Protein AF-A0A9N9S7N7-F1 (afdb_monomer_lite)

Radius of gyration: 26.73 Å; chains: 1; bounding box: 86×59×74 Å

Structure (mmCIF, N/CA/C/O backbone):
data_AF-A0A9N9S7N7-F1
#
_entry.id   AF-A0A9N9S7N7-F1
#
loop_
_atom_site.group_PDB
_atom_site.id
_atom_site.type_symbol
_atom_site.label_atom_id
_atom_site.label_alt_id
_atom_site.label_comp_id
_atom_site.label_asym_id
_atom_site.label_entity_id
_atom_site.label_seq_id
_atom_site.pdbx_PDB_ins_code
_atom_site.Cartn_x
_atom_site.Cartn_y
_atom_site.Cartn_z
_atom_site.occupancy
_atom_site.B_iso_or_equiv
_atom_site.auth_seq_id
_atom_site.auth_comp_id
_atom_site.auth_asym_id
_atom_site.auth_atom_id
_atom_site.pdbx_PDB_model_num
ATOM 1 N N . MET A 1 1 ? 59.860 33.984 -44.446 1.00 37.31 1 MET A N 1
ATOM 2 C CA . MET A 1 1 ? 59.225 35.086 -43.694 1.00 37.31 1 MET A CA 1
ATOM 3 C C . MET A 1 1 ? 57.744 35.091 -44.035 1.00 37.31 1 MET A C 1
ATOM 5 O O . MET A 1 1 ? 57.387 35.505 -45.127 1.00 37.31 1 MET A O 1
ATOM 9 N N . LYS A 1 2 ? 56.906 34.500 -43.176 1.00 30.39 2 LYS A N 1
ATOM 10 C CA . LYS A 1 2 ? 55.443 34.511 -43.317 1.00 30.39 2 LYS A CA 1
ATOM 11 C C . LYS A 1 2 ? 54.884 35.505 -42.303 1.00 30.39 2 LYS A C 1
ATOM 13 O O . LYS A 1 2 ? 55.174 35.371 -41.120 1.00 30.39 2 LYS A O 1
ATOM 18 N N . THR A 1 3 ? 54.057 36.430 -42.764 1.00 32.44 3 THR A N 1
ATOM 19 C CA . THR A 1 3 ? 53.121 37.198 -41.940 1.00 32.44 3 THR A CA 1
ATOM 20 C C . THR A 1 3 ? 51.751 37.091 -42.600 1.00 32.44 3 THR A C 1
ATOM 22 O O . THR A 1 3 ? 51.567 37.451 -43.759 1.00 32.44 3 THR A O 1
ATOM 25 N N . SER A 1 4 ? 50.792 36.527 -41.873 1.00 31.39 4 SER A N 1
ATOM 26 C CA . SER A 1 4 ? 49.366 36.575 -42.186 1.00 31.39 4 SER A CA 1
ATOM 27 C C . SER A 1 4 ? 48.644 36.871 -40.884 1.00 31.39 4 SER A C 1
ATOM 29 O O . SER A 1 4 ? 48.846 36.181 -39.888 1.00 31.39 4 SER A O 1
ATOM 31 N N . VAL A 1 5 ? 47.869 37.949 -40.904 1.00 40.34 5 VAL A N 1
ATOM 32 C CA . VAL A 1 5 ? 47.026 38.413 -39.807 1.00 40.34 5 VAL A CA 1
ATOM 33 C C . VAL A 1 5 ? 45.757 37.563 -39.819 1.00 40.34 5 VAL A C 1
ATOM 35 O O . VAL A 1 5 ? 45.045 37.547 -40.820 1.00 40.34 5 VAL A O 1
ATOM 38 N N . LEU A 1 6 ? 45.478 36.862 -38.722 1.00 31.70 6 LEU A N 1
ATOM 39 C CA . LEU A 1 6 ? 44.193 36.212 -38.475 1.00 31.70 6 LEU A CA 1
ATOM 40 C C . LEU A 1 6 ? 43.754 36.573 -37.052 1.00 31.70 6 LEU A C 1
ATOM 42 O O . LEU A 1 6 ? 44.500 36.370 -36.096 1.00 31.70 6 LEU A O 1
ATOM 46 N N . TYR A 1 7 ? 42.565 37.159 -36.938 1.00 33.97 7 TYR A N 1
ATOM 47 C CA . TYR A 1 7 ? 41.932 37.531 -35.677 1.00 33.97 7 TYR A CA 1
ATOM 48 C C . TYR A 1 7 ? 41.722 36.287 -34.799 1.00 33.97 7 TYR A C 1
ATOM 50 O O . TYR A 1 7 ? 41.021 35.359 -35.198 1.00 33.97 7 TYR A O 1
ATOM 58 N N . LEU A 1 8 ? 42.320 36.279 -33.605 1.00 30.09 8 LEU A N 1
ATOM 59 C CA . LEU A 1 8 ? 42.135 35.246 -32.588 1.00 30.09 8 LEU A CA 1
ATOM 60 C C . LEU A 1 8 ? 41.172 35.787 -31.520 1.00 30.09 8 LEU A C 1
ATOM 62 O O . LEU A 1 8 ? 41.531 36.679 -30.752 1.00 30.09 8 LEU A O 1
ATOM 66 N N . PHE A 1 9 ? 39.945 35.265 -31.473 1.00 31.94 9 PHE A N 1
ATOM 67 C CA . PHE A 1 9 ? 39.096 35.399 -30.291 1.00 31.94 9 PHE A CA 1
ATOM 68 C C . PHE A 1 9 ? 39.728 34.574 -29.161 1.00 31.94 9 PHE A C 1
ATOM 70 O O . PHE A 1 9 ? 39.871 33.357 -29.273 1.00 31.94 9 PHE A O 1
ATOM 77 N N . LEU A 1 10 ? 40.130 35.249 -28.084 1.00 31.78 10 LEU A N 1
ATOM 78 C CA . LEU A 1 10 ? 40.513 34.635 -26.816 1.00 31.78 10 LEU A CA 1
ATOM 79 C C . LEU A 1 10 ? 39.277 33.969 -26.197 1.00 31.78 10 LEU A C 1
ATOM 81 O O . LEU A 1 10 ? 38.473 34.632 -25.548 1.00 31.78 10 LEU A O 1
ATOM 85 N N . ILE A 1 11 ? 39.133 32.657 -26.382 1.00 33.00 11 ILE A N 1
ATOM 86 C CA . ILE A 1 11 ? 38.350 31.824 -25.468 1.00 33.00 11 ILE A CA 1
ATOM 87 C C . ILE A 1 11 ? 39.342 31.256 -24.463 1.00 33.00 11 ILE A C 1
ATOM 89 O O . ILE A 1 11 ? 40.155 30.387 -24.778 1.00 33.00 11 ILE A O 1
ATOM 93 N N . ILE A 1 12 ? 39.288 31.792 -23.248 1.00 34.94 12 ILE A N 1
ATOM 94 C CA . ILE A 1 12 ? 39.880 31.168 -22.073 1.00 34.94 12 ILE A CA 1
ATOM 95 C C . ILE A 1 12 ? 39.094 29.869 -21.883 1.00 34.94 12 ILE A C 1
ATOM 97 O O . ILE A 1 12 ? 37.947 29.897 -21.447 1.00 34.94 12 ILE A O 1
ATOM 101 N N . ALA A 1 13 ? 39.678 28.736 -22.268 1.00 30.86 13 ALA A N 1
ATOM 102 C CA . ALA A 1 13 ? 39.191 27.442 -21.825 1.00 30.86 13 ALA A CA 1
ATOM 103 C C . ALA A 1 13 ? 39.451 27.368 -20.316 1.00 30.86 13 ALA A C 1
ATOM 105 O O . ALA A 1 13 ? 40.549 27.021 -19.881 1.00 30.86 13 ALA A O 1
ATOM 106 N N . SER A 1 14 ? 38.464 27.749 -19.504 1.00 34.69 14 SER A N 1
ATOM 107 C CA . SER A 1 14 ? 38.412 27.265 -18.134 1.00 34.69 14 SER A CA 1
ATOM 108 C C . SER A 1 14 ? 38.243 25.754 -18.228 1.00 34.69 14 SER A C 1
ATOM 110 O O . SER A 1 14 ? 37.263 25.249 -18.774 1.00 34.69 14 SER A O 1
ATOM 112 N N . ALA A 1 15 ? 39.247 25.026 -17.749 1.00 33.78 15 ALA A N 1
ATOM 113 C CA . ALA A 1 15 ? 39.117 23.610 -17.477 1.00 33.78 15 ALA A CA 1
ATOM 114 C C . ALA A 1 15 ? 37.898 23.429 -16.563 1.00 33.78 15 ALA A C 1
ATOM 116 O O . ALA A 1 15 ? 37.931 23.807 -15.394 1.00 33.78 15 ALA A O 1
ATOM 117 N N . SER A 1 16 ? 36.801 22.903 -17.103 1.00 36.00 16 SER A N 1
ATOM 118 C CA . SER A 1 16 ? 35.686 22.425 -16.299 1.00 36.00 16 SER A CA 1
ATOM 119 C C . SER A 1 16 ? 36.155 21.149 -15.608 1.00 36.00 16 SER A C 1
ATOM 121 O O . SER A 1 16 ? 36.155 20.070 -16.201 1.00 36.00 16 SER A O 1
ATOM 123 N N . THR A 1 17 ? 36.624 21.273 -14.371 1.00 36.59 17 THR A N 1
ATOM 124 C CA . THR A 1 17 ? 36.862 20.128 -13.495 1.00 36.59 17 THR A CA 1
ATOM 125 C C . THR A 1 17 ? 35.514 19.516 -13.127 1.00 36.59 17 THR A C 1
ATOM 127 O O . THR A 1 17 ? 34.814 20.005 -12.244 1.00 36.59 17 THR A O 1
ATOM 130 N N . SER A 1 18 ? 35.140 18.454 -13.833 1.00 48.69 18 SER A N 1
ATOM 131 C CA . SER A 1 18 ? 34.096 17.516 -13.439 1.00 48.69 18 SER A CA 1
ATOM 132 C C . SER A 1 18 ? 34.637 16.583 -12.348 1.00 48.69 18 SER A C 1
ATOM 134 O O . SER A 1 18 ? 35.312 15.612 -12.676 1.00 48.69 18 SER A O 1
ATOM 136 N N . ASP A 1 19 ? 34.388 16.881 -11.072 1.00 41.59 19 ASP A N 1
ATOM 137 C CA . ASP A 1 19 ? 34.323 15.882 -9.987 1.00 41.59 19 ASP A CA 1
ATOM 138 C C . ASP A 1 19 ? 33.858 16.588 -8.699 1.00 41.59 19 ASP A C 1
ATOM 140 O O . ASP A 1 19 ? 34.675 17.137 -7.963 1.00 41.59 19 ASP A O 1
ATOM 144 N N . ASN A 1 20 ? 32.553 16.617 -8.412 1.00 42.41 20 ASN A N 1
ATOM 145 C CA . ASN A 1 20 ? 32.073 17.031 -7.089 1.00 42.41 20 ASN A CA 1
ATOM 146 C C . ASN A 1 20 ? 31.520 15.798 -6.365 1.00 42.41 20 ASN A C 1
ATOM 148 O O . ASN A 1 20 ? 30.331 15.503 -6.386 1.00 42.41 20 ASN A O 1
ATOM 152 N N . LYS A 1 21 ? 32.436 15.014 -5.787 1.00 54.12 21 LYS A N 1
ATOM 153 C CA . LYS A 1 21 ? 32.130 13.889 -4.899 1.00 54.12 21 LYS A CA 1
ATOM 154 C C . LYS A 1 21 ? 31.785 14.454 -3.522 1.00 54.12 21 LYS A C 1
ATOM 156 O O . LYS A 1 21 ? 32.683 14.701 -2.718 1.00 54.12 21 LYS A O 1
ATOM 161 N N . GLU A 1 22 ? 30.505 14.692 -3.264 1.00 73.12 22 GLU A N 1
ATOM 162 C CA . GLU A 1 22 ? 30.059 15.279 -1.999 1.00 73.12 22 GLU A CA 1
ATOM 163 C C . GLU A 1 22 ? 30.150 14.262 -0.852 1.00 73.12 22 GLU A C 1
ATOM 165 O O . GLU A 1 22 ? 29.571 13.173 -0.912 1.00 73.12 22 GLU A O 1
ATOM 170 N N . ARG A 1 23 ? 30.946 14.606 0.167 1.00 80.44 23 ARG A N 1
ATOM 171 C CA . ARG A 1 23 ? 31.145 13.806 1.378 1.00 80.44 23 ARG A CA 1
ATOM 172 C C . ARG A 1 23 ? 30.073 14.164 2.394 1.00 80.44 23 ARG A C 1
ATOM 174 O O . ARG A 1 23 ? 29.922 15.336 2.722 1.00 80.44 23 ARG A O 1
ATOM 181 N N . ILE A 1 24 ? 29.402 13.157 2.925 1.00 73.31 24 ILE A N 1
ATOM 182 C CA . ILE A 1 24 ? 28.373 13.286 3.955 1.00 73.31 24 ILE A CA 1
ATOM 183 C C . ILE A 1 24 ? 28.810 12.540 5.226 1.00 73.31 24 ILE A C 1
ATOM 185 O O . ILE A 1 24 ? 29.577 11.582 5.123 1.00 73.31 24 ILE A O 1
ATOM 189 N N . PRO A 1 25 ? 28.370 12.955 6.422 1.00 74.94 25 PRO A N 1
ATOM 190 C CA . PRO A 1 25 ? 28.716 12.276 7.672 1.00 74.94 25 PRO A CA 1
ATOM 191 C C . PRO A 1 25 ? 28.211 10.836 7.709 1.00 74.94 25 PRO A C 1
ATOM 193 O O . PRO A 1 25 ? 27.138 10.541 7.182 1.00 74.94 25 PRO A O 1
ATOM 196 N N . HIS A 1 26 ? 28.962 9.945 8.359 1.00 71.56 26 HIS A N 1
ATOM 197 C CA . HIS A 1 26 ? 28.461 8.609 8.646 1.00 71.56 26 HIS A CA 1
ATOM 198 C C . HIS A 1 26 ? 27.421 8.673 9.782 1.00 71.56 26 HIS A C 1
ATOM 200 O O . HIS A 1 26 ? 27.680 9.299 10.814 1.00 71.56 26 HIS A O 1
ATOM 206 N N . PRO A 1 27 ? 26.259 8.010 9.647 1.00 59.12 27 PRO A N 1
ATOM 207 C CA . PRO A 1 27 ? 25.139 8.159 10.581 1.00 59.12 27 PRO A CA 1
ATOM 208 C C . PRO A 1 27 ? 25.386 7.535 11.963 1.00 59.12 27 PRO A C 1
ATOM 210 O O . PRO A 1 27 ? 24.588 7.747 12.870 1.00 59.12 27 PRO A O 1
ATOM 213 N N . TYR A 1 28 ? 26.467 6.759 12.135 1.00 65.00 28 TYR A N 1
ATOM 214 C CA . TYR A 1 28 ? 26.759 5.994 13.364 1.00 65.00 28 TYR A CA 1
ATOM 215 C C . TYR A 1 28 ? 28.178 6.196 13.909 1.00 65.00 28 TYR A C 1
ATOM 217 O O . TYR A 1 28 ? 28.518 5.616 14.934 1.00 65.00 28 TYR A O 1
ATOM 225 N N . ASP A 1 29 ? 29.029 6.943 13.202 1.00 72.12 29 ASP A N 1
ATOM 226 C CA . ASP A 1 29 ? 30.456 7.013 13.519 1.00 72.12 29 ASP A CA 1
ATOM 227 C C . ASP A 1 29 ? 31.013 8.400 13.197 1.00 72.12 29 ASP A C 1
ATOM 229 O O . ASP A 1 29 ? 31.146 8.773 12.032 1.00 72.12 29 ASP A O 1
ATOM 233 N N . CYS A 1 30 ? 31.347 9.145 14.251 1.00 77.31 30 CYS A N 1
ATOM 234 C CA . CYS A 1 30 ? 31.986 10.456 14.171 1.00 77.31 30 CYS A CA 1
ATOM 235 C C . CYS A 1 30 ? 33.322 10.416 13.427 1.00 77.31 30 CYS A C 1
ATOM 237 O O . CYS A 1 30 ? 33.728 11.422 12.850 1.00 77.31 30 CYS A O 1
ATOM 239 N N . GLU A 1 31 ? 34.015 9.281 13.440 1.00 85.06 31 GLU A N 1
ATOM 240 C CA . GLU A 1 31 ? 35.297 9.112 12.771 1.00 85.06 31 GLU A CA 1
ATOM 241 C C . GLU A 1 31 ? 35.122 8.741 11.300 1.00 85.06 31 GLU A C 1
ATOM 243 O O . GLU A 1 31 ? 36.119 8.601 10.601 1.00 85.06 31 GLU A O 1
ATOM 248 N N . SER A 1 32 ? 33.891 8.615 10.796 1.00 82.12 32 SER A N 1
ATOM 249 C CA . SER A 1 32 ? 33.635 8.174 9.430 1.00 82.12 32 SER A CA 1
ATOM 250 C C . SER A 1 32 ? 32.727 9.110 8.629 1.00 82.12 32 SER A C 1
ATOM 252 O O . SER A 1 32 ? 31.926 9.894 9.136 1.00 82.12 32 SER A O 1
ATOM 254 N N . PHE A 1 33 ? 32.861 9.020 7.313 1.00 83.56 33 PHE A N 1
ATOM 255 C CA . PHE A 1 33 ? 32.076 9.723 6.315 1.00 83.56 33 PHE A CA 1
ATOM 256 C C . PHE A 1 33 ? 31.783 8.804 5.133 1.00 83.56 33 PHE A C 1
ATOM 258 O O . PHE A 1 33 ? 32.377 7.740 4.955 1.00 83.56 33 PHE A O 1
ATOM 265 N N . MET A 1 34 ? 30.837 9.223 4.313 1.00 80.38 34 MET A N 1
ATOM 266 C CA . MET A 1 34 ? 30.332 8.492 3.160 1.00 80.38 34 MET A CA 1
ATOM 267 C C . MET A 1 34 ? 30.269 9.444 1.970 1.00 80.38 34 MET A C 1
ATOM 269 O O . MET A 1 34 ? 30.408 10.657 2.133 1.00 80.38 34 MET A O 1
ATOM 273 N N . TYR A 1 35 ? 30.058 8.926 0.764 1.00 74.75 35 TYR A N 1
ATOM 274 C CA . TYR A 1 35 ? 29.692 9.780 -0.363 1.00 74.75 35 TYR A CA 1
ATOM 275 C C . TYR A 1 35 ? 28.214 9.610 -0.679 1.00 74.75 35 TYR A C 1
ATOM 277 O O . TYR A 1 35 ? 27.706 8.489 -0.697 1.00 74.75 35 TYR A O 1
ATOM 285 N N . SER A 1 36 ? 27.547 10.718 -0.995 1.00 60.22 36 SER A N 1
ATOM 286 C CA . SER A 1 36 ? 26.111 10.749 -1.299 1.00 60.22 36 SER A CA 1
ATOM 287 C C . SER A 1 36 ? 25.696 9.793 -2.427 1.00 60.22 36 SER A C 1
ATOM 289 O O . SER A 1 36 ? 24.616 9.216 -2.382 1.00 60.22 36 SER A O 1
ATOM 291 N N . TYR A 1 37 ? 26.568 9.561 -3.412 1.00 62.62 37 TYR A N 1
ATOM 292 C CA . TYR A 1 37 ? 26.314 8.645 -4.532 1.00 62.62 37 TYR A CA 1
ATOM 293 C C . TYR A 1 37 ? 26.542 7.158 -4.203 1.00 62.62 37 TYR A C 1
ATOM 295 O O . TYR A 1 37 ? 26.194 6.300 -5.014 1.00 62.62 37 TYR A O 1
ATOM 303 N N . ASN A 1 38 ? 27.179 6.838 -3.072 1.00 63.75 38 ASN A N 1
ATOM 304 C CA . ASN A 1 38 ? 27.448 5.461 -2.660 1.00 63.75 38 ASN A CA 1
ATOM 305 C C . ASN A 1 38 ? 27.487 5.327 -1.124 1.00 63.75 38 ASN A C 1
ATOM 307 O O . ASN A 1 38 ? 28.564 5.148 -0.545 1.00 63.75 38 ASN A O 1
ATOM 311 N N . PRO A 1 39 ? 26.321 5.403 -0.461 1.00 57.50 39 PRO A N 1
ATOM 312 C CA . PRO A 1 39 ? 26.217 5.328 0.991 1.00 57.50 39 PRO A CA 1
ATOM 313 C C . PRO A 1 39 ? 26.427 3.908 1.558 1.00 57.50 39 PRO A C 1
ATOM 315 O O . PRO A 1 39 ? 26.333 3.692 2.757 1.00 57.50 39 PRO A O 1
ATOM 318 N N . GLU A 1 40 ? 26.719 2.897 0.745 1.00 60.03 40 GLU A N 1
ATOM 319 C CA . GLU A 1 40 ? 27.099 1.577 1.278 1.00 60.03 40 GLU A CA 1
ATOM 320 C C . GLU A 1 40 ? 28.596 1.495 1.606 1.00 60.03 40 GLU A C 1
ATOM 322 O O . GLU A 1 40 ? 29.054 0.564 2.269 1.00 60.03 40 GLU A O 1
ATOM 327 N N . GLN A 1 41 ? 29.377 2.470 1.136 1.00 69.25 41 GLN A N 1
ATOM 328 C CA . GLN A 1 41 ? 30.812 2.521 1.341 1.00 69.25 41 GLN A CA 1
ATOM 329 C C . GLN A 1 41 ? 31.147 3.570 2.406 1.00 69.25 41 GLN A C 1
ATOM 331 O O . GLN A 1 41 ? 30.726 4.722 2.323 1.00 69.25 41 GLN A O 1
ATOM 336 N N . VAL A 1 42 ? 31.902 3.147 3.418 1.00 74.62 42 VAL A N 1
ATOM 337 C CA . VAL A 1 42 ? 32.269 3.965 4.579 1.00 74.62 42 VAL A CA 1
ATOM 338 C C . VAL A 1 42 ? 33.765 4.255 4.532 1.00 74.62 42 VAL A C 1
ATOM 340 O O . VAL A 1 42 ? 34.571 3.361 4.264 1.00 74.62 42 VAL A O 1
ATOM 343 N N . TRP A 1 43 ? 34.140 5.507 4.775 1.00 85.69 43 TRP A N 1
ATOM 344 C CA . TRP A 1 43 ? 35.524 5.962 4.857 1.00 85.69 43 TRP A CA 1
ATOM 345 C C . TRP A 1 43 ? 35.779 6.588 6.214 1.00 85.69 43 TRP A C 1
ATOM 347 O O . TRP A 1 43 ? 34.956 7.358 6.686 1.00 85.69 43 TRP A O 1
ATOM 357 N N . SER A 1 44 ? 36.946 6.333 6.792 1.00 89.62 44 SER A N 1
ATOM 358 C CA . SER A 1 44 ? 37.329 6.933 8.068 1.00 89.62 44 SER A CA 1
ATOM 359 C C . SER A 1 44 ? 38.195 8.178 7.873 1.00 89.62 44 SER A C 1
ATOM 361 O O . SER A 1 44 ? 38.995 8.282 6.936 1.00 89.62 44 SER A O 1
ATOM 363 N N . CYS A 1 45 ? 38.028 9.133 8.774 1.00 90.06 45 CYS A N 1
ATOM 364 C CA . CYS A 1 45 ? 38.956 10.210 9.041 1.00 90.06 45 CYS A CA 1
ATOM 365 C C . CYS A 1 45 ? 40.287 9.659 9.572 1.00 90.06 45 CYS A C 1
ATOM 367 O O . CYS A 1 45 ? 40.398 8.503 9.978 1.00 90.06 45 CYS A O 1
ATOM 369 N N . ALA A 1 46 ? 41.331 10.490 9.533 1.00 91.12 46 ALA A N 1
ATOM 370 C CA . ALA A 1 46 ? 42.589 10.136 10.181 1.00 91.12 46 ALA A CA 1
ATOM 371 C C . ALA A 1 46 ? 42.382 9.976 11.697 1.00 91.12 46 ALA A C 1
ATOM 373 O O . ALA A 1 46 ? 41.493 10.605 12.268 1.00 91.12 46 ALA A O 1
ATOM 374 N N . GLU A 1 47 ? 43.221 9.151 12.325 1.00 87.62 47 GLU A N 1
ATOM 375 C CA . GLU A 1 47 ? 43.117 8.793 13.743 1.00 87.62 47 GLU A CA 1
ATOM 376 C C . GLU A 1 47 ? 42.943 10.032 14.642 1.00 87.62 47 GLU A C 1
ATOM 378 O O . GLU A 1 47 ? 43.732 10.979 14.583 1.00 87.62 47 GLU A O 1
ATOM 383 N N . GLY A 1 48 ? 41.884 10.025 15.458 1.00 78.75 48 GLY A N 1
ATOM 384 C CA . GLY A 1 48 ? 41.555 11.105 16.393 1.00 78.75 48 GLY A CA 1
ATOM 385 C C . GLY A 1 48 ? 40.854 12.328 15.787 1.00 78.75 48 GLY A C 1
ATOM 386 O O . GLY A 1 48 ? 40.639 13.304 16.508 1.00 78.75 48 GLY A O 1
ATOM 387 N N . LEU A 1 49 ? 40.497 12.309 14.497 1.00 88.44 49 LEU A N 1
ATOM 388 C CA . LEU A 1 49 ? 39.693 13.355 13.853 1.00 88.44 49 LEU A CA 1
ATOM 389 C C . LEU A 1 49 ? 38.239 12.917 13.676 1.00 88.44 49 LEU A C 1
ATOM 391 O O . LEU A 1 49 ? 37.958 11.761 13.372 1.00 88.44 49 LEU A O 1
ATOM 395 N N . HIS A 1 50 ? 37.323 13.876 13.787 1.00 88.06 50 HIS A N 1
ATOM 396 C CA . HIS A 1 50 ? 35.897 13.676 13.558 1.00 88.06 50 HIS A CA 1
ATOM 397 C C . HIS A 1 50 ? 35.452 14.354 12.263 1.00 88.06 50 HIS A C 1
ATOM 399 O O . HIS A 1 50 ? 35.913 15.448 11.931 1.00 88.06 50 HIS A O 1
ATOM 405 N N . PHE A 1 51 ? 34.528 13.736 11.535 1.00 86.31 51 PHE A N 1
ATOM 406 C CA . PHE A 1 51 ? 33.944 14.325 10.343 1.00 86.31 51 PHE A CA 1
ATOM 407 C C . PHE A 1 51 ? 32.861 15.343 10.714 1.00 86.31 51 PHE A C 1
ATOM 409 O O . PHE A 1 51 ? 31.842 15.007 11.312 1.00 86.31 51 PHE A O 1
ATOM 416 N N . SER A 1 52 ? 33.069 16.607 10.344 1.00 80.00 52 SER A N 1
ATOM 417 C CA . SER A 1 52 ? 32.125 17.680 10.639 1.00 80.00 52 SER A CA 1
ATOM 418 C C . SER A 1 52 ? 30.882 17.612 9.745 1.00 80.00 52 SER A C 1
ATOM 420 O O . SER A 1 52 ? 31.014 17.730 8.520 1.00 80.00 52 SER A O 1
ATOM 422 N N . PRO A 1 53 ? 29.662 17.562 10.315 1.00 66.56 53 PRO A N 1
ATOM 423 C CA . PRO A 1 53 ? 28.423 17.687 9.545 1.00 66.56 53 PRO A CA 1
ATOM 424 C C . PRO A 1 53 ? 28.192 19.100 8.996 1.00 66.56 53 PRO A C 1
ATOM 426 O O . PRO A 1 53 ? 27.365 19.294 8.110 1.00 66.56 53 PRO A O 1
ATOM 429 N N . THR A 1 54 ? 28.925 20.102 9.494 1.00 64.62 54 THR A N 1
ATOM 430 C CA . THR A 1 54 ? 28.762 21.502 9.073 1.00 64.62 54 THR A CA 1
ATOM 431 C C . THR A 1 54 ? 29.721 21.857 7.936 1.00 64.62 54 THR A C 1
ATOM 433 O O . THR A 1 54 ? 29.328 22.480 6.938 1.00 64.62 54 THR A O 1
ATOM 436 N N . THR A 1 55 ? 30.990 21.459 8.074 1.00 73.00 55 THR A N 1
ATOM 437 C CA . THR A 1 55 ? 32.069 21.828 7.143 1.00 73.00 55 THR A CA 1
ATOM 438 C C . THR A 1 55 ? 32.409 20.726 6.136 1.00 73.00 55 THR A C 1
ATOM 440 O O . THR A 1 55 ? 33.110 21.013 5.163 1.00 73.00 55 THR A O 1
ATOM 443 N N . PHE A 1 56 ? 31.892 19.504 6.331 1.00 77.81 56 PHE A N 1
ATOM 444 C CA . PHE A 1 56 ? 32.169 18.303 5.530 1.00 77.81 56 PHE A CA 1
ATOM 445 C C . PHE A 1 56 ? 33.663 17.952 5.436 1.00 77.81 56 PHE A C 1
ATOM 447 O O . PHE A 1 56 ? 34.170 17.514 4.396 1.00 77.81 56 PHE A O 1
ATOM 454 N N . LYS A 1 57 ? 34.392 18.171 6.533 1.00 85.44 57 LYS A N 1
ATOM 455 C CA . LYS A 1 57 ? 35.828 17.905 6.663 1.00 85.44 57 LYS A CA 1
ATOM 456 C C . LYS A 1 57 ? 36.113 17.120 7.936 1.00 85.44 57 LYS A C 1
ATOM 458 O O . LYS A 1 57 ? 35.399 17.257 8.920 1.00 85.44 57 LYS A O 1
ATOM 463 N N . CYS A 1 58 ? 37.184 16.331 7.912 1.00 90.19 58 CYS A N 1
ATOM 464 C CA . CYS A 1 58 ? 37.752 15.751 9.125 1.00 90.19 58 CYS A CA 1
ATOM 465 C C . CYS A 1 58 ? 38.489 16.847 9.897 1.00 90.19 58 CYS A C 1
ATOM 467 O O . CYS A 1 58 ? 39.432 17.442 9.371 1.00 90.19 58 CYS A O 1
ATOM 469 N N . GLU A 1 59 ? 38.051 17.114 11.117 1.00 91.19 59 GLU A N 1
ATOM 470 C CA . GLU A 1 59 ? 38.520 18.196 11.979 1.00 91.19 59 GLU A CA 1
ATOM 471 C C . GLU A 1 59 ? 38.748 17.660 13.398 1.00 91.19 59 GLU A C 1
ATOM 473 O O . GLU A 1 59 ? 38.382 16.525 13.718 1.00 91.19 59 GLU A O 1
ATOM 478 N N . ALA A 1 60 ? 39.380 18.451 14.266 1.00 87.62 60 ALA A N 1
ATOM 479 C CA . ALA A 1 60 ? 39.532 18.055 15.662 1.00 87.62 60 ALA A CA 1
ATOM 480 C C . ALA A 1 60 ? 38.142 17.885 16.315 1.00 87.62 60 ALA A C 1
ATOM 482 O O . ALA A 1 60 ? 37.240 18.665 16.003 1.00 87.62 60 ALA A O 1
ATOM 483 N N . PRO A 1 61 ? 37.941 16.944 17.257 1.00 81.38 61 PRO A N 1
ATOM 484 C CA . PRO A 1 61 ? 36.622 16.661 17.837 1.00 81.38 61 PRO A CA 1
ATOM 485 C C . PRO A 1 61 ? 35.863 17.891 18.367 1.00 81.38 61 PRO A C 1
ATOM 487 O O . PRO A 1 61 ? 34.652 17.999 18.184 1.00 81.38 61 PRO A O 1
ATOM 490 N N . ALA A 1 62 ? 36.576 18.851 18.969 1.00 75.75 62 ALA A N 1
ATOM 491 C CA . ALA A 1 62 ? 35.998 20.093 19.489 1.00 75.75 62 ALA A CA 1
ATOM 492 C C . ALA A 1 62 ? 35.569 21.094 18.392 1.00 75.75 62 ALA A C 1
ATOM 494 O O . ALA A 1 62 ? 34.700 21.932 18.628 1.00 75.75 62 ALA A O 1
ATOM 495 N N . GLU A 1 63 ? 36.170 21.016 17.203 1.00 78.06 63 GLU A N 1
ATOM 496 C CA . GLU A 1 63 ? 35.932 21.912 16.061 1.00 78.06 63 GLU A CA 1
ATOM 497 C C . GLU A 1 63 ? 34.920 21.328 15.082 1.00 78.06 63 GLU A C 1
ATOM 499 O O . GLU A 1 63 ? 34.071 22.057 14.571 1.00 78.06 63 GLU A O 1
ATOM 504 N N . ALA A 1 64 ? 34.961 20.003 14.903 1.00 75.38 64 ALA A N 1
ATOM 505 C CA . ALA A 1 64 ? 34.087 19.274 13.999 1.00 75.38 64 ALA A CA 1
ATOM 506 C C . ALA A 1 64 ? 32.607 19.490 14.332 1.00 75.38 64 ALA A C 1
ATOM 508 O O . ALA A 1 64 ? 31.751 19.309 13.466 1.00 75.38 64 ALA A O 1
ATOM 509 N N . LYS A 1 65 ? 32.298 19.875 15.584 1.00 66.31 65 LYS A N 1
ATOM 510 C CA . LYS A 1 65 ? 30.932 19.955 16.121 1.00 66.31 65 LYS A CA 1
ATOM 511 C C . LYS A 1 65 ? 30.161 18.680 15.791 1.00 66.31 65 LYS A C 1
ATOM 513 O O . LYS A 1 65 ? 28.997 18.717 15.401 1.00 66.31 65 LYS A O 1
ATOM 518 N N . CYS A 1 66 ? 30.864 17.559 15.949 1.00 67.00 66 CYS A N 1
ATOM 519 C CA . CYS A 1 66 ? 30.310 16.220 16.001 1.00 67.00 66 CYS A CA 1
ATOM 520 C C . CYS A 1 66 ? 29.395 16.191 17.241 1.00 67.00 66 CYS A C 1
ATOM 522 O O . CYS A 1 66 ? 29.831 15.838 18.333 1.00 67.00 66 CYS A O 1
ATOM 524 N N . HIS A 1 67 ? 28.166 16.699 17.102 1.00 52.06 67 HIS A N 1
ATOM 525 C CA . HIS A 1 67 ? 27.219 16.861 18.199 1.00 52.06 67 HIS A CA 1
ATOM 526 C C . HIS A 1 67 ? 26.401 15.574 18.430 1.00 52.06 67 HIS A C 1
ATOM 528 O O . HIS A 1 67 ? 26.013 14.939 17.452 1.00 52.06 67 HIS A O 1
ATOM 534 N N . PRO A 1 68 ? 26.096 15.195 19.686 1.00 46.25 68 PRO A N 1
ATOM 535 C CA . PRO A 1 68 ? 25.247 14.044 20.015 1.00 46.25 68 PRO A CA 1
ATOM 536 C C . PRO A 1 68 ? 23.866 14.018 19.333 1.00 46.25 68 PRO A C 1
ATOM 538 O O . PRO A 1 68 ? 23.295 12.944 19.200 1.00 46.25 68 PRO A O 1
ATOM 541 N N . ASP A 1 69 ? 23.367 15.142 18.813 1.00 43.69 69 ASP A N 1
ATOM 542 C CA . ASP A 1 69 ? 22.127 15.191 18.009 1.00 43.69 69 ASP A CA 1
ATOM 543 C C . ASP A 1 69 ? 22.256 14.490 16.642 1.00 43.69 69 ASP A C 1
ATOM 545 O O . ASP A 1 69 ? 21.279 14.368 15.905 1.00 43.69 69 ASP A O 1
ATOM 549 N N . TYR A 1 70 ? 23.462 14.038 16.283 1.00 51.28 70 TYR A N 1
ATOM 550 C CA . TYR A 1 70 ? 23.738 13.297 15.054 1.00 51.28 70 TYR A CA 1
ATOM 551 C C . TYR A 1 70 ? 24.014 11.801 15.279 1.00 51.28 70 TYR A C 1
ATOM 553 O O . TYR A 1 70 ? 24.173 11.086 14.291 1.00 51.28 70 TYR A O 1
ATOM 561 N N . TRP A 1 71 ? 24.052 11.301 16.526 1.00 66.25 71 TRP A N 1
ATOM 562 C CA . TRP A 1 71 ? 24.357 9.887 16.801 1.00 66.25 71 TRP A CA 1
ATOM 563 C C . TRP A 1 71 ? 23.635 9.307 18.015 1.00 66.25 71 TRP A C 1
ATOM 565 O O . TRP A 1 71 ? 23.383 9.974 19.013 1.00 66.25 71 TRP A O 1
ATOM 575 N N . CYS A 1 72 ? 23.382 7.999 17.956 1.00 65.75 72 CYS A N 1
ATOM 576 C CA . CYS A 1 72 ? 22.756 7.274 19.050 1.00 65.75 72 CYS A CA 1
ATOM 577 C C . CYS A 1 72 ? 23.733 6.945 20.182 1.00 65.75 72 CYS A C 1
ATOM 579 O O . CYS A 1 72 ? 24.728 6.257 19.939 1.00 65.75 72 CYS A O 1
ATOM 581 N N . PRO A 1 73 ? 23.454 7.361 21.432 1.00 66.00 73 PRO A N 1
ATOM 582 C CA . PRO A 1 73 ? 24.293 7.000 22.564 1.00 66.00 73 PRO A CA 1
ATOM 583 C C . PRO A 1 73 ? 24.223 5.493 22.818 1.00 66.00 73 PRO A C 1
ATOM 585 O O . PRO A 1 73 ? 23.165 4.875 22.721 1.00 66.00 73 PRO A O 1
ATOM 588 N N . THR A 1 74 ? 25.350 4.891 23.200 1.00 65.44 74 THR A N 1
ATOM 589 C CA . THR A 1 74 ? 25.441 3.453 23.522 1.00 65.44 74 THR A CA 1
ATOM 590 C C . THR A 1 74 ? 24.676 3.062 24.787 1.00 65.44 74 THR A C 1
ATOM 592 O O . THR A 1 74 ? 24.452 1.877 25.028 1.00 65.44 74 THR A O 1
ATOM 595 N N . LYS A 1 75 ? 24.267 4.045 25.594 1.00 67.62 75 LYS A N 1
ATOM 596 C CA . LYS A 1 75 ? 23.458 3.867 26.794 1.00 67.62 75 LYS A CA 1
ATOM 597 C C . LYS A 1 75 ? 22.243 4.785 2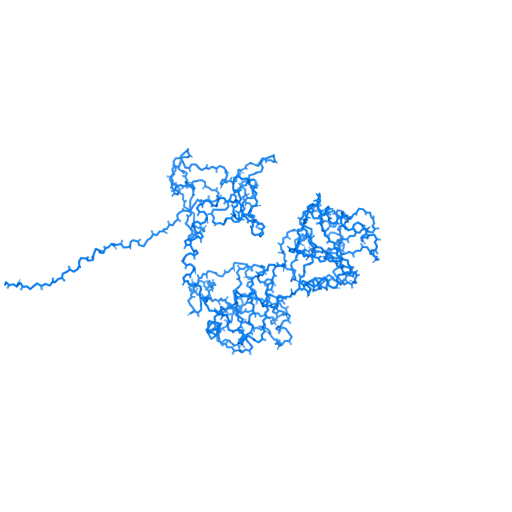6.724 1.00 67.62 75 LYS A C 1
ATOM 599 O O . LYS A 1 75 ? 22.408 5.997 26.615 1.00 67.62 75 LYS A O 1
ATOM 604 N N . ASP A 1 76 ? 21.062 4.194 26.839 1.00 72.06 76 ASP A N 1
ATOM 605 C CA . ASP A 1 76 ? 19.801 4.931 26.805 1.00 72.06 76 ASP A CA 1
ATOM 606 C C . ASP A 1 76 ? 19.559 5.704 28.103 1.00 72.06 76 ASP A C 1
ATOM 608 O O . ASP A 1 76 ? 19.848 5.217 29.203 1.00 72.06 76 ASP A O 1
ATOM 612 N N . ASP A 1 77 ? 18.972 6.889 27.957 1.00 76.94 77 ASP A N 1
ATOM 613 C CA . ASP A 1 77 ? 18.351 7.645 29.038 1.00 76.94 77 ASP A CA 1
ATOM 614 C C . ASP A 1 77 ? 16.823 7.620 28.838 1.00 76.94 77 ASP A C 1
ATOM 616 O O . ASP A 1 77 ? 16.313 8.277 27.928 1.00 76.94 77 ASP A O 1
ATOM 620 N N . PRO A 1 78 ? 16.069 6.854 29.652 1.00 75.75 78 PRO A N 1
ATOM 621 C CA . PRO A 1 78 ? 14.615 6.774 29.536 1.00 75.75 78 PRO A CA 1
ATOM 622 C C . PRO A 1 78 ? 13.883 8.104 29.761 1.00 75.75 78 PRO A C 1
ATOM 624 O O . PRO A 1 78 ? 12.748 8.237 29.308 1.00 75.75 78 PRO A O 1
ATOM 627 N N . GLU A 1 79 ? 14.490 9.063 30.470 1.00 74.38 79 GLU A N 1
ATOM 628 C CA . GLU A 1 79 ? 13.898 10.388 30.695 1.00 74.38 79 GLU A CA 1
ATOM 629 C C . GLU A 1 79 ? 14.221 11.367 29.555 1.00 74.38 79 GLU A C 1
ATOM 631 O O . GLU A 1 79 ? 13.478 12.327 29.359 1.00 74.38 79 GLU A O 1
ATOM 636 N N . ASN A 1 80 ? 15.271 11.099 28.767 1.00 72.69 80 ASN A N 1
ATOM 637 C CA . ASN A 1 80 ? 15.742 11.960 27.678 1.00 72.69 80 ASN A CA 1
ATOM 638 C C . ASN A 1 80 ? 16.050 11.136 26.409 1.00 72.69 80 ASN A C 1
ATOM 640 O O . ASN A 1 80 ? 17.220 10.881 26.102 1.00 72.69 80 ASN A O 1
ATOM 644 N N . PRO A 1 81 ? 15.021 10.694 25.660 1.00 76.06 81 PRO A N 1
ATOM 645 C CA . PRO A 1 81 ? 15.222 9.969 24.410 1.00 76.06 81 PRO A CA 1
ATOM 646 C C . PRO A 1 81 ? 15.942 10.838 23.371 1.00 76.06 81 PRO A C 1
ATOM 648 O O . PRO A 1 81 ? 15.610 12.007 23.185 1.00 76.06 81 PRO A O 1
ATOM 651 N N . VAL A 1 82 ? 16.913 10.243 22.672 1.00 79.12 82 VAL A N 1
ATOM 652 C CA . VAL A 1 82 ? 17.703 10.932 21.641 1.00 79.12 82 VAL A CA 1
ATOM 653 C C . VAL A 1 82 ? 17.070 10.734 20.269 1.00 79.12 82 VAL A C 1
ATOM 655 O O . VAL A 1 82 ? 16.805 9.600 19.848 1.00 79.12 82 VAL A O 1
ATOM 658 N N . TYR A 1 83 ? 16.877 11.851 19.569 1.00 80.44 83 TYR A N 1
ATOM 659 C CA . TYR A 1 83 ? 16.398 11.892 18.197 1.00 80.44 83 TYR A CA 1
ATOM 660 C C . TYR A 1 83 ? 17.455 12.503 17.287 1.00 80.44 83 TYR A C 1
ATOM 662 O O . TYR A 1 83 ? 17.990 13.570 17.576 1.00 80.44 83 TYR A O 1
ATOM 670 N N . VAL A 1 84 ? 17.710 11.842 16.165 1.00 74.88 84 VAL A N 1
ATOM 671 C CA . VAL A 1 84 ? 18.733 12.240 15.198 1.00 74.88 84 VAL A CA 1
ATOM 672 C C . VAL A 1 84 ? 18.081 12.503 13.855 1.00 74.88 84 VAL A C 1
ATOM 674 O O . VAL A 1 84 ? 17.360 11.656 13.345 1.00 74.88 84 VAL A O 1
ATOM 677 N N . ALA A 1 85 ? 18.322 13.656 13.246 1.00 76.38 85 ALA A N 1
ATOM 678 C CA . ALA A 1 85 ? 17.778 13.933 11.921 1.00 76.38 85 ALA A CA 1
ATOM 679 C C . ALA A 1 85 ? 18.470 13.105 10.825 1.00 76.38 85 ALA A C 1
ATOM 681 O O . ALA A 1 85 ? 19.682 12.893 10.874 1.00 76.38 85 ALA A O 1
ATOM 682 N N . ASP A 1 86 ? 17.727 12.680 9.800 1.00 72.12 86 ASP A N 1
ATOM 683 C CA . ASP A 1 86 ? 18.335 12.049 8.630 1.00 72.12 86 ASP A CA 1
ATOM 684 C C . ASP A 1 86 ? 19.100 13.090 7.798 1.00 72.12 86 ASP A C 1
ATOM 686 O O . ASP A 1 86 ? 18.618 14.191 7.528 1.00 72.12 86 ASP A O 1
ATOM 690 N N . VAL A 1 87 ? 20.333 12.743 7.424 1.00 63.47 87 VAL A N 1
ATOM 691 C CA . VAL A 1 87 ? 21.273 13.637 6.731 1.00 63.47 87 VAL A CA 1
ATO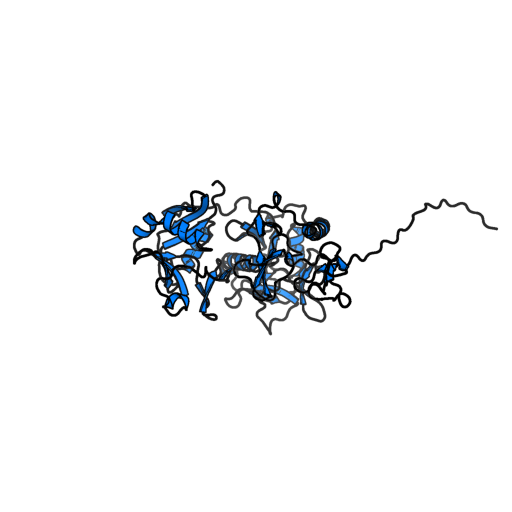M 692 C C . VAL A 1 87 ? 20.976 13.793 5.234 1.00 63.47 87 VAL A C 1
ATOM 694 O O . VAL A 1 87 ? 21.571 14.653 4.586 1.00 63.47 87 VAL A O 1
ATOM 697 N N . VAL A 1 88 ? 20.065 12.987 4.682 1.00 61.72 88 VAL A N 1
ATOM 698 C CA . VAL A 1 88 ? 19.656 12.989 3.268 1.00 61.72 88 VAL A CA 1
ATOM 699 C C . VAL A 1 88 ? 18.181 13.365 3.118 1.00 61.72 88 VAL A C 1
ATOM 701 O O . VAL A 1 88 ? 17.826 14.142 2.230 1.00 61.72 88 VAL A O 1
ATOM 704 N N . ASP A 1 89 ? 17.316 12.832 3.978 1.00 65.31 89 ASP A N 1
ATOM 705 C CA . ASP A 1 89 ? 15.871 13.021 3.898 1.00 65.31 89 ASP A CA 1
ATOM 706 C C . ASP A 1 89 ? 15.356 13.946 5.006 1.00 65.31 89 ASP A C 1
ATOM 708 O O . ASP A 1 89 ? 15.283 13.586 6.175 1.00 65.31 89 ASP A O 1
ATOM 712 N N . CYS A 1 90 ? 14.907 15.136 4.612 1.00 75.38 90 CYS A N 1
ATOM 713 C CA . CYS A 1 90 ? 14.377 16.155 5.518 1.00 75.38 90 CYS A CA 1
ATOM 714 C C . CYS A 1 90 ? 13.115 15.731 6.289 1.00 75.38 90 CYS A C 1
ATOM 716 O O . CYS A 1 90 ? 12.713 16.382 7.254 1.00 75.38 90 CYS A O 1
ATOM 718 N N . ARG A 1 91 ? 12.453 14.663 5.840 1.00 81.88 91 ARG A N 1
ATOM 719 C CA . ARG A 1 91 ? 11.264 14.109 6.487 1.00 81.88 91 ARG A CA 1
ATOM 720 C C . ARG A 1 91 ? 11.599 12.967 7.430 1.00 81.88 91 ARG A C 1
ATOM 722 O O . ARG A 1 91 ? 10.725 12.538 8.175 1.00 81.88 91 ARG A O 1
ATOM 729 N N . SER A 1 92 ? 12.826 12.464 7.396 1.00 76.38 92 SER A N 1
ATOM 730 C CA . SER A 1 92 ? 13.234 11.322 8.196 1.00 76.38 92 SER A CA 1
ATOM 731 C C . SER A 1 92 ? 14.082 11.734 9.392 1.00 76.38 92 SER A C 1
ATOM 733 O O . SER A 1 92 ? 14.817 12.723 9.385 1.00 76.38 92 SER A O 1
ATOM 735 N N . TYR A 1 93 ? 13.977 10.923 10.431 1.00 80.19 93 TYR A N 1
ATOM 736 C CA . TYR A 1 93 ? 14.751 11.010 11.654 1.00 80.19 93 TYR A CA 1
ATOM 737 C C . TYR A 1 93 ? 14.977 9.604 12.209 1.00 80.19 93 TYR A C 1
ATOM 739 O O . TYR A 1 93 ? 14.431 8.624 11.711 1.00 80.19 93 TYR A O 1
ATOM 747 N N . TYR A 1 94 ? 15.796 9.485 13.238 1.00 78.38 94 TYR A N 1
ATOM 748 C CA . TYR A 1 94 ? 16.114 8.238 13.901 1.00 78.38 94 TYR A CA 1
ATOM 749 C C . TYR A 1 94 ? 15.841 8.379 15.388 1.00 78.38 94 TYR A C 1
ATOM 751 O O . TYR A 1 94 ? 16.227 9.368 16.008 1.00 78.38 94 TYR A O 1
ATOM 759 N N . THR A 1 95 ? 15.202 7.369 15.966 1.00 82.88 95 THR A N 1
ATOM 760 C CA . THR A 1 95 ? 15.076 7.211 17.416 1.00 82.88 95 THR A CA 1
ATOM 761 C C . THR A 1 95 ? 16.127 6.239 17.914 1.00 82.88 95 THR A C 1
ATOM 763 O O . THR A 1 95 ? 16.224 5.114 17.410 1.00 82.88 95 THR A O 1
ATOM 766 N N . CYS A 1 96 ? 16.890 6.651 18.914 1.00 75.81 96 CYS A N 1
ATOM 767 C CA . CYS A 1 96 ? 18.015 5.880 19.413 1.00 75.81 96 CYS A CA 1
ATOM 768 C C . CYS A 1 96 ? 17.627 4.924 20.542 1.00 75.81 96 CYS A C 1
ATOM 770 O O . CYS A 1 96 ? 16.982 5.326 21.506 1.00 75.81 96 CYS A O 1
ATOM 772 N N . THR A 1 97 ? 18.053 3.664 20.423 1.00 76.06 97 THR A N 1
ATOM 773 C CA . THR A 1 97 ? 17.904 2.629 21.458 1.00 76.06 97 THR A CA 1
ATOM 774 C C . THR A 1 97 ? 19.164 1.765 21.541 1.00 76.06 97 THR A C 1
ATOM 776 O O . THR A 1 97 ? 19.509 1.086 20.575 1.00 76.06 97 THR A O 1
ATOM 779 N N . ASN A 1 98 ? 19.851 1.758 22.679 1.00 71.69 98 ASN A N 1
ATOM 780 C CA . ASN A 1 98 ? 21.103 1.056 22.974 1.00 71.69 98 ASN A CA 1
ATOM 781 C C . ASN A 1 98 ? 22.159 1.219 21.870 1.00 71.69 98 ASN A C 1
ATOM 783 O O . ASN A 1 98 ? 22.709 0.242 21.361 1.00 71.69 98 ASN A O 1
ATOM 787 N N . GLY A 1 99 ? 22.398 2.459 21.440 1.00 61.84 99 GLY A N 1
ATOM 788 C CA . GLY A 1 99 ? 23.323 2.778 20.347 1.00 61.84 99 GLY A CA 1
ATOM 789 C C . GLY A 1 99 ? 22.812 2.426 18.948 1.00 61.84 99 GLY A C 1
ATOM 790 O O . GLY A 1 99 ? 23.524 2.655 17.977 1.00 61.84 99 GLY A O 1
ATOM 791 N N . THR A 1 100 ? 21.591 1.897 18.824 1.00 64.19 100 THR A N 1
ATOM 792 C CA . THR A 1 100 ? 20.973 1.534 17.542 1.00 64.19 100 THR A CA 1
ATOM 793 C C . THR A 1 100 ? 19.938 2.587 17.129 1.00 64.19 100 THR A C 1
ATOM 795 O O . THR A 1 100 ? 18.960 2.790 17.852 1.00 64.19 100 THR A O 1
ATOM 798 N N . PRO A 1 101 ? 20.116 3.259 15.984 1.00 65.00 101 PRO A N 1
ATOM 799 C CA . PRO A 1 101 ? 19.118 4.152 15.405 1.00 65.00 101 PRO A CA 1
ATOM 800 C C . PRO A 1 101 ? 18.030 3.366 14.684 1.00 65.00 101 PRO A C 1
ATOM 802 O O . PRO A 1 101 ? 18.302 2.563 13.795 1.00 65.00 101 PRO A O 1
ATOM 805 N N . ASN A 1 102 ? 16.782 3.664 15.018 1.00 73.50 102 ASN A N 1
ATOM 806 C CA . ASN A 1 102 ? 15.615 3.155 14.312 1.00 73.50 102 ASN A CA 1
ATOM 807 C C . ASN A 1 102 ? 15.045 4.291 13.472 1.00 73.50 102 ASN A C 1
ATOM 809 O O . ASN A 1 102 ? 14.661 5.322 14.024 1.00 73.50 102 ASN A O 1
ATOM 813 N N . LYS A 1 103 ? 15.045 4.123 12.149 1.00 79.44 103 LYS A N 1
ATOM 814 C CA . LYS A 1 103 ? 14.563 5.147 11.222 1.00 79.44 103 LYS A CA 1
ATOM 815 C C . LYS A 1 103 ? 13.051 5.308 11.347 1.00 79.44 103 LYS A C 1
ATOM 817 O O . LYS A 1 103 ? 12.319 4.323 11.342 1.00 79.44 103 LYS A O 1
ATOM 822 N N . SER A 1 104 ? 12.621 6.556 11.374 1.00 78.25 104 SER A N 1
ATOM 823 C CA . SER A 1 104 ? 11.235 6.997 11.394 1.00 78.25 104 SER A CA 1
ATOM 824 C C . SER A 1 104 ? 11.070 8.120 10.376 1.00 78.25 104 SER A C 1
ATOM 826 O O . SER A 1 104 ? 12.006 8.869 10.094 1.00 78.25 104 SER A O 1
ATOM 828 N N . THR A 1 105 ? 9.878 8.250 9.811 1.00 79.50 105 THR A N 1
ATOM 829 C CA . THR A 1 105 ? 9.564 9.302 8.843 1.00 79.50 105 THR A CA 1
ATOM 830 C C . THR A 1 105 ? 8.358 10.072 9.344 1.00 79.50 105 THR A C 1
ATOM 832 O O . THR A 1 105 ? 7.384 9.475 9.793 1.00 79.50 105 THR A O 1
ATOM 835 N N . CYS A 1 106 ? 8.437 11.397 9.278 1.00 70.62 106 CYS A N 1
ATOM 836 C CA . CYS A 1 106 ? 7.343 12.286 9.617 1.00 70.62 106 CYS A CA 1
ATOM 837 C C . CYS A 1 106 ? 6.106 12.022 8.757 1.00 70.62 106 CYS A C 1
ATOM 839 O O . CYS A 1 106 ? 6.203 11.735 7.553 1.00 70.62 106 CYS A O 1
ATOM 841 N N . ASP A 1 107 ? 4.941 12.199 9.382 1.00 55.03 107 ASP A N 1
ATOM 842 C CA . ASP A 1 107 ? 3.640 12.116 8.725 1.00 55.03 107 ASP A CA 1
ATOM 843 C C . ASP A 1 107 ? 3.545 13.077 7.521 1.00 55.03 107 ASP A C 1
ATOM 845 O O . ASP A 1 107 ? 4.369 13.973 7.314 1.00 55.03 107 ASP A O 1
ATOM 849 N N . PHE A 1 108 ? 2.559 12.858 6.651 1.00 42.22 108 PHE A N 1
ATOM 850 C CA . PHE A 1 108 ? 2.465 13.546 5.361 1.00 42.22 108 PHE A CA 1
ATOM 851 C C . PHE A 1 108 ? 2.497 15.087 5.483 1.00 42.22 108 PHE A C 1
ATOM 853 O O . PHE A 1 108 ? 1.790 15.665 6.304 1.00 42.22 108 PHE A O 1
ATOM 860 N N . ASN A 1 109 ? 3.299 15.746 4.631 1.00 51.38 109 ASN A N 1
ATOM 861 C CA . ASN A 1 109 ? 3.591 17.194 4.628 1.00 51.38 109 ASN A CA 1
ATOM 862 C C . ASN A 1 109 ? 4.243 17.761 5.898 1.00 51.38 109 ASN A C 1
ATOM 864 O O . ASN A 1 109 ? 4.372 18.983 6.026 1.00 51.38 109 ASN A O 1
ATOM 868 N N . LEU A 1 110 ? 4.695 16.894 6.800 1.00 62.59 110 LEU A N 1
ATOM 869 C CA . LEU A 1 110 ? 5.514 17.288 7.927 1.00 62.59 110 LEU A CA 1
ATOM 870 C C . LEU A 1 110 ? 6.977 16.934 7.669 1.00 62.59 110 LEU A C 1
ATOM 872 O O . LEU A 1 110 ? 7.319 15.964 6.985 1.00 62.59 110 LEU A O 1
ATOM 876 N N . TYR A 1 111 ? 7.834 17.773 8.219 1.00 81.94 111 TYR A N 1
ATOM 877 C CA . TYR A 1 111 ? 9.274 17.720 8.105 1.00 81.94 111 TYR A CA 1
ATOM 878 C C . TYR A 1 111 ? 9.853 17.674 9.504 1.00 81.94 111 TYR A C 1
ATOM 880 O O . TYR A 1 111 ? 9.288 18.247 10.438 1.00 81.94 111 TYR A O 1
ATOM 888 N N . TRP A 1 112 ? 10.968 16.967 9.642 1.00 83.25 112 TRP A N 1
ATOM 889 C CA . TRP A 1 112 ? 11.585 16.791 10.940 1.00 83.25 112 TRP A CA 1
ATOM 890 C C . TRP A 1 112 ? 12.303 18.073 11.352 1.00 83.25 112 TRP A C 1
ATOM 892 O O . TRP A 1 112 ? 13.324 18.445 10.761 1.00 83.25 112 TRP A O 1
ATOM 902 N N . ASP A 1 113 ? 11.779 18.738 12.379 1.00 79.44 113 ASP A N 1
ATOM 903 C CA . ASP A 1 113 ? 12.472 19.822 13.051 1.00 79.44 113 ASP A CA 1
ATOM 904 C C . ASP A 1 113 ? 13.549 19.229 13.962 1.00 79.44 113 ASP A C 1
ATOM 906 O O . ASP A 1 113 ? 13.279 18.697 15.039 1.00 79.44 113 ASP A O 1
ATOM 910 N N . SER A 1 114 ? 14.802 19.323 13.525 1.00 74.19 114 SER A N 1
ATOM 911 C CA . SER A 1 114 ? 15.948 18.824 14.282 1.00 74.19 114 SER A CA 1
ATOM 912 C C . SER A 1 114 ? 16.236 19.611 15.561 1.00 74.19 114 SER A C 1
ATOM 914 O O . SER A 1 114 ? 16.997 19.121 16.386 1.00 74.19 114 SER A O 1
ATOM 916 N N . ILE A 1 115 ? 15.659 20.806 15.720 1.00 73.00 115 ILE A N 1
ATOM 917 C CA . ILE A 1 115 ? 15.837 21.665 16.897 1.00 73.00 115 ILE A CA 1
ATOM 918 C C . ILE A 1 115 ? 14.776 21.341 17.949 1.00 73.00 115 ILE A C 1
ATOM 920 O O . ILE A 1 115 ? 15.098 21.217 19.127 1.00 73.00 115 ILE A O 1
ATOM 924 N N . ASN A 1 116 ? 13.516 21.214 17.524 1.00 76.25 116 ASN A N 1
ATOM 925 C CA . ASN A 1 116 ? 12.384 21.001 18.432 1.00 76.25 116 ASN A CA 1
ATOM 926 C C . ASN A 1 116 ? 11.990 19.521 18.590 1.00 76.25 116 ASN A C 1
ATOM 928 O O . ASN A 1 116 ? 11.165 19.195 19.440 1.00 76.25 116 ASN A O 1
ATOM 932 N N . HIS A 1 117 ? 12.609 18.626 17.812 1.00 83.06 117 HIS A N 1
ATOM 933 C CA . HIS A 1 117 ? 12.366 17.180 17.801 1.00 83.06 117 HIS A CA 1
ATOM 934 C C . HIS A 1 117 ? 10.902 16.804 17.537 1.00 83.06 117 HIS A C 1
ATOM 936 O O . HIS A 1 117 ? 10.348 15.890 18.151 1.00 83.06 117 HIS A O 1
ATOM 942 N N . GLU A 1 118 ? 10.276 17.511 16.600 1.00 85.56 118 GLU A N 1
ATOM 943 C CA . GLU A 1 118 ? 8.892 17.288 16.201 1.00 85.56 118 GLU A CA 1
ATOM 944 C C . GLU A 1 118 ? 8.717 17.392 14.686 1.00 85.56 118 GLU A C 1
ATOM 946 O O . GLU A 1 118 ? 9.486 18.037 13.972 1.00 85.56 118 GLU A O 1
ATOM 951 N N . CYS A 1 119 ? 7.681 16.729 14.187 1.00 81.31 119 CYS A N 1
ATOM 952 C CA . CYS A 1 119 ? 7.280 16.827 12.795 1.00 81.31 119 CYS A CA 1
ATOM 953 C C . CYS A 1 119 ? 6.377 18.052 12.625 1.00 81.31 119 CYS A C 1
ATOM 955 O O . CYS A 1 119 ? 5.258 18.075 13.135 1.00 81.31 119 CYS A O 1
ATOM 957 N N . VAL A 1 120 ? 6.849 19.062 11.896 1.00 77.75 120 VAL A N 1
ATOM 958 C CA . VAL A 1 120 ? 6.131 20.332 11.687 1.00 77.75 120 VAL A CA 1
ATOM 959 C C . VAL A 1 120 ? 6.022 20.663 10.202 1.00 77.75 120 VAL A C 1
ATOM 961 O O . VAL A 1 120 ? 6.623 20.007 9.355 1.00 77.75 120 VAL A O 1
ATOM 964 N N . SER A 1 121 ? 5.210 21.661 9.851 1.00 73.38 121 SER A N 1
ATOM 965 C CA . SER A 1 121 ? 5.019 22.057 8.449 1.00 73.38 121 SER A CA 1
ATOM 966 C C . SER A 1 121 ? 6.324 22.522 7.786 1.00 73.38 121 SER A C 1
ATOM 968 O O . SER A 1 121 ? 7.219 23.036 8.458 1.00 73.38 121 SER A O 1
ATOM 970 N N . GLN A 1 122 ? 6.413 22.394 6.458 1.00 68.50 122 GLN A N 1
ATOM 971 C CA . GLN A 1 122 ? 7.611 22.754 5.686 1.00 68.50 122 GLN A CA 1
ATOM 972 C C . GLN A 1 122 ? 8.105 24.184 5.942 1.00 68.50 122 GLN A C 1
ATOM 974 O O . GLN A 1 122 ? 9.307 24.418 6.028 1.00 68.50 122 GLN A O 1
ATOM 979 N N . ASP A 1 123 ? 7.180 25.132 6.096 1.00 69.81 123 ASP A N 1
ATOM 980 C CA . ASP A 1 123 ? 7.497 26.546 6.318 1.00 69.81 123 ASP A CA 1
ATOM 981 C C . ASP A 1 123 ? 8.054 26.818 7.727 1.00 69.81 123 ASP A C 1
ATOM 983 O O . ASP A 1 123 ? 8.581 27.895 7.995 1.00 69.81 123 ASP A O 1
ATOM 987 N N . SER A 1 124 ? 7.914 25.848 8.638 1.00 67.25 124 SER A N 1
ATOM 988 C CA . SER A 1 124 ? 8.326 25.937 10.043 1.00 67.25 124 SER A CA 1
ATOM 989 C C . SER A 1 124 ? 9.636 25.204 10.344 1.00 67.25 124 SER A C 1
ATOM 991 O O . SER A 1 124 ? 10.139 25.331 11.455 1.00 67.25 124 SER A O 1
ATOM 993 N N . VAL A 1 125 ? 10.214 24.472 9.382 1.00 72.00 125 VAL A N 1
ATOM 994 C CA . VAL A 1 125 ? 11.502 23.781 9.553 1.00 72.00 125 VAL A CA 1
ATOM 995 C C . VAL A 1 125 ? 12.649 24.506 8.857 1.00 72.00 125 VAL A C 1
ATOM 997 O O . VAL A 1 125 ? 12.519 25.004 7.740 1.00 72.00 125 VAL A O 1
ATOM 1000 N N . THR A 1 126 ? 13.832 24.480 9.472 1.00 65.44 126 THR A N 1
ATOM 1001 C CA . THR A 1 126 ? 15.087 24.783 8.768 1.00 65.44 126 THR A CA 1
ATOM 1002 C C . THR A 1 126 ? 15.786 23.470 8.439 1.00 65.44 126 THR A C 1
ATOM 1004 O O . THR A 1 126 ? 16.350 22.815 9.304 1.00 65.44 126 THR A O 1
ATOM 1007 N N . CYS A 1 127 ? 15.735 23.071 7.172 1.00 62.31 127 CYS A N 1
ATOM 1008 C CA . CYS A 1 127 ? 16.229 21.775 6.697 1.00 62.31 127 CYS A CA 1
ATOM 1009 C C . CYS A 1 127 ? 17.774 21.684 6.569 1.00 62.31 127 CYS A C 1
ATOM 1011 O O . CYS A 1 127 ? 18.315 20.695 6.075 1.00 62.31 127 CYS A O 1
ATOM 1013 N N . ASP A 1 128 ? 18.524 22.703 6.996 1.00 61.41 128 ASP A N 1
ATOM 1014 C CA . ASP A 1 128 ? 19.976 22.827 6.776 1.00 61.41 128 ASP A CA 1
ATOM 1015 C C . ASP A 1 128 ? 20.381 22.510 5.314 1.00 61.41 128 ASP A C 1
ATOM 1017 O O . ASP A 1 128 ? 19.634 22.790 4.379 1.00 61.41 128 ASP A O 1
ATOM 1021 N N . LYS A 1 129 ? 21.559 21.923 5.058 1.00 50.81 129 LYS A N 1
ATOM 1022 C CA . LYS A 1 129 ? 21.979 21.520 3.697 1.00 50.81 129 LYS A CA 1
ATOM 1023 C C . LYS A 1 129 ? 21.231 20.290 3.144 1.00 50.81 129 LYS A C 1
ATOM 1025 O O . LYS A 1 129 ? 21.446 19.938 1.985 1.00 50.81 129 LYS A O 1
ATOM 1030 N N . ARG A 1 130 ? 20.315 19.670 3.904 1.00 60.31 130 ARG A N 1
ATOM 1031 C CA . ARG A 1 130 ? 19.497 18.517 3.458 1.00 60.31 130 ARG A CA 1
ATOM 1032 C C . ARG A 1 130 ? 18.504 18.924 2.357 1.00 60.31 130 ARG A C 1
ATOM 1034 O O . ARG A 1 130 ? 18.100 18.100 1.535 1.00 60.31 130 ARG A O 1
ATOM 1041 N N . THR A 1 131 ? 18.184 20.219 2.265 1.00 46.97 131 THR A N 1
ATOM 1042 C CA . THR A 1 131 ? 17.493 20.814 1.113 1.00 46.97 131 THR A CA 1
ATOM 1043 C C . THR A 1 131 ? 18.407 21.045 -0.084 1.00 46.97 131 THR A C 1
ATOM 1045 O O . THR A 1 131 ? 17.902 20.987 -1.190 1.00 46.97 131 THR A O 1
ATOM 1048 N N . GLN A 1 132 ? 19.717 21.281 0.060 1.00 43.06 132 GLN A N 1
ATOM 1049 C CA . GLN A 1 132 ? 20.601 21.537 -1.093 1.00 43.06 132 GLN A CA 1
ATOM 1050 C C . GLN A 1 132 ? 20.957 20.262 -1.860 1.00 43.06 132 GLN A C 1
ATOM 1052 O O . GLN A 1 132 ? 20.965 20.294 -3.087 1.00 43.06 132 GLN A O 1
ATOM 1057 N N . LEU A 1 133 ? 21.107 19.125 -1.171 1.00 44.00 133 LEU A N 1
ATOM 1058 C CA . LEU A 1 133 ? 21.272 17.831 -1.840 1.00 44.00 133 LEU A CA 1
ATOM 1059 C C . LEU A 1 133 ? 20.002 17.434 -2.615 1.00 44.00 133 LEU A C 1
ATOM 1061 O O . LEU A 1 133 ? 20.091 16.897 -3.713 1.00 44.00 133 LEU A O 1
ATOM 1065 N N . ASN A 1 134 ? 18.817 17.780 -2.097 1.00 41.62 134 ASN A N 1
ATOM 1066 C CA . ASN A 1 134 ? 17.550 17.587 -2.804 1.00 41.62 134 ASN A CA 1
ATOM 1067 C C . ASN A 1 134 ? 17.248 18.687 -3.834 1.00 41.62 134 ASN A C 1
ATOM 1069 O O . ASN A 1 134 ? 16.588 18.396 -4.817 1.00 41.62 134 ASN A O 1
ATOM 1073 N N . LEU A 1 135 ? 17.723 19.927 -3.684 1.00 43.16 135 LEU A N 1
ATOM 1074 C CA . LEU A 1 135 ? 17.487 21.013 -4.647 1.00 43.16 135 LEU A CA 1
ATOM 1075 C C . LEU A 1 135 ? 18.443 20.942 -5.838 1.00 43.16 135 LEU A C 1
ATOM 1077 O O . LEU A 1 135 ? 18.004 21.210 -6.946 1.00 43.16 135 LEU A O 1
ATOM 1081 N N . GLU A 1 136 ? 19.703 20.535 -5.671 1.00 39.59 136 GLU A N 1
ATOM 1082 C CA . GLU A 1 136 ? 20.610 20.310 -6.808 1.00 39.59 136 GLU A CA 1
ATOM 1083 C C . GLU A 1 136 ? 20.315 18.980 -7.521 1.00 39.59 136 GLU A C 1
ATOM 1085 O O . GLU A 1 136 ? 20.415 18.914 -8.748 1.00 39.59 136 GLU A O 1
ATOM 1090 N N . LEU A 1 137 ? 19.826 17.961 -6.798 1.00 43.00 137 LEU A N 1
ATOM 1091 C CA . LEU A 1 137 ? 19.256 16.762 -7.415 1.00 43.00 137 LEU A CA 1
ATOM 1092 C C . LEU A 1 137 ? 17.916 17.074 -8.099 1.00 43.00 137 LEU A C 1
ATOM 1094 O O . LEU A 1 137 ? 17.700 16.610 -9.212 1.00 43.00 137 LEU A O 1
ATOM 1098 N N . ASN A 1 138 ? 17.064 17.937 -7.536 1.00 41.34 138 ASN A N 1
ATOM 1099 C CA . ASN A 1 138 ? 15.813 18.351 -8.182 1.00 41.34 138 ASN A CA 1
ATOM 1100 C C . ASN A 1 138 ? 16.019 19.318 -9.355 1.00 41.34 138 ASN A C 1
ATOM 1102 O O . ASN A 1 138 ? 15.247 19.253 -10.301 1.00 41.34 138 ASN A O 1
ATOM 1106 N N . ASN A 1 139 ? 17.082 20.127 -9.385 1.00 41.28 139 ASN A N 1
ATOM 1107 C CA . ASN A 1 139 ? 17.401 20.968 -10.550 1.00 41.28 139 ASN A CA 1
ATOM 1108 C C . ASN A 1 139 ? 18.103 20.187 -11.682 1.00 41.28 139 ASN A C 1
ATOM 1110 O O . ASN A 1 139 ? 18.154 20.644 -12.821 1.00 41.28 139 ASN A O 1
ATOM 1114 N N . GLN A 1 140 ? 18.632 18.993 -11.393 1.00 38.09 140 GLN A N 1
ATOM 1115 C CA . GLN A 1 140 ? 19.062 18.012 -12.402 1.00 38.09 140 GLN A CA 1
ATOM 1116 C C . GLN A 1 140 ? 17.931 17.030 -12.774 1.00 38.09 140 GLN A C 1
ATOM 1118 O O . GLN A 1 140 ? 17.950 16.459 -13.864 1.00 38.09 140 GLN A O 1
ATOM 1123 N N . VAL A 1 141 ? 16.915 16.866 -11.918 1.00 40.22 141 VAL A N 1
ATOM 1124 C CA . VAL A 1 141 ? 15.694 16.091 -12.203 1.00 40.22 141 VAL A CA 1
ATOM 1125 C C . VAL A 1 141 ? 14.654 16.919 -12.971 1.00 40.22 141 VAL A C 1
ATOM 1127 O O . VAL A 1 141 ? 13.991 16.357 -13.837 1.00 40.22 141 VAL A O 1
ATOM 1130 N N . GLU A 1 142 ? 14.575 18.244 -12.801 1.00 38.06 142 GLU A N 1
ATOM 1131 C CA . GLU A 1 142 ? 13.699 19.110 -13.616 1.00 38.06 142 GLU A CA 1
ATOM 1132 C C . GLU A 1 142 ? 14.068 19.104 -15.106 1.00 38.06 142 GLU A C 1
ATOM 1134 O O . GLU A 1 142 ? 13.229 19.388 -15.962 1.00 38.06 142 GLU A O 1
ATOM 1139 N N . VAL A 1 143 ? 15.302 18.726 -15.447 1.00 37.66 143 VAL A N 1
ATOM 1140 C CA . VAL A 1 143 ? 15.763 18.710 -16.839 1.00 37.66 143 VAL A CA 1
ATOM 1141 C C . VAL A 1 143 ? 15.526 17.351 -17.522 1.00 37.66 143 VAL A C 1
ATOM 1143 O O . VAL A 1 143 ? 15.514 17.300 -18.753 1.00 37.66 143 VAL A O 1
ATOM 1146 N N . ILE A 1 144 ? 15.282 16.247 -16.790 1.00 39.88 144 ILE A N 1
ATOM 1147 C CA . ILE A 1 144 ? 15.188 14.894 -17.396 1.00 39.88 144 ILE A CA 1
ATOM 1148 C C . ILE A 1 144 ? 14.085 13.989 -16.794 1.00 39.88 144 ILE A C 1
ATOM 1150 O O . ILE A 1 144 ? 14.167 12.763 -16.848 1.00 39.88 144 ILE A O 1
ATOM 1154 N N . THR A 1 145 ? 12.975 14.548 -16.310 1.00 35.72 145 THR A N 1
ATOM 1155 C CA . THR A 1 145 ? 11.666 13.866 -16.364 1.00 35.72 145 THR A CA 1
ATOM 1156 C C . THR A 1 145 ? 10.787 14.554 -17.404 1.00 35.72 145 THR A C 1
ATOM 1158 O O . THR A 1 145 ? 10.110 15.547 -17.162 1.00 35.72 145 THR A O 1
ATOM 1161 N N . THR A 1 146 ? 10.770 14.000 -18.614 1.00 35.78 146 THR A N 1
ATOM 1162 C CA . THR A 1 146 ? 9.645 14.225 -19.531 1.00 35.78 146 THR A CA 1
ATOM 1163 C C . THR A 1 146 ? 8.370 13.716 -18.825 1.00 35.78 146 THR A C 1
ATOM 1165 O O . THR A 1 146 ? 8.377 12.629 -18.260 1.00 35.78 146 THR A O 1
ATOM 1168 N N . ALA A 1 147 ? 7.269 14.464 -18.740 1.00 37.47 147 ALA A N 1
ATOM 1169 C CA . ALA A 1 147 ? 6.730 15.347 -19.757 1.00 37.47 147 ALA A CA 1
ATOM 1170 C C . ALA A 1 147 ? 6.224 16.701 -19.219 1.00 37.47 147 ALA A C 1
ATOM 1172 O O . ALA A 1 147 ? 5.251 16.778 -18.480 1.00 37.47 147 ALA A O 1
ATOM 1173 N N . THR A 1 148 ? 6.733 17.790 -19.795 1.00 41.31 148 THR A N 1
ATOM 1174 C CA . THR A 1 148 ? 6.039 19.092 -19.902 1.00 41.31 148 THR A CA 1
ATOM 1175 C C . THR A 1 148 ? 4.769 19.028 -20.774 1.00 41.31 148 THR A C 1
ATOM 1177 O O . THR A 1 148 ? 4.212 20.053 -21.160 1.00 41.31 148 THR A O 1
ATOM 1180 N N . LYS A 1 149 ? 4.300 17.826 -21.129 1.00 63.66 149 LYS A N 1
ATOM 1181 C CA . LYS A 1 149 ? 3.149 17.580 -21.997 1.00 63.66 149 LYS A CA 1
ATOM 1182 C C . LYS A 1 149 ? 2.154 16.682 -21.278 1.00 63.66 149 LYS A C 1
ATOM 1184 O O . LYS A 1 149 ? 2.525 15.637 -20.757 1.00 63.66 149 LYS A O 1
ATOM 1189 N N . THR A 1 150 ? 0.887 17.067 -21.330 1.00 77.62 150 THR A N 1
ATOM 1190 C CA . THR A 1 150 ? -0.243 16.306 -20.794 1.00 77.62 150 THR A CA 1
ATOM 1191 C C . THR A 1 150 ? -0.226 14.849 -21.299 1.00 77.62 150 THR A C 1
ATOM 1193 O O . THR A 1 150 ? -0.018 14.638 -22.504 1.00 77.62 150 THR A O 1
ATOM 1196 N N . PRO A 1 151 ? -0.419 13.839 -20.427 1.00 86.25 151 PRO A N 1
ATOM 1197 C CA . PRO A 1 151 ? -0.515 12.438 -20.829 1.00 86.25 151 PRO A CA 1
ATOM 1198 C C . PRO A 1 151 ? -1.662 12.230 -21.821 1.00 86.25 151 PRO A C 1
ATOM 1200 O O . PRO A 1 151 ? -2.776 12.725 -21.637 1.00 86.25 151 PRO A O 1
ATOM 1203 N N . LYS A 1 152 ? -1.397 11.490 -22.901 1.00 90.19 152 LYS A N 1
ATOM 1204 C CA . LYS A 1 152 ? -2.395 11.208 -23.945 1.00 90.19 152 LYS A CA 1
ATOM 1205 C C . LYS A 1 152 ? -3.246 10.007 -23.544 1.00 90.19 152 LYS A C 1
ATOM 1207 O O . LYS A 1 152 ? -2.976 8.874 -23.936 1.00 90.19 152 LYS A O 1
ATOM 1212 N N . LEU A 1 153 ? -4.284 10.253 -22.749 1.00 88.06 153 LEU A N 1
ATOM 1213 C CA . LEU A 1 153 ? -5.087 9.200 -22.111 1.00 88.06 153 LEU A CA 1
ATOM 1214 C C . LEU A 1 153 ? -6.028 8.429 -23.057 1.00 88.06 153 LEU A C 1
ATOM 1216 O O . LEU A 1 153 ? -6.684 7.485 -22.621 1.00 88.06 153 LEU A O 1
ATOM 1220 N N . GLU A 1 154 ? -6.119 8.815 -24.329 1.00 89.69 154 GLU A N 1
ATOM 1221 C CA . GLU A 1 154 ? -6.915 8.130 -25.364 1.00 89.69 154 GLU A CA 1
ATOM 1222 C C . GLU A 1 154 ? -6.398 6.716 -25.656 1.00 89.69 154 GLU A C 1
ATOM 1224 O O . GLU A 1 154 ? -7.155 5.841 -26.067 1.00 89.69 154 GLU A O 1
ATOM 1229 N N . VAL A 1 155 ? -5.102 6.486 -25.424 1.00 91.19 155 VAL A N 1
ATOM 1230 C CA . VAL A 1 155 ? -4.453 5.184 -25.620 1.00 91.19 155 VAL A CA 1
ATOM 1231 C C . VAL A 1 155 ? -4.777 4.186 -24.504 1.00 91.19 155 VAL A C 1
ATOM 1233 O O . VAL A 1 155 ? -4.537 2.990 -24.661 1.00 91.19 155 VAL A O 1
ATOM 1236 N N . CYS A 1 156 ? -5.287 4.671 -23.371 1.00 87.56 156 CYS A N 1
ATOM 1237 C CA . CYS A 1 156 ? -5.546 3.865 -22.188 1.00 87.56 156 CYS A CA 1
ATOM 1238 C C . CYS A 1 156 ? -6.904 3.182 -22.313 1.00 87.56 156 CYS A C 1
ATOM 1240 O O . CYS A 1 156 ? -7.945 3.839 -22.257 1.00 87.56 156 CYS A O 1
ATOM 1242 N N . ASN A 1 157 ? -6.901 1.856 -22.409 1.00 86.75 157 ASN A N 1
ATOM 1243 C CA . ASN A 1 157 ? -8.125 1.063 -22.334 1.00 86.75 157 ASN A CA 1
ATOM 1244 C C . ASN A 1 157 ? -8.716 1.107 -20.925 1.00 86.75 157 ASN A C 1
ATOM 1246 O O . ASN A 1 157 ? -9.932 1.138 -20.759 1.00 86.75 157 ASN A O 1
ATOM 1250 N N . ILE A 1 158 ? -7.844 1.114 -19.915 1.00 80.06 158 ILE A N 1
ATOM 1251 C CA . ILE A 1 158 ? -8.226 1.179 -18.509 1.00 80.06 158 ILE A CA 1
ATOM 1252 C C . ILE A 1 158 ? -7.357 2.226 -17.822 1.00 80.06 158 ILE A C 1
ATOM 1254 O O . ILE A 1 158 ? -6.147 2.280 -18.047 1.00 80.06 158 ILE A O 1
ATOM 1258 N N . LYS A 1 159 ? -7.993 3.049 -16.988 1.00 83.62 159 LYS A N 1
ATOM 1259 C CA . LYS A 1 159 ? -7.348 4.075 -16.169 1.00 83.62 159 LYS A CA 1
ATOM 1260 C C . LYS A 1 159 ? -7.683 3.804 -14.714 1.00 83.62 159 LYS A C 1
ATOM 1262 O O . LYS A 1 159 ? -8.845 3.529 -14.403 1.00 83.62 159 LYS A O 1
ATOM 1267 N N . LYS A 1 160 ? -6.691 3.868 -13.837 1.00 78.94 160 LYS A N 1
ATOM 1268 C CA . LYS A 1 160 ? -6.899 3.669 -12.406 1.00 78.94 160 LYS A CA 1
ATOM 1269 C C . LYS A 1 160 ? -5.911 4.495 -11.607 1.00 78.94 160 LYS A C 1
ATOM 1271 O O . LYS A 1 160 ? -4.710 4.324 -11.755 1.00 78.94 160 LYS A O 1
ATOM 1276 N N . ASP A 1 161 ? -6.428 5.334 -10.730 1.00 76.75 161 ASP A N 1
ATOM 1277 C CA . ASP A 1 161 ? -5.610 6.055 -9.766 1.00 76.75 161 ASP A CA 1
ATOM 1278 C C . ASP A 1 161 ? -5.308 5.120 -8.582 1.00 76.75 161 ASP A C 1
ATOM 1280 O O . ASP A 1 161 ? -6.203 4.411 -8.098 1.00 76.75 161 ASP A O 1
ATOM 1284 N N . LEU A 1 162 ? -4.047 5.098 -8.153 1.00 70.88 162 LEU A N 1
ATOM 1285 C CA . LEU A 1 162 ? -3.582 4.415 -6.948 1.00 70.88 162 LEU A CA 1
ATOM 1286 C C . LEU A 1 162 ? -3.555 5.413 -5.796 1.00 70.88 162 LEU A C 1
ATOM 1288 O O . LEU A 1 162 ? -3.072 6.538 -5.957 1.00 70.88 162 LEU A O 1
ATOM 1292 N N . PHE A 1 163 ? -4.049 4.986 -4.639 1.00 60.62 163 PHE A N 1
ATOM 1293 C CA . PHE A 1 163 ? -4.129 5.828 -3.455 1.00 60.62 163 PHE A CA 1
ATOM 1294 C C . PHE A 1 163 ? -3.640 5.091 -2.221 1.00 60.62 163 PHE A C 1
ATOM 1296 O O . PHE A 1 163 ? -3.963 3.925 -2.046 1.00 60.62 163 PHE A O 1
ATOM 1303 N N . ASP A 1 164 ? -2.958 5.793 -1.328 1.00 55.66 164 ASP A N 1
ATOM 1304 C CA . ASP A 1 164 ? -2.807 5.365 0.059 1.00 55.66 164 ASP A CA 1
ATOM 1305 C C . ASP A 1 164 ? -3.759 6.194 0.930 1.00 55.66 164 ASP A C 1
ATOM 1307 O O . ASP A 1 164 ? -3.504 7.359 1.247 1.00 55.66 164 ASP A O 1
ATOM 1311 N N . GLY A 1 165 ? -4.943 5.641 1.201 1.00 48.59 165 GLY A N 1
ATOM 1312 C CA . GLY A 1 165 ? -6.052 6.405 1.773 1.00 48.59 165 GLY A CA 1
ATOM 1313 C C . GLY A 1 165 ? -6.451 7.601 0.901 1.00 48.59 165 GLY A C 1
ATOM 1314 O O . GLY A 1 165 ? -6.876 7.390 -0.234 1.00 48.59 165 GLY A O 1
ATOM 1315 N N . PRO A 1 166 ? -6.362 8.856 1.391 1.00 42.09 166 PRO A N 1
ATOM 1316 C CA . PRO A 1 166 ? -6.667 10.040 0.585 1.00 42.09 166 PRO A CA 1
ATOM 1317 C C . PRO A 1 166 ? -5.511 10.463 -0.341 1.00 42.09 166 PRO A C 1
ATOM 1319 O O . PRO A 1 166 ? -5.708 11.313 -1.218 1.00 42.09 166 PRO A O 1
ATOM 1322 N N . ASN A 1 167 ? -4.307 9.915 -0.146 1.00 49.66 167 ASN A N 1
ATOM 1323 C CA . ASN A 1 167 ? -3.100 10.378 -0.819 1.00 49.66 167 ASN A CA 1
ATOM 1324 C C . ASN A 1 167 ? -2.985 9.743 -2.198 1.00 49.66 167 ASN A C 1
ATOM 1326 O O . ASN A 1 167 ? -2.910 8.525 -2.331 1.00 49.66 167 ASN A O 1
ATOM 1330 N N . TYR A 1 168 ? -2.963 10.577 -3.235 1.00 60.19 168 TYR A N 1
ATOM 1331 C CA . TYR A 1 168 ? -2.711 10.129 -4.599 1.00 60.19 168 TYR A CA 1
ATOM 1332 C C . TYR A 1 168 ? -1.251 9.693 -4.736 1.00 60.19 168 TYR A C 1
ATOM 1334 O O . TYR A 1 168 ? -0.351 10.488 -4.474 1.00 60.19 168 TYR A O 1
ATOM 1342 N N . LEU A 1 169 ? -1.032 8.457 -5.180 1.00 62.91 169 LEU A N 1
ATOM 1343 C CA . LEU A 1 169 ? 0.304 7.926 -5.438 1.00 62.91 169 LEU A CA 1
ATOM 1344 C C . LEU A 1 169 ? 0.690 8.179 -6.898 1.00 62.91 169 LEU A C 1
ATOM 1346 O O . LEU A 1 169 ? 1.565 8.984 -7.213 1.00 62.91 169 LEU A O 1
ATOM 1350 N N . LYS A 1 170 ? -0.002 7.497 -7.811 1.00 80.94 170 LYS A N 1
ATOM 1351 C CA . LYS A 1 170 ? 0.210 7.569 -9.257 1.00 80.94 170 LYS A CA 1
ATOM 1352 C C . LYS A 1 170 ? -1.004 7.017 -9.992 1.00 80.94 170 LYS A C 1
ATOM 1354 O O . LYS A 1 170 ? -1.813 6.291 -9.416 1.00 80.94 170 LYS A O 1
ATOM 1359 N N . SER A 1 171 ? -1.111 7.332 -11.274 1.00 83.94 171 SER A N 1
ATOM 1360 C CA . SER A 1 171 ? -2.165 6.811 -12.133 1.00 83.94 171 SER A CA 1
ATOM 1361 C C . SER A 1 171 ? -1.622 5.733 -13.048 1.00 83.94 171 SER A C 1
ATOM 1363 O O . SER A 1 171 ? -0.523 5.838 -13.589 1.00 83.94 171 SER A O 1
ATOM 1365 N N . VAL A 1 172 ? -2.436 4.708 -13.242 1.00 86.31 172 VAL A N 1
ATOM 1366 C CA . VAL A 1 172 ? -2.166 3.529 -14.051 1.00 86.31 172 VAL A CA 1
ATOM 1367 C C . VAL A 1 172 ? -2.962 3.635 -15.342 1.00 86.31 172 VAL A C 1
ATOM 1369 O O . VAL A 1 172 ? -4.183 3.790 -15.323 1.00 86.31 172 VAL A O 1
ATOM 1372 N N . CYS A 1 173 ? -2.273 3.504 -16.468 1.00 88.81 173 CYS A N 1
ATOM 1373 C CA . CYS A 1 173 ? -2.844 3.386 -17.802 1.00 88.81 173 CYS A CA 1
ATOM 1374 C C . CYS A 1 173 ? -2.526 1.995 -18.357 1.00 88.81 173 CYS A C 1
ATOM 1376 O O . CYS A 1 173 ? -1.373 1.690 -18.659 1.00 88.81 173 CYS A O 1
ATOM 1378 N N . ILE A 1 174 ? -3.542 1.147 -18.515 1.00 88.69 174 ILE A N 1
ATOM 1379 C CA . ILE A 1 174 ? -3.383 -0.163 -19.156 1.00 88.69 174 ILE A CA 1
ATOM 1380 C C . ILE A 1 174 ? -3.687 -0.011 -20.644 1.00 88.69 174 ILE A C 1
ATOM 1382 O O . ILE A 1 174 ? -4.786 0.410 -21.020 1.00 88.69 174 ILE A O 1
ATOM 1386 N N . VAL A 1 175 ? -2.732 -0.399 -21.487 1.00 90.31 175 VAL A N 1
ATOM 1387 C CA . VAL A 1 175 ? -2.909 -0.459 -22.941 1.00 90.31 175 VAL A CA 1
ATOM 1388 C C . VAL A 1 175 ? -3.159 -1.916 -23.325 1.00 90.31 175 VAL A C 1
ATOM 1390 O O . VAL A 1 175 ? -2.262 -2.749 -23.244 1.00 90.31 175 VAL A O 1
ATOM 1393 N N . SER A 1 176 ? -4.372 -2.248 -23.762 1.00 85.44 176 SER A N 1
ATOM 1394 C CA . SER A 1 176 ? -4.808 -3.612 -24.100 1.00 85.44 176 SER A CA 1
ATOM 1395 C C . SER A 1 176 ? -4.298 -4.083 -25.467 1.00 85.44 176 SER A C 1
ATOM 1397 O O . SER A 1 176 ? -5.057 -4.560 -26.309 1.00 85.44 176 SER A O 1
ATOM 1399 N N . ALA A 1 177 ? -2.996 -3.930 -25.704 1.00 87.56 177 ALA A N 1
ATOM 1400 C CA . ALA A 1 177 ? -2.308 -4.372 -26.906 1.00 87.56 177 ALA A CA 1
ATOM 1401 C C . ALA A 1 177 ? -0.996 -5.058 -26.516 1.00 87.56 177 ALA A C 1
ATOM 1403 O O . ALA A 1 177 ? -0.125 -4.448 -25.900 1.00 87.56 177 ALA A O 1
ATOM 1404 N N . GLY A 1 178 ? -0.865 -6.337 -26.870 1.00 89.69 178 GLY A N 1
ATOM 1405 C CA . GLY A 1 178 ? 0.343 -7.111 -26.600 1.00 89.69 178 GLY A CA 1
ATOM 1406 C C . GLY A 1 178 ? 1.514 -6.632 -27.449 1.00 89.69 178 GLY A C 1
ATOM 1407 O O . GLY A 1 178 ? 1.374 -6.479 -28.662 1.00 89.69 178 GLY A O 1
ATOM 1408 N N . MET A 1 179 ? 2.664 -6.390 -26.825 1.00 93.25 179 MET A N 1
ATOM 1409 C CA . MET A 1 179 ? 3.875 -5.956 -27.524 1.00 93.25 179 MET A CA 1
ATOM 1410 C C . MET A 1 179 ? 5.137 -6.332 -26.755 1.00 93.25 179 MET A C 1
ATOM 1412 O O . MET A 1 179 ? 5.083 -6.576 -25.554 1.00 93.25 179 MET A O 1
ATOM 1416 N N . ILE A 1 180 ? 6.276 -6.360 -27.447 1.00 94.50 180 ILE A N 1
ATOM 1417 C CA . ILE A 1 180 ? 7.585 -6.602 -26.824 1.00 94.50 180 ILE A CA 1
ATOM 1418 C C . ILE A 1 180 ? 7.977 -5.472 -25.864 1.00 94.50 180 ILE A C 1
ATOM 1420 O O . ILE A 1 180 ? 7.489 -4.349 -25.994 1.00 94.50 180 ILE A O 1
ATOM 1424 N N . ASN A 1 181 ? 8.873 -5.748 -24.915 1.00 92.75 181 ASN A N 1
ATOM 1425 C CA . ASN A 1 181 ? 9.197 -4.818 -23.826 1.00 92.75 181 ASN A CA 1
ATOM 1426 C C . ASN A 1 181 ? 9.746 -3.457 -24.317 1.00 92.75 181 ASN A C 1
ATOM 1428 O O . ASN A 1 181 ? 9.334 -2.414 -23.817 1.00 92.75 181 ASN A O 1
ATOM 1432 N N . ASP A 1 182 ? 10.598 -3.437 -25.347 1.00 91.31 182 ASP A N 1
ATOM 1433 C CA . ASP A 1 182 ? 11.092 -2.171 -25.923 1.00 91.31 182 ASP A CA 1
ATOM 1434 C C . ASP A 1 182 ? 9.972 -1.364 -26.597 1.00 91.31 182 ASP A C 1
ATOM 1436 O O . ASP A 1 182 ? 9.911 -0.138 -26.490 1.00 91.31 182 ASP A O 1
ATOM 1440 N N . ALA A 1 183 ? 9.036 -2.053 -27.257 1.00 93.31 183 ALA A N 1
ATOM 1441 C CA . ALA A 1 183 ? 7.864 -1.412 -27.841 1.00 93.31 183 ALA A CA 1
ATOM 1442 C C . ALA A 1 183 ? 6.928 -0.864 -26.752 1.00 93.31 183 ALA A C 1
ATOM 1444 O O . ALA A 1 183 ? 6.352 0.203 -26.942 1.00 93.31 183 ALA A O 1
ATOM 1445 N N . ALA A 1 184 ? 6.823 -1.545 -25.607 1.00 93.62 184 ALA A N 1
ATOM 1446 C CA . ALA A 1 184 ? 6.083 -1.083 -24.436 1.00 93.62 184 ALA A CA 1
ATOM 1447 C C . ALA A 1 184 ? 6.660 0.218 -23.853 1.00 93.62 184 ALA A C 1
ATOM 1449 O O . ALA A 1 184 ? 5.909 1.178 -23.671 1.00 93.62 184 ALA A O 1
ATOM 1450 N N . LEU A 1 185 ? 7.982 0.280 -23.634 1.00 90.38 185 LEU A N 1
ATOM 1451 C CA . LEU A 1 185 ? 8.679 1.497 -23.186 1.00 90.38 185 LEU A CA 1
ATOM 1452 C C . LEU A 1 185 ? 8.387 2.670 -24.126 1.00 90.38 185 LEU A C 1
ATOM 1454 O O . LEU A 1 185 ? 7.905 3.720 -23.695 1.00 90.38 185 LEU A O 1
ATOM 1458 N N . LYS A 1 186 ? 8.582 2.449 -25.432 1.00 91.25 186 LYS A N 1
ATOM 1459 C CA . LYS A 1 186 ? 8.321 3.464 -26.453 1.00 91.25 186 LYS A CA 1
ATOM 1460 C C . LYS A 1 186 ? 6.847 3.875 -26.496 1.00 91.25 186 LYS A C 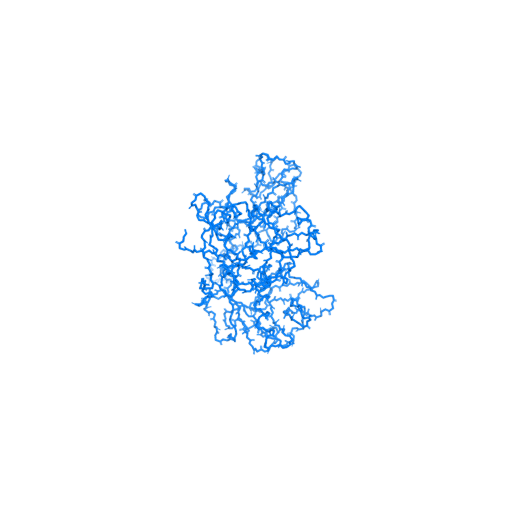1
ATOM 1462 O O . LYS A 1 186 ? 6.541 5.054 -26.647 1.00 91.25 186 LYS A O 1
ATOM 1467 N N . LYS A 1 187 ? 5.918 2.925 -26.355 1.00 93.56 187 LYS A N 1
ATOM 1468 C CA . LYS A 1 187 ? 4.476 3.191 -26.399 1.00 93.56 187 LYS A CA 1
ATOM 1469 C C . LYS A 1 187 ? 4.037 4.107 -25.260 1.00 93.56 187 LYS A C 1
ATOM 1471 O O . LYS A 1 187 ? 3.258 5.023 -25.521 1.00 93.56 187 LYS A O 1
ATOM 1476 N N . CYS A 1 188 ? 4.525 3.892 -24.039 1.00 91.62 188 CYS A N 1
ATOM 1477 C CA . CYS A 1 188 ? 4.258 4.802 -22.925 1.00 91.62 188 CYS A CA 1
ATOM 1478 C C . CYS A 1 188 ? 4.873 6.185 -23.195 1.00 91.62 188 CYS A C 1
ATOM 1480 O O . CYS A 1 188 ? 4.167 7.194 -23.123 1.00 91.62 188 CYS A O 1
ATOM 1482 N N . ALA A 1 189 ? 6.136 6.220 -23.634 1.00 90.06 189 ALA A N 1
ATOM 1483 C CA . ALA A 1 189 ? 6.868 7.454 -23.916 1.00 90.06 189 ALA A CA 1
ATOM 1484 C C . ALA A 1 189 ? 6.202 8.334 -24.992 1.00 90.06 189 ALA A C 1
ATOM 1486 O O . ALA A 1 189 ? 5.996 9.529 -24.780 1.00 90.06 189 ALA A O 1
ATOM 1487 N N . ASP A 1 190 ? 5.783 7.750 -26.122 1.00 91.19 190 ASP A N 1
ATOM 1488 C CA . ASP A 1 190 ? 5.094 8.450 -27.224 1.00 91.19 190 ASP A CA 1
ATOM 1489 C C . ASP A 1 190 ? 3.769 9.119 -26.774 1.00 91.19 190 ASP A C 1
ATOM 1491 O O . ASP A 1 190 ? 3.244 10.032 -27.436 1.00 91.19 190 ASP A O 1
ATOM 1495 N N . ASN A 1 191 ? 3.221 8.657 -25.644 1.00 91.06 191 ASN A N 1
ATOM 1496 C CA . ASN A 1 191 ? 1.997 9.152 -25.020 1.00 91.06 191 ASN A CA 1
ATOM 1497 C C . ASN A 1 191 ? 2.245 9.993 -23.758 1.00 91.06 191 ASN A C 1
ATOM 1499 O O . ASN A 1 191 ? 1.296 10.260 -23.024 1.00 91.06 191 ASN A O 1
ATOM 1503 N N . ASN A 1 192 ? 3.478 10.475 -23.557 1.00 87.81 192 ASN A N 1
ATOM 1504 C CA . ASN A 1 192 ? 3.888 11.302 -22.417 1.00 87.81 192 ASN A CA 1
ATOM 1505 C C . ASN A 1 192 ? 3.688 10.594 -21.061 1.00 87.81 192 ASN A C 1
ATOM 1507 O O . ASN A 1 192 ? 3.249 11.204 -20.089 1.00 87.81 192 ASN A O 1
ATOM 1511 N N . MET A 1 193 ? 3.965 9.293 -21.014 1.00 89.81 193 MET A N 1
ATOM 1512 C CA . MET A 1 193 ? 3.881 8.452 -19.820 1.00 89.81 193 MET A CA 1
ATOM 1513 C C . MET A 1 193 ? 5.153 7.608 -19.693 1.00 89.81 193 MET A C 1
ATOM 1515 O O . MET A 1 193 ? 5.891 7.444 -20.665 1.00 89.81 193 MET A O 1
ATOM 1519 N N . ASN A 1 194 ? 5.384 7.013 -18.526 1.00 89.12 194 ASN A N 1
ATOM 1520 C CA . ASN A 1 194 ? 6.480 6.060 -18.322 1.00 89.12 194 ASN A CA 1
ATOM 1521 C C . ASN A 1 194 ? 5.933 4.642 -18.228 1.00 89.12 194 ASN A C 1
ATOM 1523 O O . ASN A 1 194 ? 4.766 4.461 -17.907 1.00 89.12 194 ASN A O 1
ATOM 1527 N N . LEU A 1 195 ? 6.745 3.623 -18.507 1.00 91.06 195 LEU A N 1
ATOM 1528 C CA . LEU A 1 195 ? 6.370 2.260 -18.126 1.00 91.06 195 LEU A CA 1
ATOM 1529 C C . LEU A 1 195 ? 6.333 2.189 -16.591 1.00 91.06 195 LEU A C 1
ATOM 1531 O O . LEU A 1 195 ? 7.227 2.742 -15.955 1.00 91.06 195 LEU A O 1
ATOM 1535 N N . PHE A 1 196 ? 5.310 1.550 -16.022 1.00 90.69 196 PHE A N 1
ATOM 1536 C CA . PHE A 1 196 ? 4.984 1.620 -14.593 1.00 90.69 196 PHE A CA 1
ATOM 1537 C C . PHE A 1 196 ? 6.140 1.183 -13.693 1.00 90.69 196 PHE A C 1
ATOM 1539 O O . PHE A 1 196 ? 6.685 0.093 -13.884 1.00 90.69 196 PHE A O 1
ATOM 1546 N N . ILE A 1 197 ? 6.490 2.011 -12.708 1.00 85.38 197 ILE A N 1
ATOM 1547 C CA . ILE A 1 197 ? 7.585 1.762 -11.773 1.00 85.38 197 ILE A CA 1
ATOM 1548 C C . ILE A 1 197 ? 6.996 1.4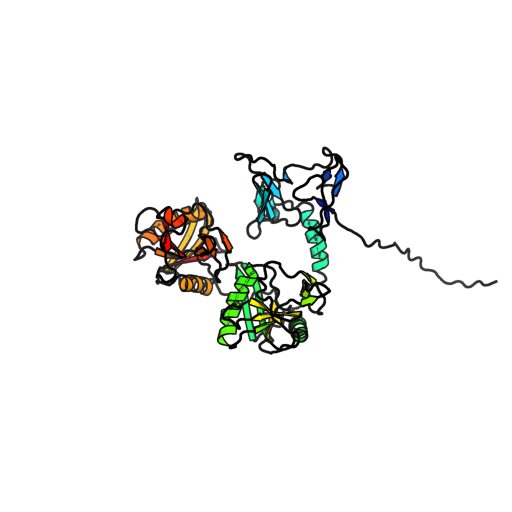29 -10.402 1.00 85.38 197 ILE A C 1
ATOM 1550 O O . ILE A 1 197 ? 6.155 2.160 -9.877 1.00 85.38 197 ILE A O 1
ATOM 1554 N N . ILE A 1 198 ? 7.477 0.336 -9.813 1.00 77.31 198 ILE A N 1
ATOM 1555 C CA . ILE A 1 198 ? 7.277 0.036 -8.395 1.00 77.31 198 ILE A CA 1
ATOM 1556 C C . ILE A 1 198 ? 8.480 0.613 -7.648 1.00 77.31 198 ILE A C 1
ATOM 1558 O O . ILE A 1 198 ? 9.595 0.100 -7.753 1.00 77.31 198 ILE A O 1
ATOM 1562 N N . ASP A 1 199 ? 8.250 1.737 -6.986 1.00 65.88 199 ASP A N 1
ATOM 1563 C CA . ASP A 1 199 ? 9.227 2.553 -6.266 1.00 65.88 199 ASP A CA 1
ATOM 1564 C C . ASP A 1 199 ? 9.196 2.333 -4.749 1.00 65.88 199 ASP A C 1
ATOM 1566 O O . ASP A 1 199 ? 10.226 2.548 -4.113 1.00 65.88 199 ASP A O 1
ATOM 1570 N N . ASP A 1 200 ? 8.082 1.846 -4.192 1.00 65.62 200 ASP A N 1
ATOM 1571 C CA . ASP A 1 200 ? 7.947 1.456 -2.785 1.00 65.62 200 ASP A CA 1
ATOM 1572 C C . ASP A 1 200 ? 6.873 0.363 -2.563 1.00 65.62 200 ASP A C 1
ATOM 1574 O O . ASP A 1 200 ? 6.097 0.024 -3.464 1.00 65.62 200 ASP A O 1
ATOM 1578 N N . GLU A 1 201 ? 6.831 -0.191 -1.346 1.00 61.72 201 GLU A N 1
ATOM 1579 C CA . GLU A 1 201 ? 5.926 -1.286 -0.945 1.00 61.72 201 GLU A CA 1
ATOM 1580 C C . GLU A 1 201 ? 4.433 -0.895 -0.957 1.00 61.72 201 GLU A C 1
ATOM 1582 O O . GLU A 1 201 ? 3.561 -1.730 -1.216 1.00 61.72 201 GLU A O 1
ATOM 1587 N N . THR A 1 202 ? 4.111 0.378 -0.723 1.00 58.81 202 THR A N 1
ATOM 1588 C CA . THR A 1 202 ? 2.736 0.902 -0.755 1.00 58.81 202 THR A CA 1
ATOM 1589 C C . THR A 1 202 ? 2.233 0.995 -2.191 1.00 58.81 202 THR A C 1
ATOM 1591 O O . THR A 1 202 ? 1.110 0.571 -2.484 1.00 58.81 202 THR A O 1
ATOM 1594 N N . VAL A 1 203 ? 3.066 1.492 -3.111 1.00 69.50 203 VAL A N 1
ATOM 1595 C CA . VAL A 1 203 ? 2.762 1.504 -4.550 1.00 69.50 203 VAL A CA 1
ATOM 1596 C C . VAL A 1 203 ? 2.588 0.086 -5.073 1.00 69.50 203 VAL A C 1
ATOM 1598 O O . VAL A 1 203 ? 1.625 -0.167 -5.800 1.00 69.50 203 VAL A O 1
ATOM 1601 N N . GLU A 1 204 ? 3.463 -0.845 -4.683 1.00 72.88 204 GLU A N 1
ATOM 1602 C CA . GLU A 1 204 ? 3.331 -2.259 -5.044 1.00 72.88 204 GLU A CA 1
ATOM 1603 C C . GLU A 1 204 ? 1.979 -2.831 -4.610 1.00 72.88 204 GLU A C 1
ATOM 1605 O O . GLU A 1 204 ? 1.287 -3.473 -5.406 1.00 72.88 204 GLU A O 1
ATOM 1610 N N . ALA A 1 205 ? 1.570 -2.554 -3.373 1.00 64.62 205 ALA A N 1
ATOM 1611 C CA . ALA A 1 205 ? 0.328 -3.072 -2.826 1.00 64.62 205 ALA A CA 1
ATOM 1612 C C . ALA A 1 205 ? -0.922 -2.508 -3.516 1.00 64.62 205 ALA A C 1
ATOM 1614 O O . ALA A 1 205 ? -1.804 -3.262 -3.936 1.00 64.62 205 ALA A O 1
ATOM 1615 N N . GLN A 1 206 ? -0.982 -1.188 -3.702 1.00 68.69 206 GLN A N 1
ATOM 1616 C CA . GLN A 1 206 ? -2.101 -0.544 -4.396 1.00 68.69 206 GLN A CA 1
ATOM 1617 C C . GLN A 1 206 ? -2.178 -0.969 -5.862 1.00 68.69 206 GLN A C 1
ATOM 1619 O O . GLN A 1 206 ? -3.263 -1.185 -6.413 1.00 68.69 206 GLN A O 1
ATOM 1624 N N . PHE A 1 207 ? -1.020 -1.128 -6.499 1.00 77.00 207 PHE A N 1
ATOM 1625 C CA . PHE A 1 207 ? -0.920 -1.652 -7.848 1.00 77.00 207 PHE A CA 1
ATOM 1626 C C . PHE A 1 207 ? -1.438 -3.090 -7.940 1.00 77.00 207 PHE A C 1
ATOM 1628 O O . PHE A 1 207 ? -2.224 -3.396 -8.837 1.00 77.00 207 PHE A O 1
ATOM 1635 N N . HIS A 1 208 ? -1.057 -3.958 -7.000 1.00 72.38 208 HIS A N 1
ATOM 1636 C CA . HIS A 1 208 ? -1.534 -5.337 -6.927 1.00 72.38 208 HIS A CA 1
ATOM 1637 C C . HIS A 1 208 ? -3.066 -5.404 -6.892 1.00 72.38 208 HIS A C 1
ATOM 1639 O O . HIS A 1 208 ? -3.663 -6.073 -7.737 1.00 72.38 208 HIS A O 1
ATOM 1645 N N . ASP A 1 209 ? -3.709 -4.658 -5.989 1.00 63.91 209 ASP A N 1
ATOM 1646 C CA . ASP A 1 209 ? -5.172 -4.613 -5.867 1.00 63.91 209 ASP A CA 1
ATOM 1647 C C . ASP A 1 209 ? -5.849 -4.092 -7.138 1.00 63.91 209 ASP A C 1
ATOM 1649 O O . ASP A 1 209 ? -6.830 -4.669 -7.629 1.00 63.91 209 ASP A O 1
ATOM 1653 N N . ALA A 1 210 ? -5.303 -3.018 -7.713 1.00 69.44 210 ALA A N 1
ATOM 1654 C CA . ALA A 1 210 ? -5.803 -2.446 -8.953 1.00 69.44 210 ALA A CA 1
ATOM 1655 C C . ALA A 1 210 ? -5.747 -3.461 -10.105 1.00 69.44 210 ALA A C 1
ATOM 1657 O O . ALA A 1 210 ? -6.730 -3.652 -10.825 1.00 69.44 210 ALA A O 1
ATOM 1658 N N . ILE A 1 211 ? -4.617 -4.142 -10.279 1.00 71.06 211 ILE A N 1
ATOM 1659 C CA . ILE A 1 211 ? -4.394 -5.073 -11.388 1.00 71.06 211 ILE A CA 1
ATOM 1660 C C . ILE A 1 211 ? -5.141 -6.395 -11.191 1.00 71.06 211 ILE A C 1
ATOM 1662 O O . ILE A 1 211 ? -5.681 -6.926 -12.166 1.00 71.06 211 ILE A O 1
ATOM 1666 N N . MET A 1 212 ? -5.265 -6.887 -9.958 1.00 63.53 212 MET A N 1
ATOM 1667 C CA . MET A 1 212 ? -6.111 -8.033 -9.613 1.00 63.53 212 MET A CA 1
ATOM 1668 C C . MET A 1 212 ? -7.563 -7.812 -10.038 1.00 63.53 212 MET A C 1
ATOM 1670 O O . MET A 1 212 ? -8.135 -8.637 -10.750 1.00 63.53 212 MET A O 1
ATOM 1674 N N . ALA A 1 213 ? -8.148 -6.668 -9.676 1.00 59.06 213 ALA A N 1
ATOM 1675 C CA . ALA A 1 213 ? -9.537 -6.354 -10.005 1.00 59.06 213 ALA A CA 1
ATOM 1676 C C . ALA A 1 213 ? -9.785 -6.187 -11.519 1.00 59.06 213 ALA A C 1
ATOM 1678 O O . ALA A 1 213 ? -10.879 -6.474 -12.004 1.00 59.06 213 ALA A O 1
ATOM 1679 N N . LEU A 1 214 ? -8.783 -5.720 -12.273 1.00 61.88 214 LEU A N 1
ATOM 1680 C CA . LEU A 1 214 ? -8.936 -5.310 -13.676 1.00 61.88 214 LEU A CA 1
ATOM 1681 C C . LEU A 1 214 ? -8.509 -6.382 -14.689 1.00 61.88 214 LEU A C 1
ATOM 1683 O O . LEU A 1 214 ? -9.144 -6.547 -15.736 1.00 61.88 214 LEU A O 1
ATOM 1687 N N . VAL A 1 215 ? -7.424 -7.102 -14.397 1.00 56.94 215 VAL A N 1
ATOM 1688 C CA . VAL A 1 215 ? -6.776 -8.031 -15.333 1.00 56.94 215 VAL A CA 1
ATOM 1689 C C . VAL A 1 215 ? -7.254 -9.472 -15.122 1.00 56.94 215 VAL A C 1
ATOM 1691 O O . VAL A 1 215 ? -7.400 -10.192 -16.111 1.00 56.94 215 VAL A O 1
ATOM 1694 N N . ALA A 1 216 ? -7.591 -9.885 -13.890 1.00 49.84 216 ALA A N 1
ATOM 1695 C CA . ALA A 1 216 ? -8.129 -11.228 -13.614 1.00 49.84 216 ALA A CA 1
ATOM 1696 C C . ALA A 1 216 ? -9.476 -11.486 -14.315 1.00 49.84 216 ALA A C 1
ATOM 1698 O O . ALA A 1 216 ? -9.778 -12.615 -14.695 1.00 49.84 216 ALA A O 1
ATOM 1699 N N . VAL A 1 217 ? -10.268 -10.430 -14.523 1.00 47.75 217 VAL A N 1
ATOM 1700 C CA . VAL A 1 217 ? -11.594 -10.505 -15.158 1.00 47.75 217 VAL A CA 1
ATOM 1701 C C . VAL A 1 217 ? -11.497 -10.588 -16.688 1.00 47.75 217 VAL A C 1
ATOM 1703 O O . VAL A 1 217 ? -12.348 -11.205 -17.321 1.00 47.75 217 VAL A O 1
ATOM 1706 N N . ASN A 1 218 ? -10.450 -10.011 -17.292 1.00 48.81 218 ASN A N 1
ATOM 1707 C CA . ASN A 1 218 ? -10.344 -9.841 -18.749 1.00 48.81 218 ASN A CA 1
ATOM 1708 C C . ASN A 1 218 ? -9.261 -10.704 -19.424 1.00 48.81 218 ASN A C 1
ATOM 1710 O O . ASN A 1 218 ? -9.253 -10.810 -20.650 1.00 48.81 218 ASN A O 1
ATOM 1714 N N . HIS A 1 219 ? -8.333 -11.313 -18.674 1.00 55.06 219 HIS A N 1
ATOM 1715 C CA . HIS A 1 219 ? -7.219 -12.069 -19.252 1.00 55.06 219 HIS A CA 1
ATOM 1716 C C . HIS A 1 219 ? -6.836 -13.277 -18.378 1.00 55.06 219 HIS A C 1
ATOM 1718 O O . HIS A 1 219 ? -6.167 -13.134 -17.359 1.00 55.06 219 HIS A O 1
ATOM 1724 N N . ALA A 1 220 ? -7.181 -14.496 -18.814 1.00 43.16 220 ALA A N 1
ATOM 1725 C CA . ALA A 1 220 ? -7.074 -15.751 -18.043 1.00 43.16 220 ALA A CA 1
ATOM 1726 C C . ALA A 1 220 ? -5.649 -16.183 -17.599 1.00 43.16 220 ALA A C 1
ATOM 1728 O O . ALA A 1 220 ? -5.485 -17.231 -16.981 1.00 43.16 220 ALA A O 1
ATOM 1729 N N . ARG A 1 221 ? -4.604 -15.403 -17.918 1.00 54.81 221 ARG A N 1
ATOM 1730 C CA . ARG A 1 221 ? -3.210 -15.583 -17.443 1.00 54.81 221 ARG A CA 1
ATOM 1731 C C . ARG A 1 221 ? -2.543 -14.280 -16.955 1.00 54.81 221 ARG A C 1
ATOM 1733 O O . ARG A 1 221 ? -1.326 -14.242 -16.800 1.00 54.81 221 ARG A O 1
ATOM 1740 N N . GLY A 1 222 ? -3.331 -13.208 -16.808 1.00 66.19 222 GLY A N 1
ATOM 1741 C CA . GLY A 1 222 ? -3.001 -11.858 -16.322 1.00 66.19 222 GLY A CA 1
ATOM 1742 C C . GLY A 1 222 ? -1.529 -11.463 -16.227 1.00 66.19 222 GLY A C 1
ATOM 1743 O O . GLY A 1 222 ? -1.019 -11.304 -15.125 1.00 66.19 222 GLY A O 1
ATOM 1744 N N . THR A 1 223 ? -0.854 -11.318 -17.370 1.00 80.38 223 THR A N 1
ATOM 1745 C CA . THR A 1 223 ? 0.559 -10.920 -17.434 1.00 80.38 223 THR A CA 1
ATOM 1746 C C . THR A 1 223 ? 0.693 -9.575 -18.132 1.00 80.38 223 THR A C 1
ATOM 1748 O O . THR A 1 223 ? 0.121 -9.382 -19.206 1.00 80.38 223 THR A O 1
ATOM 1751 N N . VAL A 1 224 ? 1.452 -8.665 -17.530 1.00 87.25 224 VAL A N 1
ATOM 1752 C CA . VAL A 1 224 ? 1.617 -7.273 -17.968 1.00 87.25 224 VAL A CA 1
ATOM 1753 C C . VAL A 1 224 ? 3.075 -6.831 -17.857 1.00 87.25 224 VAL A C 1
ATOM 1755 O O . VAL A 1 224 ? 3.814 -7.334 -17.009 1.00 87.25 224 VAL A O 1
ATOM 1758 N N . TRP A 1 225 ? 3.501 -5.896 -18.708 1.00 91.38 225 TRP A N 1
ATOM 1759 C CA . TRP A 1 225 ? 4.816 -5.268 -18.578 1.00 91.38 225 TRP A CA 1
ATOM 1760 C C . TRP A 1 225 ? 4.804 -4.184 -17.503 1.00 91.38 225 TRP A C 1
ATOM 1762 O O . TRP A 1 225 ? 3.932 -3.314 -17.509 1.00 91.38 225 TRP A O 1
ATOM 1772 N N . ILE A 1 226 ? 5.828 -4.222 -16.651 1.00 89.94 226 ILE A N 1
ATOM 1773 C CA . ILE A 1 226 ? 6.221 -3.150 -15.731 1.00 89.94 226 ILE A CA 1
ATOM 1774 C C . ILE A 1 226 ? 7.691 -2.799 -15.990 1.00 89.94 226 ILE A C 1
ATOM 1776 O O . ILE A 1 226 ? 8.388 -3.491 -16.738 1.00 89.94 226 ILE A O 1
ATOM 1780 N N . ASN A 1 227 ? 8.167 -1.698 -15.428 1.00 89.00 227 ASN A N 1
ATOM 1781 C CA . ASN A 1 227 ? 9.519 -1.218 -15.657 1.00 89.00 227 ASN A CA 1
ATOM 1782 C C . ASN A 1 227 ? 10.544 -2.053 -14.884 1.00 89.00 227 ASN A C 1
ATOM 1784 O O . ASN A 1 227 ? 10.409 -2.286 -13.686 1.00 89.00 227 ASN A O 1
ATOM 1788 N N . GLY A 1 228 ? 11.579 -2.505 -15.585 1.00 86.94 228 GLY A N 1
ATOM 1789 C CA . GLY A 1 228 ? 12.668 -3.270 -15.000 1.00 86.94 228 GLY A CA 1
ATOM 1790 C C . GLY A 1 228 ? 13.438 -4.042 -16.061 1.00 86.94 228 GLY A C 1
ATOM 1791 O O . GLY A 1 228 ? 12.855 -4.820 -16.823 1.00 86.94 228 GLY A O 1
ATOM 1792 N N . ARG A 1 229 ? 14.760 -3.857 -16.093 1.00 86.06 229 ARG A N 1
ATOM 1793 C CA . ARG A 1 229 ? 15.671 -4.620 -16.951 1.00 86.06 229 ARG A CA 1
ATOM 1794 C C . ARG A 1 229 ? 16.896 -5.098 -16.188 1.00 86.06 229 ARG A C 1
ATOM 1796 O O . ARG A 1 229 ? 17.419 -4.392 -15.327 1.00 86.06 229 ARG A O 1
ATOM 1803 N N . ARG A 1 230 ? 17.351 -6.309 -16.497 1.00 83.56 230 ARG A N 1
ATOM 1804 C CA . ARG A 1 230 ? 18.627 -6.838 -16.009 1.00 83.56 230 ARG A CA 1
ATOM 1805 C C . ARG A 1 230 ? 19.752 -6.414 -16.935 1.00 83.56 230 ARG A C 1
ATOM 1807 O O . ARG A 1 230 ? 19.677 -6.631 -18.139 1.00 83.56 230 ARG A O 1
ATOM 1814 N N . GLU A 1 231 ? 20.822 -5.873 -16.364 1.00 72.38 231 GLU A N 1
ATOM 1815 C CA . GLU A 1 231 ? 22.024 -5.505 -17.115 1.00 72.38 231 GLU A CA 1
ATOM 1816 C C . GLU A 1 231 ? 23.311 -5.980 -16.424 1.00 72.38 231 GLU A C 1
ATOM 1818 O O . GLU A 1 231 ? 23.413 -6.015 -15.195 1.00 72.38 231 GLU A O 1
ATOM 1823 N N . GLY A 1 232 ? 24.326 -6.285 -17.239 1.00 60.47 232 GLY A N 1
ATOM 1824 C CA . GLY A 1 232 ? 25.711 -6.497 -16.809 1.00 60.47 232 GLY A CA 1
ATOM 1825 C C . GLY A 1 232 ? 26.059 -7.893 -16.271 1.00 60.47 232 GLY A C 1
ATOM 1826 O O . GLY A 1 232 ? 25.204 -8.755 -16.044 1.00 60.47 232 GLY A O 1
ATOM 1827 N N . GLN A 1 233 ? 27.364 -8.104 -16.052 1.00 44.62 233 GLN A N 1
ATOM 1828 C CA . GLN A 1 233 ? 27.942 -9.304 -15.433 1.00 44.62 233 GLN A CA 1
ATOM 1829 C C . GLN A 1 233 ? 27.593 -9.332 -13.934 1.00 44.62 233 GLN A C 1
ATOM 1831 O O . GLN A 1 233 ? 28.377 -8.944 -13.079 1.00 44.62 233 GLN A O 1
ATOM 1836 N N . GLY A 1 234 ? 26.353 -9.707 -13.625 1.00 54.28 234 GLY A N 1
ATOM 1837 C CA . GLY A 1 234 ? 25.811 -9.703 -12.262 1.00 54.28 234 GLY A CA 1
ATOM 1838 C C . GLY A 1 234 ? 24.283 -9.759 -12.187 1.00 54.28 234 GLY A C 1
ATOM 1839 O O . GLY A 1 234 ? 23.754 -10.028 -11.114 1.00 54.28 234 GLY A O 1
ATOM 1840 N N . LYS A 1 235 ? 23.568 -9.558 -13.312 1.00 64.81 235 LYS A N 1
ATOM 1841 C CA . LYS A 1 235 ? 22.094 -9.651 -13.404 1.00 64.81 235 LYS A CA 1
ATOM 1842 C C . LYS A 1 235 ? 21.346 -8.754 -12.398 1.00 64.81 235 LYS A C 1
ATOM 1844 O O . LYS A 1 235 ? 20.298 -9.149 -11.881 1.00 64.81 235 LYS A O 1
ATOM 1849 N N . LYS A 1 236 ? 21.875 -7.557 -12.122 1.00 74.38 236 LYS A N 1
ATOM 1850 C CA . LYS A 1 236 ? 21.214 -6.564 -11.260 1.00 74.38 236 LYS A CA 1
ATOM 1851 C C . LYS A 1 236 ? 20.064 -5.897 -12.014 1.00 74.38 236 LYS A C 1
ATOM 1853 O O . LYS A 1 236 ? 20.190 -5.620 -13.206 1.00 74.38 236 LYS A O 1
ATOM 1858 N N . TRP A 1 237 ? 18.960 -5.656 -11.314 1.00 77.00 237 TRP A N 1
ATOM 1859 C CA . TRP A 1 237 ? 17.780 -4.997 -11.865 1.00 77.00 237 TRP A CA 1
ATOM 1860 C C . TRP A 1 237 ? 17.929 -3.481 -11.841 1.00 77.00 237 TRP A C 1
ATOM 1862 O O . TRP A 1 237 ? 18.386 -2.910 -10.849 1.00 77.00 237 TRP A O 1
ATOM 1872 N N . LYS A 1 238 ? 17.513 -2.844 -12.932 1.00 80.25 238 LYS A N 1
ATOM 1873 C CA . LYS A 1 238 ? 17.482 -1.394 -13.072 1.00 80.25 238 LYS A CA 1
ATOM 1874 C C . LYS A 1 238 ? 16.153 -0.920 -13.638 1.00 80.25 238 LYS A C 1
ATOM 1876 O O . LYS A 1 238 ? 15.545 -1.606 -14.459 1.00 80.25 238 LYS A O 1
ATOM 1881 N N . VAL A 1 239 ? 15.756 0.278 -13.232 1.00 80.31 239 VAL A N 1
ATOM 1882 C CA . VAL A 1 239 ? 14.675 1.047 -13.855 1.00 80.31 239 VAL A CA 1
ATOM 1883 C C . VAL A 1 239 ? 15.192 1.663 -15.151 1.00 80.31 239 VAL A C 1
ATOM 1885 O O . VAL A 1 239 ? 16.344 2.098 -15.218 1.00 80.31 239 VAL A O 1
ATOM 1888 N N . LEU A 1 240 ? 14.345 1.712 -16.173 1.00 79.19 240 LEU A N 1
ATOM 1889 C CA . LEU A 1 240 ? 14.650 2.303 -17.471 1.00 79.19 240 LEU A CA 1
ATOM 1890 C C . LEU A 1 240 ? 13.973 3.665 -17.656 1.00 79.19 240 LEU A C 1
ATOM 1892 O O . LEU A 1 240 ? 12.835 3.871 -17.229 1.00 79.19 240 LEU A O 1
ATOM 1896 N N . ASN A 1 241 ? 14.674 4.560 -18.347 1.00 74.75 241 ASN A N 1
ATOM 1897 C CA . ASN A 1 241 ? 14.140 5.780 -18.938 1.00 74.75 241 ASN A CA 1
ATOM 1898 C C . ASN A 1 241 ? 13.273 5.461 -20.168 1.00 74.75 241 ASN A C 1
ATOM 1900 O O . ASN A 1 241 ? 13.268 4.344 -20.693 1.00 74.75 241 ASN A O 1
ATOM 1904 N N . SER A 1 242 ? 12.564 6.473 -20.666 1.00 71.12 242 SER A N 1
ATOM 1905 C CA . SER A 1 242 ? 11.704 6.384 -21.854 1.00 71.12 242 SER A CA 1
ATOM 1906 C C . SER A 1 242 ? 12.450 6.038 -23.150 1.00 71.12 242 SER A C 1
ATOM 1908 O O . SER A 1 242 ? 11.855 5.473 -24.067 1.00 71.12 242 SER A O 1
ATOM 1910 N N . ASP A 1 243 ? 13.749 6.331 -23.220 1.00 71.81 243 ASP A N 1
ATOM 1911 C CA . ASP A 1 243 ? 14.647 5.971 -24.324 1.00 71.81 243 ASP A CA 1
ATOM 1912 C C . ASP A 1 243 ? 15.301 4.584 -24.159 1.00 71.81 243 ASP A C 1
ATOM 1914 O O . ASP A 1 243 ? 16.085 4.161 -25.009 1.00 71.81 243 ASP A O 1
ATOM 1918 N N . GLY A 1 244 ? 14.973 3.863 -23.081 1.00 70.25 244 GLY A N 1
ATOM 1919 C CA . GLY A 1 244 ? 15.517 2.544 -22.768 1.00 70.25 244 GLY A CA 1
ATOM 1920 C C . GLY A 1 244 ? 16.878 2.565 -22.070 1.00 70.25 244 GLY A C 1
ATOM 1921 O O . GLY A 1 244 ? 17.422 1.493 -21.807 1.00 70.25 244 GLY A O 1
ATOM 1922 N N . THR A 1 245 ? 17.428 3.738 -21.743 1.00 76.56 245 THR A N 1
ATOM 1923 C CA . THR A 1 245 ? 18.650 3.832 -20.934 1.00 76.56 245 THR A CA 1
ATOM 1924 C C . THR A 1 245 ? 18.374 3.561 -19.458 1.00 76.56 245 THR A C 1
ATOM 1926 O O . THR A 1 245 ? 17.290 3.830 -18.944 1.00 76.56 245 THR A O 1
ATOM 1929 N N . ALA A 1 246 ? 19.354 3.010 -18.746 1.00 72.81 246 ALA A N 1
ATOM 1930 C CA . ALA A 1 246 ? 19.214 2.734 -17.324 1.00 72.81 246 ALA A CA 1
ATOM 1931 C C . ALA A 1 246 ? 19.208 4.022 -16.481 1.00 72.81 246 ALA A C 1
ATOM 1933 O O . ALA A 1 246 ? 20.114 4.846 -16.593 1.00 72.81 246 ALA A O 1
ATOM 1934 N N . ARG A 1 247 ? 18.220 4.145 -15.589 1.00 70.62 247 ARG A N 1
ATOM 1935 C CA . ARG A 1 247 ? 18.014 5.290 -14.689 1.00 70.62 247 ARG A CA 1
ATOM 1936 C C . ARG A 1 247 ? 18.595 5.075 -13.288 1.00 70.62 247 ARG A C 1
ATOM 1938 O O . ARG A 1 247 ? 19.100 6.014 -12.690 1.00 70.62 247 ARG A O 1
ATOM 1945 N N . GLY A 1 248 ? 18.522 3.852 -12.758 1.00 68.06 248 GLY A N 1
ATOM 1946 C CA . GLY A 1 248 ? 18.923 3.541 -11.378 1.00 68.06 248 GLY A CA 1
ATOM 1947 C C . GLY A 1 248 ? 18.546 2.118 -10.954 1.00 68.06 248 GLY A C 1
ATOM 1948 O O . GLY A 1 248 ? 17.974 1.389 -11.769 1.00 68.06 248 GLY A O 1
ATOM 1949 N N . PRO A 1 249 ? 18.884 1.688 -9.724 1.00 68.12 249 PRO A N 1
ATOM 1950 C CA . PRO A 1 249 ? 18.501 0.371 -9.217 1.00 68.12 249 PRO A CA 1
ATOM 1951 C C . PRO A 1 249 ? 16.976 0.248 -9.083 1.00 68.12 249 PRO A C 1
ATOM 1953 O O . PRO A 1 249 ? 16.285 1.239 -8.857 1.00 68.12 249 PRO A O 1
ATOM 1956 N N . LEU A 1 250 ? 16.448 -0.970 -9.233 1.00 68.12 250 LEU A N 1
ATOM 1957 C CA . LEU A 1 250 ? 15.056 -1.256 -8.865 1.00 68.12 250 LEU A CA 1
ATOM 1958 C C . LEU A 1 250 ? 14.917 -1.291 -7.332 1.00 68.12 250 LEU A C 1
ATOM 1960 O O . LEU A 1 250 ? 15.848 -1.731 -6.655 1.00 68.12 250 LEU A O 1
ATOM 1964 N N . HIS A 1 251 ? 13.769 -0.853 -6.807 1.00 65.12 251 HIS A N 1
ATOM 1965 C CA . HIS A 1 251 ? 13.442 -0.890 -5.379 1.00 65.12 251 HIS A CA 1
ATOM 1966 C C . HIS A 1 251 ? 13.682 -2.285 -4.766 1.00 65.12 251 HIS A C 1
ATOM 1968 O O . HIS A 1 251 ? 13.321 -3.305 -5.358 1.00 65.12 251 HIS A O 1
ATOM 1974 N N . ALA A 1 252 ? 14.304 -2.326 -3.581 1.00 47.75 252 ALA A N 1
ATOM 1975 C CA . ALA A 1 252 ? 14.773 -3.560 -2.943 1.00 47.75 252 ALA A CA 1
ATOM 1976 C C . ALA A 1 252 ? 13.646 -4.446 -2.377 1.00 47.75 252 ALA A C 1
ATOM 1978 O O . ALA A 1 252 ? 13.870 -5.639 -2.191 1.00 47.75 252 ALA A O 1
ATOM 1979 N N . GLY A 1 253 ? 12.454 -3.884 -2.143 1.00 48.81 253 GLY A N 1
ATOM 1980 C CA . GLY A 1 253 ? 11.285 -4.602 -1.616 1.00 48.81 253 GLY A CA 1
ATOM 1981 C C . GLY A 1 253 ? 10.467 -5.380 -2.654 1.00 48.81 253 GLY A C 1
ATOM 1982 O O . GLY A 1 253 ? 9.521 -6.059 -2.279 1.00 48.81 253 GLY A O 1
ATOM 1983 N N . VAL A 1 254 ? 10.822 -5.320 -3.945 1.00 55.81 254 VAL A N 1
ATOM 1984 C CA . VAL A 1 254 ? 10.127 -6.110 -4.976 1.00 55.81 254 VAL A CA 1
ATOM 1985 C C . VAL A 1 254 ? 10.534 -7.580 -4.840 1.00 55.81 254 VAL A C 1
ATOM 1987 O O . VAL A 1 254 ? 11.638 -7.976 -5.226 1.00 55.81 254 VAL A O 1
ATOM 1990 N N . ASP A 1 255 ? 9.640 -8.399 -4.288 1.00 50.59 255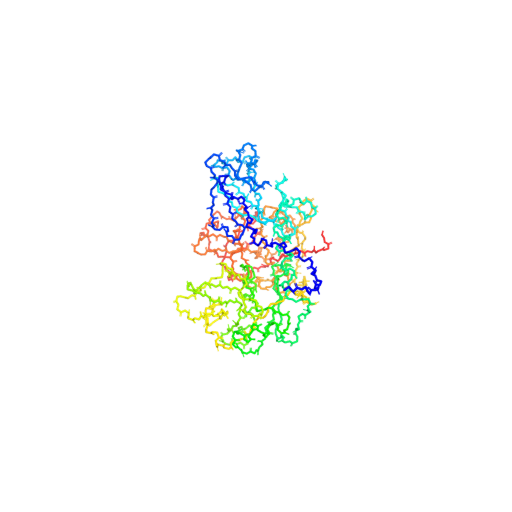 ASP A N 1
ATOM 1991 C CA . ASP A 1 255 ? 9.924 -9.790 -3.930 1.00 50.59 255 ASP A CA 1
ATOM 1992 C C . ASP A 1 255 ? 9.941 -10.698 -5.183 1.00 50.59 255 ASP A C 1
ATOM 1994 O O . ASP A 1 255 ? 8.914 -11.100 -5.741 1.00 50.59 255 ASP A O 1
ATOM 1998 N N . PHE A 1 256 ? 11.138 -11.015 -5.693 1.00 59.34 256 PHE A N 1
ATOM 1999 C CA . PHE A 1 256 ? 11.303 -11.806 -6.919 1.00 59.34 256 PHE A CA 1
ATOM 2000 C C . PHE A 1 256 ? 11.188 -13.309 -6.652 1.00 59.34 256 PHE A C 1
ATOM 2002 O O . PHE A 1 256 ? 12.188 -14.014 -6.469 1.00 59.34 256 PHE A O 1
ATOM 2009 N N . TYR A 1 257 ? 9.980 -13.855 -6.721 1.00 47.66 257 TYR A N 1
ATOM 2010 C CA . TYR A 1 257 ? 9.810 -15.298 -6.589 1.00 47.66 257 TYR A CA 1
ATOM 2011 C C . TYR A 1 257 ? 10.163 -16.023 -7.891 1.00 47.66 257 TYR A C 1
ATOM 2013 O O . TYR A 1 257 ? 9.292 -16.254 -8.718 1.00 47.66 257 TYR A O 1
ATOM 2021 N N . SER A 1 258 ? 11.430 -16.406 -8.104 1.00 48.34 258 SER A N 1
ATOM 2022 C CA . SER A 1 258 ? 11.780 -17.661 -8.805 1.00 48.34 258 SER A CA 1
ATOM 2023 C C . SER A 1 258 ? 13.278 -17.795 -9.103 1.00 48.34 258 SER A C 1
ATOM 2025 O O . SER A 1 258 ? 13.861 -17.056 -9.896 1.00 48.34 258 SER A O 1
ATOM 2027 N N . LYS A 1 259 ? 13.866 -18.879 -8.586 1.00 46.25 259 LYS A N 1
ATOM 2028 C CA . LYS A 1 259 ? 15.177 -19.434 -8.978 1.00 46.25 259 LYS A CA 1
ATOM 2029 C C . LYS A 1 259 ? 15.195 -19.995 -10.420 1.00 46.25 259 LYS A C 1
ATOM 2031 O O . LYS A 1 259 ? 16.243 -20.420 -10.897 1.00 46.25 259 LYS A O 1
ATOM 2036 N N . TYR A 1 260 ? 14.046 -20.004 -11.105 1.00 49.66 260 TYR A N 1
ATOM 2037 C CA . TYR A 1 260 ? 13.778 -20.703 -12.370 1.00 49.66 260 TYR A CA 1
ATOM 2038 C C . TYR A 1 260 ? 13.245 -19.804 -13.501 1.00 49.66 260 TYR A C 1
ATOM 2040 O O . TYR A 1 260 ? 13.093 -20.273 -14.626 1.00 49.66 260 TYR A O 1
ATOM 2048 N N . ALA A 1 261 ? 12.952 -18.528 -13.241 1.00 58.34 261 ALA A N 1
ATOM 2049 C CA . ALA A 1 261 ? 12.476 -17.603 -14.263 1.00 58.34 261 ALA A CA 1
ATOM 2050 C C . ALA A 1 261 ? 13.669 -17.014 -15.031 1.00 58.34 261 ALA A C 1
ATOM 2052 O O . ALA A 1 261 ? 14.520 -16.313 -14.475 1.00 58.34 261 ALA A O 1
ATOM 2053 N N . SER A 1 262 ? 13.749 -17.338 -16.321 1.00 67.50 262 SER A N 1
ATOM 2054 C CA . SER A 1 262 ? 14.761 -16.829 -17.245 1.00 67.50 262 SER A CA 1
ATOM 2055 C C . SER A 1 262 ? 14.239 -15.609 -17.993 1.00 67.50 262 SER A C 1
ATOM 2057 O O . SER A 1 262 ? 13.139 -15.647 -18.542 1.00 67.50 262 SER A O 1
ATOM 2059 N N . GLY A 1 263 ? 15.046 -14.556 -18.068 1.00 79.44 263 GLY A N 1
ATOM 2060 C CA . GLY A 1 263 ? 14.691 -13.350 -18.797 1.00 79.44 263 GLY A CA 1
ATOM 2061 C C . GLY A 1 263 ? 15.319 -12.103 -18.199 1.00 79.44 263 GLY A C 1
ATOM 2062 O O . GLY A 1 263 ? 15.699 -12.089 -17.023 1.00 79.44 263 GLY A O 1
ATOM 2063 N N . ASP A 1 264 ? 15.407 -11.073 -19.033 1.00 87.75 264 ASP A N 1
ATOM 2064 C CA . ASP A 1 264 ? 16.052 -9.805 -18.698 1.00 87.75 264 ASP A CA 1
ATOM 2065 C C . ASP A 1 264 ? 15.054 -8.652 -18.572 1.00 87.75 264 ASP A C 1
ATOM 2067 O O . ASP A 1 264 ? 15.460 -7.549 -18.230 1.00 87.75 264 ASP A O 1
ATOM 2071 N N . CYS A 1 265 ? 13.759 -8.893 -18.801 1.00 88.75 265 CYS A N 1
ATOM 2072 C CA . CYS A 1 265 ? 12.705 -7.886 -18.688 1.00 88.75 265 CYS A CA 1
ATOM 2073 C C . CYS A 1 265 ? 11.700 -8.252 -17.596 1.00 88.75 265 CYS A C 1
ATOM 2075 O O . CYS A 1 265 ? 11.364 -9.426 -17.426 1.00 88.75 265 CYS A O 1
ATOM 2077 N N . LEU A 1 266 ? 11.227 -7.252 -16.852 1.00 87.56 266 LEU A N 1
ATOM 2078 C CA . LEU A 1 266 ? 10.339 -7.457 -15.713 1.00 87.56 266 LEU A CA 1
ATOM 2079 C C . LEU A 1 266 ? 8.870 -7.435 -16.134 1.00 87.56 266 LEU A C 1
ATOM 2081 O O . LEU A 1 266 ? 8.406 -6.488 -16.762 1.00 87.56 266 LEU A O 1
ATOM 2085 N N . LYS A 1 267 ? 8.121 -8.469 -15.762 1.00 86.56 267 LYS A N 1
ATOM 2086 C CA . LYS A 1 267 ? 6.670 -8.552 -15.966 1.00 86.56 267 LYS A CA 1
ATOM 2087 C C . LYS A 1 267 ? 5.968 -8.831 -14.650 1.00 86.56 267 LYS A C 1
ATOM 2089 O O . LYS A 1 267 ? 6.532 -9.486 -13.784 1.00 86.56 267 LYS A O 1
ATOM 2094 N N . TYR A 1 268 ? 4.726 -8.393 -14.525 1.00 83.00 268 TYR A N 1
ATOM 2095 C CA . TYR A 1 268 ? 3.865 -8.724 -13.396 1.00 83.00 268 TYR A CA 1
ATOM 2096 C C . TYR A 1 268 ? 2.857 -9.780 -13.847 1.00 83.00 268 TYR A C 1
ATOM 2098 O O . TYR A 1 268 ? 2.213 -9.595 -14.882 1.00 83.00 268 TYR A O 1
ATOM 2106 N N . THR A 1 269 ? 2.756 -10.917 -13.155 1.00 75.25 269 THR A N 1
ATOM 2107 C CA . THR A 1 269 ? 1.928 -12.045 -13.621 1.00 75.25 269 THR A CA 1
ATOM 2108 C C . THR A 1 269 ? 1.144 -12.730 -12.521 1.00 75.25 269 THR A C 1
ATOM 2110 O O . THR A 1 269 ? 1.694 -12.996 -11.460 1.00 75.25 269 THR A O 1
ATOM 2113 N N . GLY A 1 270 ? -0.110 -13.083 -12.824 1.00 63.03 270 GLY A N 1
ATOM 2114 C CA . GLY A 1 270 ? -0.996 -13.893 -11.983 1.00 63.03 270 GLY A CA 1
ATOM 2115 C C . GLY A 1 270 ? -1.061 -15.387 -12.327 1.00 63.03 270 GLY A C 1
ATOM 2116 O O . GLY A 1 270 ? -1.989 -16.064 -11.889 1.00 63.03 270 GLY A O 1
ATOM 2117 N N . GLN A 1 271 ? -0.130 -15.926 -13.128 1.00 52.47 271 GLN A N 1
ATOM 2118 C CA . GLN A 1 271 ? -0.208 -17.280 -13.714 1.00 52.47 271 GLN A CA 1
ATOM 2119 C C . GLN A 1 271 ? -0.272 -18.446 -12.690 1.00 52.47 271 GLN A C 1
ATOM 2121 O O . GLN A 1 271 ? -0.538 -19.581 -13.086 1.00 52.47 271 GLN A O 1
ATOM 2126 N N . TYR A 1 272 ? -0.111 -18.180 -11.387 1.00 47.16 272 TYR A N 1
ATOM 2127 C CA . TYR A 1 272 ? -0.187 -19.180 -10.309 1.00 47.16 272 TYR A CA 1
ATOM 2128 C C . TYR A 1 272 ? -1.159 -18.817 -9.171 1.00 47.16 272 TYR A C 1
ATOM 2130 O O . TYR A 1 272 ? -1.053 -19.367 -8.080 1.00 47.16 272 TYR A O 1
ATOM 2138 N N . GLY A 1 273 ? -2.085 -17.877 -9.390 1.00 44.72 273 GLY A N 1
ATOM 2139 C CA . GLY A 1 273 ? -2.987 -17.391 -8.331 1.00 44.72 273 GLY A CA 1
ATOM 2140 C C . GLY A 1 273 ? -2.326 -16.433 -7.330 1.00 44.72 273 GLY A C 1
ATOM 2141 O O . GLY A 1 273 ? -2.998 -15.930 -6.438 1.00 44.72 273 GLY A O 1
ATOM 2142 N N . VAL A 1 274 ? -1.037 -16.139 -7.517 1.00 50.75 274 VAL A N 1
ATOM 2143 C CA . VAL A 1 274 ? -0.268 -15.112 -6.806 1.00 50.75 274 VAL A CA 1
ATOM 2144 C C . VAL A 1 274 ? 0.257 -14.148 -7.863 1.00 50.75 274 VAL A C 1
ATOM 2146 O O . VAL A 1 274 ? 0.906 -14.595 -8.814 1.00 50.75 274 VAL A O 1
ATOM 2149 N N . TYR A 1 275 ? -0.072 -12.859 -7.748 1.00 57.22 275 TYR A N 1
ATOM 2150 C CA . TYR A 1 275 ? 0.479 -11.849 -8.650 1.00 57.22 275 TYR A CA 1
ATOM 2151 C C . TYR A 1 275 ? 1.806 -11.342 -8.110 1.00 57.22 275 TYR A C 1
ATOM 2153 O O . TYR A 1 275 ? 1.891 -10.974 -6.943 1.00 57.22 275 TYR A O 1
ATOM 2161 N N . GLN A 1 276 ? 2.824 -11.335 -8.965 1.00 69.19 276 GLN A N 1
ATOM 2162 C CA . GLN A 1 276 ? 4.193 -11.025 -8.564 1.00 69.19 276 GLN A CA 1
ATOM 2163 C C . 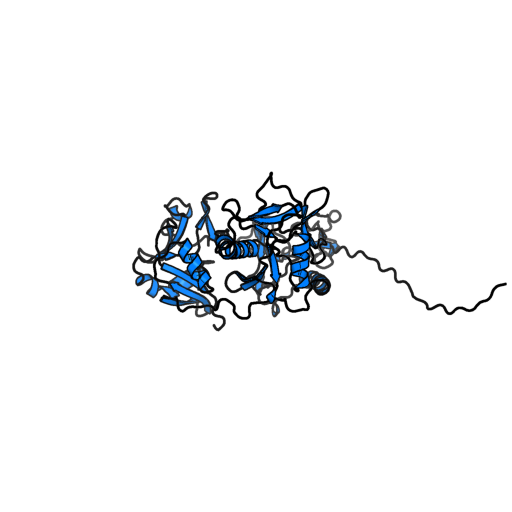GLN A 1 276 ? 5.040 -10.565 -9.752 1.00 69.19 276 GLN A C 1
ATOM 2165 O O . GLN A 1 276 ? 4.737 -10.877 -10.912 1.00 69.19 276 GLN A O 1
ATOM 2170 N N . ALA A 1 277 ? 6.128 -9.858 -9.450 1.00 71.81 277 ALA A N 1
ATOM 2171 C CA . ALA A 1 277 ? 7.114 -9.429 -10.428 1.00 71.81 277 ALA A CA 1
ATOM 2172 C C . ALA A 1 277 ? 8.064 -10.589 -10.787 1.00 71.81 277 ALA A C 1
ATOM 2174 O O . ALA A 1 277 ? 8.771 -11.123 -9.935 1.00 71.81 277 ALA A O 1
ATOM 2175 N N . LEU A 1 278 ? 8.098 -10.989 -12.061 1.00 76.06 278 LEU A N 1
ATOM 2176 C CA . LEU A 1 278 ? 8.922 -12.088 -12.567 1.00 76.06 278 LEU A CA 1
ATOM 2177 C C . LEU A 1 278 ? 9.828 -11.654 -13.726 1.00 76.06 278 LEU A C 1
ATOM 2179 O O . LEU A 1 278 ? 9.416 -10.859 -14.573 1.00 76.06 278 LEU A O 1
ATOM 2183 N N . PRO A 1 279 ? 11.028 -12.249 -13.846 1.00 82.44 279 PRO A N 1
ATOM 2184 C CA . PRO A 1 279 ? 11.792 -12.201 -15.085 1.00 82.44 279 PRO A CA 1
ATOM 2185 C C . PRO A 1 279 ? 11.025 -12.861 -16.245 1.00 82.44 279 PRO A C 1
ATOM 2187 O O . PRO A 1 279 ? 10.477 -13.957 -16.105 1.00 82.44 279 PRO A O 1
ATOM 2190 N N . GLY A 1 280 ? 11.020 -12.213 -17.407 1.00 83.25 280 GLY A N 1
ATOM 2191 C CA . GLY A 1 280 ? 10.482 -12.729 -18.664 1.00 83.25 280 GLY A CA 1
ATOM 2192 C C . GLY A 1 280 ? 11.378 -12.397 -19.855 1.00 83.25 280 GLY A C 1
ATOM 2193 O O . GLY A 1 280 ? 12.250 -11.522 -19.782 1.00 83.25 280 GLY A O 1
ATOM 2194 N N . LEU A 1 281 ? 11.183 -13.111 -20.965 1.00 88.94 281 LEU A N 1
ATOM 2195 C CA . LEU A 1 281 ? 11.909 -12.809 -22.197 1.00 88.94 281 LEU A CA 1
ATOM 2196 C C . LEU A 1 281 ? 11.398 -11.476 -22.742 1.00 88.94 281 LEU A C 1
ATOM 2198 O O . LEU A 1 281 ? 10.196 -11.294 -22.911 1.00 88.94 281 LEU A O 1
ATOM 2202 N N . CYS A 1 282 ? 12.299 -10.552 -23.068 1.00 90.31 282 CYS A N 1
ATOM 2203 C CA . CYS A 1 282 ? 11.930 -9.226 -23.576 1.00 90.31 282 CYS A CA 1
ATOM 2204 C C . CYS A 1 282 ? 11.119 -9.267 -24.888 1.00 90.31 282 CYS A C 1
ATOM 2206 O O . CYS A 1 282 ? 10.481 -8.280 -25.250 1.00 90.31 282 CYS A O 1
ATOM 2208 N N . THR A 1 283 ? 11.134 -10.412 -25.580 1.00 92.00 283 THR A N 1
ATOM 2209 C CA . THR A 1 283 ? 10.379 -10.712 -26.803 1.00 92.00 283 THR A CA 1
ATOM 2210 C C . THR A 1 283 ? 8.963 -11.243 -26.554 1.00 92.00 283 THR A C 1
ATOM 2212 O O . THR A 1 283 ? 8.222 -11.444 -27.515 1.00 92.00 283 THR A O 1
ATOM 2215 N N . GLU A 1 284 ? 8.562 -11.483 -25.302 1.00 90.12 284 GLU A N 1
ATOM 2216 C CA . GLU A 1 284 ? 7.165 -11.776 -24.971 1.00 90.12 284 GLU A CA 1
ATOM 2217 C C . GLU A 1 284 ? 6.264 -10.583 -25.315 1.00 90.12 284 GLU A C 1
ATOM 2219 O O . GLU A 1 284 ? 6.727 -9.449 -25.385 1.00 90.12 284 GLU A O 1
ATOM 2224 N N . ALA A 1 285 ? 4.965 -10.823 -25.508 1.00 92.25 285 ALA A N 1
ATOM 2225 C CA . ALA A 1 285 ? 4.017 -9.782 -25.908 1.00 92.25 285 ALA A CA 1
ATOM 2226 C C . ALA A 1 285 ? 2.853 -9.535 -24.917 1.00 92.25 285 ALA A C 1
ATOM 2228 O O . ALA A 1 285 ? 1.699 -9.528 -25.350 1.00 92.25 285 ALA A O 1
ATOM 2229 N N . PRO A 1 286 ? 3.083 -9.355 -23.598 1.00 89.88 286 PRO A N 1
ATOM 2230 C CA . PRO A 1 286 ? 2.040 -8.913 -22.678 1.00 89.88 286 PRO A CA 1
ATOM 2231 C C . PRO A 1 286 ? 1.663 -7.438 -22.897 1.00 89.88 286 PRO A C 1
ATOM 2233 O O . PRO A 1 286 ? 2.302 -6.698 -23.650 1.00 89.88 286 PRO A O 1
ATOM 2236 N N . TRP A 1 287 ? 0.576 -7.018 -22.252 1.00 90.44 287 TRP A N 1
ATOM 2237 C CA . TRP A 1 287 ? 0.084 -5.640 -22.307 1.00 90.44 287 TRP A CA 1
ATOM 2238 C C . TRP A 1 287 ? 0.970 -4.712 -21.475 1.00 90.44 287 TRP A C 1
ATOM 2240 O O . TRP A 1 287 ? 1.322 -5.083 -20.351 1.00 90.44 287 TRP A O 1
ATOM 2250 N N . PRO A 1 288 ? 1.324 -3.514 -21.966 1.00 92.25 288 PRO A N 1
ATOM 2251 C CA . PRO A 1 288 ? 2.060 -2.570 -21.156 1.00 92.25 288 PRO A CA 1
ATOM 2252 C C . PRO A 1 288 ? 1.156 -1.806 -20.206 1.00 92.25 288 PRO A C 1
ATOM 2254 O O . PRO A 1 288 ? 0.032 -1.417 -20.544 1.00 92.25 288 PRO A O 1
ATOM 2257 N N . ILE A 1 289 ? 1.702 -1.561 -19.021 1.00 91.88 289 ILE A N 1
ATOM 2258 C CA . ILE A 1 289 ? 1.127 -0.642 -18.060 1.00 91.88 289 ILE A CA 1
ATOM 2259 C C . ILE A 1 289 ? 2.018 0.581 -17.983 1.00 91.88 289 ILE A C 1
ATOM 2261 O O . ILE A 1 289 ? 3.189 0.488 -17.620 1.00 91.88 289 ILE A O 1
ATOM 2265 N N . CYS A 1 290 ? 1.437 1.729 -18.299 1.00 91.94 290 CYS A N 1
ATOM 2266 C CA . CYS A 1 290 ? 2.095 3.010 -18.162 1.00 91.94 290 CYS A CA 1
ATOM 2267 C C . CYS A 1 290 ? 1.689 3.689 -16.846 1.00 91.94 290 CYS A C 1
ATOM 2269 O O . CYS A 1 290 ? 0.542 3.568 -16.414 1.00 91.94 290 CYS A O 1
ATOM 2271 N N . GLU A 1 291 ? 2.607 4.429 -16.232 1.00 90.12 291 GLU A N 1
ATOM 2272 C CA . GLU A 1 291 ? 2.339 5.360 -15.140 1.00 90.12 291 GLU A CA 1
ATOM 2273 C C . GLU A 1 291 ? 2.332 6.811 -15.627 1.00 90.12 291 GLU A C 1
ATOM 2275 O O . GLU A 1 291 ? 3.055 7.188 -16.557 1.00 90.12 291 GLU A O 1
ATOM 2280 N N . TYR A 1 292 ? 1.529 7.637 -14.965 1.00 86.00 292 TYR A N 1
ATOM 2281 C CA . TYR A 1 292 ? 1.543 9.085 -15.132 1.00 86.00 292 TYR A CA 1
ATOM 2282 C C . TYR A 1 292 ? 1.147 9.796 -13.836 1.00 86.00 292 TYR A C 1
ATOM 2284 O O . TYR A 1 292 ? 0.437 9.250 -12.991 1.00 86.00 292 TYR A O 1
ATOM 2292 N N . HIS A 1 293 ? 1.600 11.041 -13.685 1.00 74.00 293 HIS A N 1
ATOM 2293 C CA . HIS A 1 293 ? 1.307 11.888 -12.527 1.00 74.00 293 HIS A CA 1
ATOM 2294 C C . HIS A 1 293 ? 0.275 12.951 -12.902 1.00 74.00 293 HIS A C 1
ATOM 2296 O O . HIS A 1 293 ? 0.576 14.133 -13.026 1.00 74.00 293 HIS A O 1
ATOM 2302 N N . GLN A 1 294 ? -0.961 12.508 -13.116 1.00 69.38 294 GLN A N 1
ATOM 2303 C CA . GLN A 1 294 ? -2.111 13.392 -13.243 1.00 69.38 294 GLN A CA 1
ATOM 2304 C C . GLN A 1 294 ? -3.279 12.732 -12.519 1.00 69.38 294 GLN A C 1
ATOM 2306 O O . GLN A 1 294 ? -3.740 11.660 -12.922 1.00 69.38 294 GLN A O 1
ATOM 2311 N N . LYS A 1 295 ? -3.741 13.381 -11.447 1.00 59.62 295 LYS A N 1
ATOM 2312 C CA . LYS A 1 295 ? -4.947 12.983 -10.719 1.00 59.62 295 LYS A CA 1
ATOM 2313 C C . LYS A 1 295 ? -6.118 12.984 -11.703 1.00 59.62 295 LYS A C 1
ATOM 2315 O O . LYS A 1 295 ? -6.272 13.954 -12.450 1.00 59.62 295 LYS A O 1
ATOM 2320 N N . SER A 1 296 ? -6.907 11.910 -11.737 1.00 55.91 296 SER A N 1
ATOM 2321 C CA . SER A 1 296 ? -8.119 11.866 -12.557 1.00 55.91 296 SER A CA 1
ATOM 2322 C C . SER A 1 296 ? -8.991 13.088 -12.260 1.00 55.91 296 SER A C 1
ATOM 2324 O O . SER A 1 296 ? -9.156 13.470 -11.102 1.00 55.91 296 SER A O 1
ATOM 2326 N N . GLU A 1 297 ? -9.605 13.676 -13.289 1.00 53.00 297 GLU A N 1
ATOM 2327 C CA . GLU A 1 297 ? -10.625 14.725 -13.114 1.00 53.00 297 GLU A CA 1
ATOM 2328 C C . GLU A 1 297 ? -11.858 14.203 -12.346 1.00 53.00 297 GLU A C 1
ATOM 2330 O O . GLU A 1 297 ? -12.630 14.981 -11.794 1.00 53.00 297 GLU A O 1
ATOM 2335 N N . ASN A 1 298 ? -12.006 12.875 -12.259 1.00 50.34 298 ASN A N 1
ATOM 2336 C CA . ASN A 1 298 ? -13.011 12.171 -11.471 1.00 50.34 298 ASN A CA 1
ATOM 2337 C C . ASN A 1 298 ? -12.320 11.160 -10.530 1.00 50.34 298 ASN A C 1
ATOM 2339 O O . ASN A 1 298 ? -12.278 9.968 -10.860 1.00 50.34 298 ASN A O 1
ATOM 2343 N N . PRO A 1 299 ? -11.742 11.584 -9.387 1.00 51.03 299 PRO A N 1
ATOM 2344 C CA . PRO A 1 299 ? -11.297 10.641 -8.359 1.00 51.03 299 PRO A CA 1
ATOM 2345 C C . PRO A 1 299 ? -12.513 9.857 -7.823 1.00 51.03 299 PRO A C 1
ATOM 2347 O O . PRO A 1 299 ? -13.642 10.350 -7.956 1.00 51.03 299 PRO A O 1
ATOM 2350 N N . PRO A 1 300 ? -12.343 8.671 -7.196 1.00 48.84 300 PRO A N 1
ATOM 2351 C CA . PRO A 1 300 ? -13.417 8.104 -6.391 1.00 48.84 300 PRO A CA 1
ATOM 2352 C C . PRO A 1 300 ? -13.782 9.159 -5.348 1.00 48.84 300 PRO A C 1
ATOM 2354 O O . PRO A 1 300 ? -12.989 9.467 -4.460 1.00 48.84 300 PRO A O 1
ATOM 2357 N N . LYS A 1 301 ? -14.939 9.806 -5.521 1.00 57.03 301 LYS A N 1
ATOM 2358 C CA . LYS A 1 301 ? -15.410 10.781 -4.546 1.00 57.03 301 LYS A CA 1
ATOM 2359 C C . LYS A 1 301 ? -15.606 10.026 -3.247 1.00 57.03 301 LYS A C 1
ATOM 2361 O O . LYS A 1 301 ? -16.247 8.977 -3.258 1.00 57.03 301 LYS A O 1
ATOM 2366 N N . LEU A 1 302 ? -15.068 10.586 -2.165 1.00 69.44 302 LEU A N 1
ATOM 2367 C CA . LEU A 1 302 ? -15.454 10.206 -0.818 1.00 69.44 302 LEU A CA 1
ATOM 2368 C C . LEU A 1 302 ? -16.984 10.156 -0.780 1.00 69.44 302 LEU A C 1
ATOM 2370 O O . LEU A 1 302 ? -17.654 11.183 -0.901 1.00 69.44 302 LEU A O 1
ATOM 2374 N N . ASP A 1 303 ? -17.523 8.948 -0.683 1.00 76.06 303 ASP A N 1
ATOM 2375 C CA . ASP A 1 303 ? -18.954 8.709 -0.748 1.00 76.06 303 ASP A CA 1
ATOM 2376 C C . ASP A 1 303 ? -19.403 8.101 0.570 1.00 76.06 303 ASP A C 1
ATOM 2378 O O . ASP A 1 303 ? -19.338 6.904 0.829 1.00 76.06 303 ASP A O 1
ATOM 2382 N N . THR A 1 304 ? -19.887 8.982 1.431 1.00 82.06 304 THR A N 1
ATOM 2383 C CA . THR A 1 304 ? -20.348 8.613 2.762 1.00 82.06 304 THR A CA 1
ATOM 2384 C C . THR A 1 304 ? -21.835 8.237 2.774 1.00 82.06 304 THR A C 1
ATOM 2386 O O . THR A 1 304 ? -22.439 8.167 3.845 1.00 82.06 304 THR A O 1
ATOM 2389 N N . SER A 1 305 ? -22.465 8.015 1.612 1.00 84.75 305 SER A N 1
ATOM 2390 C CA . SER A 1 305 ? -23.876 7.602 1.526 1.00 84.75 305 SER A CA 1
ATOM 2391 C C . SER A 1 305 ? -24.122 6.204 2.100 1.00 84.75 305 SER A C 1
ATOM 2393 O O . SER A 1 305 ? -25.199 5.940 2.627 1.00 84.75 305 SER A O 1
ATOM 2395 N N . ALA A 1 306 ? -23.110 5.334 2.070 1.00 84.69 306 ALA A N 1
ATOM 2396 C CA . ALA A 1 306 ? -23.172 3.999 2.659 1.00 84.69 306 ALA A CA 1
ATOM 2397 C C . ALA A 1 306 ? -23.010 3.979 4.188 1.00 84.69 306 ALA A C 1
ATOM 2399 O O . ALA A 1 306 ? -23.236 2.944 4.818 1.00 84.69 306 ALA A O 1
ATOM 2400 N N . CYS A 1 307 ? -22.626 5.102 4.801 1.00 90.19 307 CYS A N 1
ATOM 2401 C CA . CYS A 1 307 ? -22.438 5.186 6.244 1.00 90.19 307 CYS A CA 1
ATOM 2402 C C . CYS A 1 307 ? -23.787 5.141 6.953 1.00 90.19 307 CYS A C 1
ATOM 2404 O O . CYS A 1 307 ? -24.593 6.063 6.832 1.00 90.19 307 CYS A O 1
ATOM 2406 N N . THR A 1 308 ? -24.001 4.110 7.766 1.00 91.06 308 THR A N 1
ATOM 2407 C CA . THR A 1 308 ? -25.118 4.084 8.715 1.00 91.06 308 THR A CA 1
ATOM 2408 C C . THR A 1 308 ? -24.944 5.185 9.759 1.00 91.06 308 THR A C 1
ATOM 2410 O O . THR A 1 308 ? -25.900 5.874 10.108 1.00 91.06 308 THR A O 1
ATOM 2413 N N . HIS A 1 309 ? -23.704 5.406 10.203 1.00 89.62 309 HIS A N 1
ATOM 2414 C CA . HIS A 1 309 ? -23.357 6.503 11.097 1.00 89.62 309 HIS A CA 1
ATOM 2415 C C . HIS A 1 309 ? -22.057 7.169 10.661 1.00 89.62 309 HIS A C 1
ATOM 2417 O O . HIS A 1 309 ? -21.127 6.506 10.211 1.00 89.62 309 HIS A O 1
ATOM 2423 N N . LYS A 1 310 ? -21.989 8.489 10.830 1.00 91.69 310 LYS A N 1
ATOM 2424 C CA . LYS A 1 310 ? -20.769 9.282 10.652 1.00 91.69 310 LYS A CA 1
ATOM 2425 C C . LYS A 1 310 ? -20.397 9.890 11.997 1.00 91.69 310 LYS A C 1
ATOM 2427 O O . LYS A 1 310 ? -21.293 10.316 12.739 1.00 91.69 310 LYS A O 1
ATOM 2432 N N . ARG A 1 311 ? -19.111 9.898 12.330 1.00 89.88 311 ARG A N 1
ATOM 2433 C CA . ARG A 1 311 ? -18.589 10.513 13.556 1.00 89.88 311 ARG A CA 1
ATOM 2434 C C . ARG A 1 311 ? -17.268 11.198 13.258 1.00 89.88 311 ARG A C 1
ATOM 2436 O O . ARG A 1 311 ? -16.445 10.654 12.533 1.00 89.88 311 ARG A O 1
ATOM 2443 N N . ASP A 1 312 ? -17.069 12.350 13.877 1.00 88.94 312 ASP A N 1
ATOM 2444 C CA . ASP A 1 312 ? -15.759 12.984 13.933 1.00 88.94 312 ASP A CA 1
ATOM 2445 C C . ASP A 1 312 ? -15.087 12.522 15.219 1.00 88.94 312 ASP A C 1
ATOM 2447 O O . ASP A 1 312 ? -15.656 12.679 16.302 1.00 88.94 312 ASP A O 1
ATOM 2451 N N . LEU A 1 313 ? -13.884 11.974 15.108 1.00 84.38 313 LEU A N 1
ATOM 2452 C CA . LEU A 1 313 ? -13.057 11.678 16.263 1.00 84.38 313 LEU A CA 1
ATOM 2453 C C . LEU A 1 313 ? -12.391 12.965 16.724 1.00 84.38 313 LEU A C 1
ATOM 2455 O O . LEU A 1 313 ? -11.699 13.637 15.954 1.00 84.38 313 LEU A O 1
ATOM 2459 N N . LYS A 1 314 ? -12.635 13.317 17.987 1.00 79.50 314 LYS A N 1
ATOM 2460 C CA . LYS A 1 314 ? -12.076 14.516 18.609 1.00 79.50 314 LYS A CA 1
ATOM 2461 C C . LYS A 1 314 ? -11.451 14.187 19.954 1.00 79.50 314 LYS A C 1
ATOM 2463 O O . LYS A 1 314 ? -12.065 13.501 20.774 1.00 79.50 314 LYS A O 1
ATOM 2468 N N . LEU A 1 315 ? -10.285 14.763 20.230 1.00 75.19 315 LEU A N 1
ATOM 2469 C CA . LEU A 1 315 ? -9.686 14.776 21.565 1.00 75.19 315 LEU A CA 1
ATOM 2470 C C . LEU A 1 315 ? -9.522 16.227 22.014 1.00 75.19 315 LEU A C 1
ATOM 2472 O O . LEU A 1 315 ? -9.026 17.059 21.267 1.00 75.19 315 LEU A O 1
ATOM 2476 N N . ASN A 1 316 ? -9.998 16.554 23.218 1.00 75.69 316 ASN A N 1
ATOM 2477 C CA . ASN A 1 316 ? -9.978 17.924 23.757 1.00 75.69 316 ASN A CA 1
ATOM 2478 C C . ASN A 1 316 ? -10.571 18.994 22.814 1.00 75.69 316 ASN A C 1
ATOM 2480 O O . ASN A 1 316 ? -10.208 20.161 22.884 1.00 75.69 316 ASN A O 1
ATOM 2484 N N . SER A 1 317 ? -11.542 18.596 21.982 1.00 70.38 317 SER A N 1
ATOM 2485 C CA . SER A 1 317 ? -12.193 19.410 20.936 1.00 70.38 317 SER A CA 1
ATOM 2486 C C . SER A 1 317 ? -11.377 19.632 19.658 1.00 70.38 317 SER A C 1
ATOM 2488 O O . SER A 1 317 ? -11.933 20.167 18.702 1.00 70.38 317 SER A O 1
ATOM 2490 N N . SER A 1 318 ? -10.133 19.154 19.597 1.00 72.25 318 SER A N 1
ATOM 2491 C CA . SER A 1 318 ? -9.341 19.106 18.366 1.00 72.25 318 SER A CA 1
ATOM 2492 C C . SER A 1 318 ? -9.807 17.957 17.480 1.00 72.25 318 SER A C 1
ATOM 2494 O O . SER A 1 318 ? -10.033 16.845 17.966 1.00 72.25 318 SER A O 1
ATOM 2496 N N . TYR A 1 319 ? -9.975 18.237 16.190 1.00 75.31 319 TYR A N 1
ATOM 2497 C CA . TYR A 1 319 ? -10.297 17.236 15.180 1.00 75.31 319 TYR A CA 1
ATOM 2498 C C . TYR A 1 319 ? -9.097 16.321 14.926 1.00 75.31 319 TYR A C 1
ATOM 2500 O O . TYR A 1 319 ? -7.963 16.786 14.874 1.00 75.31 319 TYR A O 1
ATOM 2508 N N . ILE A 1 320 ? -9.364 15.021 14.798 1.00 73.56 320 ILE A N 1
ATOM 2509 C CA . ILE A 1 320 ? -8.350 14.010 14.483 1.00 73.56 320 ILE A CA 1
ATOM 2510 C C . ILE A 1 320 ? -8.635 13.426 13.101 1.00 73.56 320 ILE A C 1
ATOM 2512 O O . ILE A 1 320 ? -7.818 13.532 12.194 1.00 73.56 320 ILE A O 1
ATOM 2516 N N . LYS A 1 321 ? -9.799 12.790 12.942 1.00 80.00 321 LYS A N 1
ATOM 2517 C CA . LYS A 1 321 ? -10.255 12.203 11.677 1.00 80.00 321 LYS A CA 1
ATOM 2518 C C . LYS A 1 321 ? -11.756 11.963 11.707 1.00 80.00 321 LYS A C 1
ATOM 2520 O O . LYS A 1 321 ? -12.380 12.027 12.766 1.00 80.00 321 LYS A O 1
ATOM 2525 N N . SER A 1 322 ? -12.330 11.635 10.560 1.00 87.81 322 SER A N 1
ATOM 2526 C CA . SER A 1 322 ? -13.722 11.216 10.458 1.00 87.81 322 SER A CA 1
ATOM 2527 C C . SER A 1 322 ? -13.815 9.706 10.274 1.00 87.81 322 SER A C 1
ATOM 2529 O O . SER A 1 322 ? -12.949 9.069 9.672 1.00 87.81 322 SER A O 1
ATOM 2531 N N . ILE A 1 323 ? -14.886 9.120 10.793 1.00 91.12 323 ILE A N 1
ATOM 2532 C CA . ILE A 1 323 ? -15.194 7.709 10.607 1.00 91.12 323 ILE A CA 1
ATOM 2533 C C . ILE A 1 323 ? -16.595 7.519 10.041 1.00 91.12 323 ILE A C 1
ATOM 2535 O O . ILE A 1 323 ? -17.535 8.276 10.305 1.00 91.12 323 ILE A O 1
ATOM 2539 N N . CYS A 1 324 ? -16.721 6.446 9.279 1.00 92.06 324 CYS A N 1
ATOM 2540 C CA . CYS A 1 324 ? -17.945 5.949 8.691 1.00 92.06 324 CYS A CA 1
ATOM 2541 C C . CYS A 1 324 ? -18.211 4.551 9.236 1.00 92.06 324 CYS A C 1
ATOM 2543 O O . CYS A 1 324 ? -17.428 3.632 9.009 1.00 92.06 324 CYS A O 1
ATOM 2545 N N . VAL A 1 325 ? -19.324 4.373 9.939 1.00 91.38 325 VAL A N 1
ATOM 2546 C CA . VAL A 1 325 ? -19.756 3.059 10.413 1.00 91.38 325 VAL A CA 1
ATOM 2547 C C . VAL A 1 325 ? -20.815 2.507 9.479 1.00 91.38 325 VAL A C 1
ATOM 2549 O O . VAL A 1 325 ? -21.835 3.153 9.233 1.00 91.38 325 VAL A O 1
ATOM 2552 N N . ILE A 1 326 ? -20.572 1.298 8.981 1.00 90.75 326 ILE A N 1
ATOM 2553 C CA . ILE A 1 326 ? -21.478 0.545 8.117 1.00 90.75 326 ILE A CA 1
ATOM 2554 C C . ILE A 1 326 ? -22.004 -0.640 8.932 1.00 90.75 326 ILE A C 1
ATOM 2556 O O . ILE A 1 326 ? -21.272 -1.587 9.218 1.00 90.75 326 ILE A O 1
ATOM 2560 N N . SER A 1 327 ? -23.276 -0.594 9.332 1.00 87.44 327 SER A N 1
ATOM 2561 C CA . SER A 1 327 ? -23.850 -1.571 10.271 1.00 87.44 327 SER A CA 1
ATOM 2562 C C . SER A 1 327 ? -24.205 -2.920 9.639 1.00 87.44 327 SER A C 1
ATOM 2564 O O . SER A 1 327 ? -24.449 -3.887 10.357 1.00 87.44 327 SER A O 1
ATOM 2566 N N . THR A 1 328 ? -24.250 -3.016 8.308 1.00 87.69 328 THR A N 1
ATOM 2567 C CA . THR A 1 328 ? -24.473 -4.291 7.612 1.00 87.69 328 THR A CA 1
ATOM 2568 C C . THR A 1 328 ? -23.301 -5.238 7.846 1.00 87.69 328 THR A C 1
ATOM 2570 O O . THR A 1 328 ? -22.144 -4.841 7.698 1.00 87.69 328 THR A O 1
ATOM 2573 N N . ALA A 1 329 ? -23.606 -6.489 8.182 1.00 90.00 329 ALA A N 1
ATOM 2574 C CA . ALA A 1 329 ? -22.607 -7.466 8.581 1.00 90.00 329 ALA A CA 1
ATOM 2575 C C . ALA A 1 329 ? -21.846 -8.044 7.373 1.00 90.00 329 ALA A C 1
ATOM 2577 O O . ALA A 1 329 ? -22.461 -8.566 6.442 1.00 90.00 329 ALA A O 1
ATOM 2578 N N . HIS A 1 330 ? -20.518 -7.993 7.432 1.00 90.38 330 HIS A N 1
ATOM 2579 C CA . HIS A 1 330 ? -19.593 -8.419 6.378 1.00 90.38 330 HIS A CA 1
ATOM 2580 C C . HIS A 1 330 ? -18.485 -9.305 6.954 1.00 90.38 330 HIS A C 1
ATOM 2582 O O . HIS A 1 330 ? -18.203 -9.214 8.152 1.00 90.38 330 HIS A O 1
ATOM 2588 N N . THR A 1 331 ? -17.845 -10.137 6.126 1.00 89.88 331 THR A N 1
ATOM 2589 C CA . THR A 1 331 ? -16.553 -10.753 6.494 1.00 89.88 331 THR A CA 1
ATOM 2590 C C . THR A 1 331 ? -15.447 -9.701 6.548 1.00 89.88 331 THR A C 1
ATOM 2592 O O . THR A 1 331 ? -15.636 -8.574 6.084 1.00 89.88 331 THR A O 1
ATOM 2595 N N . TYR A 1 332 ? -14.281 -10.047 7.095 1.00 87.44 332 TYR A N 1
ATOM 2596 C CA . TYR A 1 332 ? -13.157 -9.111 7.143 1.00 87.44 332 TYR A CA 1
ATOM 2597 C C . TYR A 1 332 ? -12.715 -8.663 5.739 1.00 87.44 332 TYR A C 1
ATOM 2599 O O . TYR A 1 332 ? -12.530 -7.473 5.496 1.00 87.44 332 TYR A O 1
ATOM 2607 N N . GLU A 1 333 ? -12.606 -9.582 4.771 1.00 82.44 333 GLU A N 1
ATOM 2608 C CA . GLU A 1 333 ? -12.198 -9.210 3.407 1.00 82.44 333 GLU A CA 1
ATOM 2609 C C . GLU A 1 333 ? -13.255 -8.353 2.708 1.00 82.44 333 GLU A C 1
ATOM 2611 O O . GLU A 1 333 ? -12.929 -7.454 1.933 1.00 82.44 333 GLU A O 1
ATOM 2616 N N . GLU A 1 334 ? -14.534 -8.635 2.956 1.00 84.56 334 GLU A N 1
ATOM 2617 C CA . GLU A 1 334 ? -15.626 -7.807 2.458 1.00 84.56 334 GLU A CA 1
ATOM 2618 C C . GLU A 1 334 ? -15.579 -6.403 3.072 1.00 84.56 334 GLU A C 1
ATOM 2620 O O . GLU A 1 334 ? -15.789 -5.428 2.352 1.00 84.56 334 GLU A O 1
ATOM 2625 N N . ALA A 1 335 ? -15.249 -6.290 4.361 1.00 87.56 335 ALA A N 1
ATOM 2626 C CA . ALA A 1 335 ? -15.139 -5.021 5.071 1.00 87.56 335 ALA A CA 1
ATOM 2627 C C . ALA A 1 335 ? -14.097 -4.090 4.444 1.00 87.56 335 ALA A C 1
ATOM 2629 O O . ALA A 1 335 ? -14.417 -2.947 4.105 1.00 87.56 335 ALA A O 1
ATOM 2630 N N . THR A 1 336 ? -12.888 -4.603 4.205 1.00 80.94 336 THR A N 1
ATOM 2631 C CA . THR A 1 336 ? -11.812 -3.858 3.542 1.00 80.94 336 THR A CA 1
ATOM 2632 C C . THR A 1 336 ? -12.252 -3.358 2.166 1.00 80.94 336 THR A C 1
ATOM 2634 O O . THR A 1 336 ? -12.131 -2.170 1.867 1.00 80.94 336 THR A O 1
ATOM 2637 N N . ARG A 1 337 ? -12.866 -4.230 1.351 1.00 79.38 337 ARG A N 1
ATOM 2638 C CA . ARG A 1 337 ? -13.355 -3.854 0.013 1.00 79.38 337 ARG A CA 1
ATOM 2639 C C . ARG A 1 337 ? -14.450 -2.791 0.058 1.00 79.38 337 ARG A C 1
ATOM 2641 O O . ARG A 1 337 ? -14.480 -1.930 -0.819 1.00 79.38 337 ARG A O 1
ATOM 2648 N N . GLN A 1 338 ? -15.357 -2.850 1.035 1.00 84.19 338 GLN A N 1
ATOM 2649 C CA . GLN A 1 338 ? -16.422 -1.855 1.170 1.00 84.19 338 GLN A CA 1
ATOM 2650 C C . GLN A 1 338 ? -15.855 -0.472 1.482 1.00 84.19 338 GLN A C 1
ATOM 2652 O O . GLN A 1 338 ? -16.229 0.479 0.804 1.00 84.19 338 GLN A O 1
ATOM 2657 N N . CYS A 1 339 ? -14.923 -0.346 2.433 1.00 82.56 339 CYS A N 1
ATOM 2658 C CA . CYS A 1 339 ? -14.302 0.948 2.723 1.00 82.56 339 CYS A CA 1
ATOM 2659 C C . CYS A 1 339 ? -13.619 1.527 1.477 1.00 82.56 339 CYS A C 1
ATOM 2661 O O . CYS A 1 339 ? -13.925 2.651 1.070 1.00 82.56 339 CYS A O 1
ATOM 2663 N N . SER A 1 340 ? -12.789 0.725 0.800 1.00 76.38 340 SER A N 1
ATOM 2664 C CA . SER A 1 340 ? -12.058 1.170 -0.392 1.00 76.38 340 SER A CA 1
ATOM 2665 C C . SER A 1 340 ? -12.983 1.557 -1.547 1.00 76.38 340 SER A C 1
ATOM 2667 O O . SER A 1 340 ? -12.700 2.510 -2.274 1.00 76.38 340 SER A O 1
ATOM 2669 N N . LYS A 1 341 ? -14.124 0.869 -1.707 1.00 74.81 341 LYS A N 1
ATOM 2670 C CA . LYS A 1 341 ? -15.138 1.198 -2.724 1.00 74.81 341 LYS A CA 1
ATOM 2671 C C . LYS A 1 341 ? -15.656 2.635 -2.593 1.00 74.81 341 LYS A C 1
ATOM 2673 O O . LYS A 1 341 ? -15.974 3.246 -3.610 1.00 74.81 341 LYS A O 1
ATOM 2678 N N . PHE A 1 342 ? -15.730 3.163 -1.375 1.00 76.88 342 PHE A N 1
ATOM 2679 C CA . PHE A 1 342 ? -16.252 4.498 -1.080 1.00 76.88 342 PHE A CA 1
ATOM 2680 C C . PHE A 1 342 ? -15.154 5.549 -0.831 1.00 76.88 342 PHE A C 1
ATOM 2682 O O . PHE A 1 342 ? -15.442 6.639 -0.335 1.00 76.88 342 PHE A O 1
ATOM 2689 N N . GLY A 1 343 ? -13.899 5.235 -1.180 1.00 71.81 343 GLY A N 1
ATOM 2690 C CA . GLY A 1 343 ? -12.761 6.141 -0.993 1.00 71.81 343 GLY A CA 1
ATOM 2691 C C . GLY A 1 343 ? -12.334 6.297 0.470 1.00 71.81 343 GLY A C 1
ATOM 2692 O O . GLY A 1 343 ? -11.851 7.357 0.854 1.00 71.81 343 GLY A O 1
ATOM 2693 N N . MET A 1 344 ? -12.554 5.267 1.292 1.00 80.88 344 MET A N 1
ATOM 2694 C CA . MET A 1 344 ? -12.193 5.223 2.712 1.00 80.88 344 MET A CA 1
ATOM 2695 C C . MET A 1 344 ? -11.273 4.026 2.993 1.00 80.88 344 MET A C 1
ATOM 2697 O O . MET A 1 344 ? -11.192 3.095 2.192 1.00 80.88 344 MET A O 1
ATOM 2701 N N . ASN A 1 345 ? -10.633 4.000 4.159 1.00 78.00 345 ASN A N 1
ATOM 2702 C CA . ASN A 1 345 ? -9.835 2.854 4.612 1.00 78.00 345 ASN A CA 1
ATOM 2703 C C . ASN A 1 345 ? -10.525 2.124 5.754 1.00 78.00 345 ASN A C 1
ATOM 2705 O O . ASN A 1 345 ? -11.306 2.732 6.473 1.00 78.00 345 ASN A O 1
ATOM 2709 N N . LEU A 1 346 ? -10.228 0.840 5.958 1.00 86.25 346 LEU A N 1
ATOM 2710 C CA . LEU A 1 346 ? -10.610 0.180 7.205 1.00 86.25 346 LEU A CA 1
ATOM 2711 C C . LEU A 1 346 ? -9.885 0.883 8.364 1.00 86.25 346 LEU A C 1
ATOM 2713 O O . LEU A 1 346 ? -8.683 1.122 8.275 1.00 86.25 346 LEU A O 1
ATOM 2717 N N . PHE A 1 347 ? -10.616 1.251 9.414 1.00 88.62 347 PHE A N 1
ATOM 2718 C CA . PHE A 1 347 ? -10.109 2.114 10.482 1.00 88.62 347 PHE A CA 1
ATOM 2719 C C . PHE A 1 347 ? -8.955 1.474 11.261 1.00 88.62 347 PHE A C 1
ATOM 2721 O O . PHE A 1 347 ? -9.034 0.301 11.627 1.00 88.62 347 PHE A O 1
ATOM 2728 N N . ILE A 1 348 ? -7.913 2.257 11.553 1.00 84.25 348 ILE A N 1
ATOM 2729 C CA . ILE A 1 348 ? -6.706 1.809 12.259 1.00 84.25 348 ILE A CA 1
ATOM 2730 C C . ILE A 1 348 ? -6.563 2.594 13.567 1.00 84.25 348 ILE A C 1
ATOM 2732 O O . ILE A 1 348 ? -6.536 3.827 13.543 1.00 84.25 348 ILE A O 1
ATOM 2736 N N . PHE A 1 349 ? -6.376 1.889 14.687 1.00 82.00 349 PHE A N 1
ATOM 2737 C CA . PHE A 1 349 ? -5.858 2.490 15.920 1.00 82.00 349 PHE A CA 1
ATOM 2738 C C . PHE A 1 349 ? -4.342 2.646 15.808 1.00 82.00 349 PHE A C 1
ATOM 2740 O O . PHE A 1 349 ? -3.627 1.643 15.803 1.00 82.00 349 PHE A O 1
ATOM 2747 N N . ARG A 1 350 ? -3.856 3.884 15.684 1.00 73.75 350 ARG A N 1
ATOM 2748 C CA . ARG A 1 350 ? -2.413 4.166 15.577 1.00 73.75 350 ARG A CA 1
ATOM 2749 C C . ARG A 1 350 ? -1.762 4.367 16.939 1.00 73.75 350 ARG A C 1
ATOM 2751 O O . ARG A 1 350 ? -0.618 3.975 17.146 1.00 73.75 350 ARG A O 1
ATOM 2758 N N . ASP A 1 351 ? -2.508 4.939 17.872 1.00 74.50 351 ASP A N 1
ATOM 2759 C CA . ASP A 1 351 ? -2.029 5.294 19.197 1.00 74.50 351 ASP A CA 1
ATOM 2760 C C . ASP A 1 351 ? -3.181 5.360 20.216 1.00 74.50 351 ASP A C 1
ATOM 2762 O O . ASP A 1 351 ? -4.349 5.066 19.932 1.00 74.50 351 ASP A O 1
ATOM 2766 N N . LYS A 1 352 ? -2.837 5.794 21.429 1.00 79.19 352 LYS A N 1
ATOM 2767 C CA . LYS A 1 352 ? -3.786 5.983 22.526 1.00 79.19 352 LYS A CA 1
ATOM 2768 C C . LYS A 1 352 ? -4.794 7.110 22.265 1.00 79.19 352 LYS A C 1
ATOM 2770 O O . LYS A 1 352 ? -5.881 7.094 22.840 1.00 79.19 352 LYS A O 1
ATOM 2775 N N . ILE A 1 353 ? -4.439 8.103 21.449 1.00 77.69 353 ILE A N 1
ATOM 2776 C CA . ILE A 1 353 ? -5.295 9.249 21.118 1.00 77.69 353 ILE A CA 1
ATOM 2777 C C . ILE A 1 353 ? -6.430 8.788 20.199 1.00 77.69 353 ILE A C 1
ATOM 2779 O O . ILE A 1 353 ? -7.594 9.115 20.454 1.00 77.69 353 ILE A O 1
ATOM 2783 N N . ASP A 1 354 ? -6.121 7.976 19.189 1.00 82.31 354 ASP A N 1
ATOM 2784 C CA . ASP A 1 354 ? -7.106 7.312 18.335 1.00 82.31 354 ASP A CA 1
ATOM 2785 C C . ASP A 1 354 ? -8.065 6.456 19.175 1.00 82.31 354 ASP A C 1
ATOM 2787 O O . ASP A 1 354 ? -9.282 6.573 19.030 1.00 82.31 354 ASP A O 1
ATOM 2791 N N . GLU A 1 355 ? -7.541 5.648 20.103 1.00 83.25 355 GLU A N 1
ATOM 2792 C CA . GLU A 1 355 ? -8.362 4.788 20.968 1.00 83.25 355 GLU A CA 1
ATOM 2793 C C . GLU A 1 355 ? -9.306 5.596 21.873 1.00 83.25 355 GLU A C 1
ATOM 2795 O O . GLU A 1 355 ? -10.524 5.390 21.858 1.00 83.25 355 GLU A O 1
ATOM 2800 N N . GLN A 1 356 ? -8.783 6.597 22.589 1.00 84.12 356 GLN A N 1
ATOM 2801 C CA . GLN A 1 356 ? -9.579 7.450 23.479 1.00 84.12 356 GLN A CA 1
ATOM 2802 C C . GLN A 1 356 ? -10.620 8.288 22.730 1.00 84.12 356 GLN A C 1
ATOM 2804 O O . GLN A 1 356 ? -11.762 8.430 23.183 1.00 84.12 356 GLN A O 1
ATOM 2809 N N . SER A 1 357 ? -10.238 8.871 21.592 1.00 86.81 357 SER A N 1
ATOM 2810 C CA . SER A 1 357 ? -11.146 9.683 20.781 1.00 86.81 357 SER A CA 1
ATOM 2811 C C . SER A 1 357 ? -12.249 8.833 20.153 1.00 86.81 357 SER A C 1
ATOM 2813 O O . SER A 1 357 ? -13.403 9.270 20.129 1.00 86.81 357 SER A O 1
ATOM 2815 N N . PHE A 1 358 ? -11.938 7.604 19.732 1.00 87.12 358 PHE A N 1
ATOM 2816 C CA . PHE A 1 358 ? -12.919 6.638 19.251 1.00 87.12 358 PHE A CA 1
ATOM 2817 C C . PHE A 1 358 ? -13.920 6.254 20.339 1.00 87.12 358 PHE A C 1
ATOM 2819 O O . PHE A 1 358 ? -15.124 6.368 20.107 1.00 87.12 358 PHE A O 1
ATOM 2826 N N . HIS A 1 359 ? -13.457 5.880 21.539 1.00 83.44 359 HIS A N 1
ATOM 2827 C CA . HIS A 1 359 ? -14.341 5.549 22.670 1.00 83.44 359 HIS A CA 1
ATOM 2828 C C . HIS A 1 359 ? -15.290 6.688 22.993 1.00 83.44 359 HIS A C 1
ATOM 2830 O O . HIS A 1 359 ? -16.496 6.482 23.097 1.00 83.44 359 HIS A O 1
ATOM 2836 N N . LYS A 1 360 ? -14.743 7.900 23.116 1.00 83.44 360 LYS A N 1
ATOM 2837 C CA . LYS A 1 360 ? -15.516 9.089 23.468 1.00 83.44 360 LYS A CA 1
ATOM 2838 C C . LYS A 1 360 ? -16.545 9.444 22.395 1.00 83.44 360 LYS A C 1
ATOM 2840 O O . LYS A 1 360 ? -17.655 9.845 22.725 1.00 83.44 360 LYS A O 1
ATOM 2845 N N . SER A 1 361 ? -16.180 9.314 21.121 1.00 85.44 361 SER A N 1
ATOM 2846 C CA . SER A 1 361 ? -17.024 9.751 19.998 1.00 85.44 361 SER A CA 1
ATOM 2847 C C . SER A 1 361 ? -18.029 8.686 19.544 1.00 85.44 361 SER A C 1
ATOM 2849 O O . SER A 1 361 ? -18.981 9.017 18.838 1.00 85.44 361 SER A O 1
ATOM 2851 N N . CYS A 1 362 ? -17.828 7.422 19.933 1.00 82.31 362 CYS A N 1
ATOM 2852 C CA . CYS A 1 362 ? -18.655 6.285 19.515 1.00 82.31 362 CYS A CA 1
ATOM 2853 C C . CYS A 1 362 ? -19.360 5.573 20.679 1.00 82.31 362 CYS A C 1
ATOM 2855 O O . CYS A 1 362 ? -19.941 4.507 20.468 1.00 82.31 362 CYS A O 1
ATOM 2857 N N . GLU A 1 363 ? -19.312 6.126 21.895 1.00 79.00 363 GLU A N 1
ATOM 2858 C CA . GLU A 1 363 ? -19.853 5.501 23.109 1.00 79.00 363 GLU A CA 1
ATOM 2859 C C . GLU A 1 363 ? -21.343 5.138 22.979 1.00 79.00 363 GLU A C 1
ATOM 2861 O O . GLU A 1 363 ? -21.790 4.073 23.406 1.00 79.00 363 GLU A O 1
ATOM 2866 N N . ASP A 1 364 ? -22.124 6.035 22.378 1.00 80.12 364 ASP A N 1
ATOM 2867 C CA . ASP A 1 364 ? -23.549 5.864 22.101 1.00 80.12 364 ASP A CA 1
ATOM 2868 C C . ASP A 1 364 ? -23.786 4.815 21.008 1.00 80.12 364 ASP A C 1
ATOM 2870 O O . ASP A 1 364 ? -24.636 3.932 21.138 1.00 80.12 364 ASP A O 1
ATOM 2874 N N . LEU A 1 365 ? -22.994 4.890 19.940 1.00 78.44 365 LEU A N 1
ATOM 2875 C CA . LEU A 1 365 ? -23.110 4.044 18.766 1.00 78.44 365 LEU A CA 1
ATOM 2876 C C . LEU A 1 365 ? -22.839 2.573 19.103 1.00 78.44 365 LEU A C 1
ATOM 2878 O O . LEU A 1 365 ? -23.628 1.696 18.755 1.00 78.44 365 LEU A O 1
ATOM 2882 N N . LEU A 1 366 ? -21.767 2.296 19.839 1.00 71.75 366 LEU A N 1
ATOM 2883 C CA . LEU A 1 366 ? -21.351 0.933 20.177 1.00 71.75 366 LEU A CA 1
ATOM 2884 C C . LEU A 1 366 ? -22.357 0.204 21.081 1.00 71.75 366 LEU A C 1
ATOM 2886 O O . LEU A 1 366 ? -22.475 -1.016 20.988 1.00 71.75 366 LEU A O 1
ATOM 2890 N N . LYS A 1 367 ? -23.143 0.938 21.881 1.00 72.12 367 LYS A N 1
ATOM 2891 C CA . LYS A 1 367 ? -24.235 0.383 22.704 1.00 72.12 367 LYS A CA 1
ATOM 2892 C C . LYS A 1 367 ? -25.459 -0.040 21.884 1.00 72.12 367 LYS A C 1
ATOM 2894 O O . LYS A 1 367 ? -26.282 -0.807 22.375 1.00 72.12 367 LYS A O 1
ATOM 2899 N N . THR A 1 368 ? -25.598 0.465 20.657 1.00 70.94 368 THR A N 1
ATOM 2900 C CA . THR A 1 368 ? -26.788 0.256 19.809 1.00 70.94 368 THR A CA 1
ATOM 2901 C C . THR A 1 368 ? -26.570 -0.738 18.669 1.00 70.94 368 THR A C 1
ATOM 2903 O O . THR A 1 368 ? -27.538 -1.224 18.084 1.00 70.94 368 THR A O 1
ATOM 2906 N N . ILE A 1 369 ? -25.320 -1.095 18.365 1.00 67.62 369 ILE A N 1
ATOM 2907 C CA . ILE A 1 369 ? -25.001 -2.082 17.330 1.00 67.62 369 ILE A CA 1
ATOM 2908 C C . ILE A 1 369 ? -25.420 -3.477 17.810 1.00 67.62 369 ILE A C 1
ATOM 2910 O O . ILE A 1 369 ? -24.841 -4.037 18.739 1.00 67.62 369 ILE A O 1
ATOM 2914 N N . SER A 1 370 ? -26.423 -4.064 17.150 1.00 54.78 370 SER A N 1
ATOM 2915 C CA . SER A 1 370 ? -26.871 -5.437 17.408 1.00 54.78 370 SER A CA 1
ATOM 2916 C C . SER A 1 370 ? -25.724 -6.424 17.170 1.00 54.78 370 SER A C 1
ATOM 2918 O O . SER A 1 370 ? -25.242 -6.562 16.049 1.00 54.78 370 SER A O 1
ATOM 2920 N N . GLY A 1 371 ? -25.282 -7.103 18.230 1.00 63.84 371 GLY A N 1
ATOM 2921 C CA . GLY A 1 371 ? -24.113 -7.987 18.216 1.00 63.84 371 GLY A CA 1
ATOM 2922 C C . GLY A 1 371 ? -22.798 -7.308 18.610 1.00 63.84 371 GLY A C 1
ATOM 2923 O O . GLY A 1 371 ? -21.849 -8.017 18.875 1.00 63.84 371 GLY A O 1
ATOM 2924 N N . GLY A 1 372 ? -22.729 -5.974 18.694 1.00 72.69 372 GLY A N 1
ATOM 2925 C CA . GLY A 1 372 ? -21.667 -5.236 19.390 1.00 72.69 372 GLY A CA 1
ATOM 2926 C C . GLY A 1 372 ? -20.236 -5.390 18.866 1.00 72.69 372 GLY A C 1
ATOM 2927 O O . GLY A 1 372 ? -19.309 -5.194 19.652 1.00 72.69 372 GLY A O 1
ATOM 2928 N N . TYR A 1 373 ? -20.040 -5.737 17.587 1.00 85.25 373 TYR A N 1
ATOM 2929 C CA . TYR A 1 373 ? -18.710 -5.880 16.987 1.00 85.25 373 TYR A CA 1
ATOM 2930 C C . TYR A 1 373 ? -18.548 -5.090 15.694 1.00 85.25 373 TYR A C 1
ATOM 2932 O O . TYR A 1 373 ? -19.413 -5.125 14.813 1.00 85.25 373 TYR A O 1
ATOM 2940 N N . LEU A 1 374 ? -17.385 -4.461 15.557 1.00 90.12 374 LEU A N 1
ATOM 2941 C CA . LEU A 1 374 ? -16.977 -3.742 14.361 1.00 90.12 374 LEU A CA 1
ATOM 2942 C C . LEU A 1 374 ? -15.606 -4.219 13.890 1.00 90.12 374 LEU A C 1
ATOM 2944 O O . LEU A 1 374 ? -14.667 -4.291 14.680 1.00 90.12 374 LEU A O 1
ATOM 2948 N N . TRP A 1 375 ? -15.490 -4.524 12.603 1.00 92.44 375 TRP A N 1
ATOM 2949 C CA . TRP A 1 375 ? -14.209 -4.742 11.958 1.00 92.44 375 TRP A CA 1
ATOM 2950 C C . TRP A 1 375 ? -13.398 -3.452 11.982 1.00 92.44 375 TRP A C 1
ATOM 2952 O O . TRP A 1 375 ? -13.878 -2.391 11.572 1.00 92.44 375 TRP A O 1
ATOM 2962 N N . ILE A 1 376 ? -12.173 -3.593 12.468 1.00 91.00 376 ILE A N 1
ATOM 2963 C CA . ILE A 1 376 ? -11.109 -2.598 12.423 1.00 91.00 376 ILE A CA 1
ATOM 2964 C C . ILE A 1 376 ? -9.910 -3.257 11.758 1.00 91.00 376 ILE A C 1
ATOM 2966 O O . ILE A 1 376 ? -9.851 -4.477 11.626 1.00 91.00 376 ILE A O 1
ATOM 2970 N N . ASN A 1 377 ? -8.952 -2.460 11.335 1.00 88.38 377 ASN A N 1
ATOM 2971 C CA . ASN A 1 377 ? -7.771 -2.970 10.687 1.00 88.38 377 ASN A CA 1
ATOM 2972 C C . ASN A 1 377 ? -6.852 -3.657 11.699 1.00 88.38 377 ASN A C 1
ATOM 2974 O O . ASN A 1 377 ? -6.422 -3.060 12.687 1.00 88.38 377 ASN A O 1
ATOM 2978 N N . GLY A 1 378 ? -6.566 -4.924 11.439 1.00 88.00 378 GLY A N 1
ATOM 2979 C CA . GLY A 1 378 ? -5.630 -5.713 12.210 1.00 88.00 378 GLY A CA 1
ATOM 2980 C C . GLY A 1 378 ? -5.751 -7.176 11.829 1.00 88.00 378 GLY A C 1
ATOM 2981 O O . GLY A 1 378 ? -6.842 -7.748 11.863 1.00 88.00 378 GLY A O 1
ATOM 2982 N N . MET A 1 379 ? -4.635 -7.806 11.488 1.00 85.25 379 MET A N 1
ATOM 2983 C CA . MET A 1 379 ? -4.584 -9.256 11.336 1.00 85.25 379 MET A CA 1
ATOM 2984 C C . MET A 1 379 ? -3.378 -9.823 12.069 1.00 85.25 379 MET A C 1
ATOM 2986 O O . MET A 1 379 ? -2.457 -9.111 12.473 1.00 85.25 379 MET A O 1
ATOM 2990 N N . ARG A 1 380 ? -3.397 -11.127 12.278 1.00 83.50 380 ARG A N 1
ATOM 2991 C CA . ARG A 1 380 ? -2.292 -11.852 12.876 1.00 83.50 380 ARG A CA 1
ATOM 2992 C C . ARG A 1 380 ? -1.472 -12.497 11.773 1.00 83.50 380 ARG A C 1
ATOM 2994 O O . ARG A 1 380 ? -1.991 -13.322 11.025 1.00 83.50 380 ARG A O 1
ATOM 3001 N N . ASP A 1 381 ? -0.191 -12.162 11.707 1.00 78.44 381 ASP A N 1
ATOM 3002 C CA . ASP A 1 381 ? 0.755 -12.926 10.905 1.00 78.44 381 ASP A CA 1
ATOM 3003 C C . ASP A 1 381 ? 0.921 -14.315 11.535 1.00 78.44 381 ASP A C 1
ATOM 3005 O O . ASP A 1 381 ? 1.289 -14.453 12.701 1.00 78.44 381 ASP A O 1
ATOM 3009 N N . LEU A 1 382 ? 0.615 -15.359 10.769 1.00 75.25 382 LEU A N 1
ATOM 3010 C CA . LEU A 1 382 ? 0.655 -16.742 11.238 1.00 75.25 382 LEU A CA 1
ATOM 3011 C C . LEU A 1 382 ? 2.080 -17.274 11.421 1.00 75.25 382 LEU A C 1
ATOM 3013 O O . LEU A 1 382 ? 2.263 -18.269 12.121 1.00 75.25 382 LEU A O 1
ATOM 3017 N N . VAL A 1 383 ? 3.076 -16.629 10.809 1.00 75.62 383 VAL A N 1
ATOM 3018 C CA . VAL A 1 383 ? 4.485 -17.021 10.909 1.00 75.62 383 VAL A CA 1
ATOM 3019 C C . VAL A 1 383 ? 5.108 -16.431 12.167 1.00 75.62 383 VAL A C 1
ATOM 3021 O O . VAL A 1 383 ? 5.661 -17.160 12.988 1.00 75.62 383 VAL A O 1
ATOM 3024 N N . THR A 1 384 ? 5.005 -15.113 12.337 1.00 78.06 384 THR A N 1
ATOM 3025 C CA . THR A 1 384 ? 5.600 -14.409 13.486 1.00 78.06 384 THR A CA 1
ATOM 3026 C C . THR A 1 384 ? 4.696 -14.400 14.716 1.00 78.06 384 THR A C 1
ATOM 3028 O O . THR A 1 384 ? 5.159 -14.112 15.821 1.00 78.06 384 THR A O 1
ATOM 3031 N N . ASN A 1 385 ? 3.412 -14.735 14.545 1.00 76.94 385 ASN A N 1
ATOM 3032 C CA . ASN A 1 385 ? 2.370 -14.644 15.566 1.00 76.94 385 ASN A CA 1
ATOM 3033 C C . ASN A 1 385 ? 2.207 -13.218 16.131 1.00 76.94 385 ASN A C 1
ATOM 3035 O O . ASN A 1 385 ? 1.762 -13.031 17.266 1.00 76.94 385 ASN A O 1
ATOM 3039 N N . GLN A 1 386 ? 2.585 -12.212 15.337 1.00 80.88 386 GLN A N 1
ATOM 3040 C CA . GLN A 1 386 ? 2.435 -10.800 15.661 1.00 80.88 386 GLN A CA 1
ATOM 3041 C C . GLN A 1 386 ? 1.169 -10.228 15.029 1.00 80.88 386 GLN A C 1
ATOM 3043 O O . GLN A 1 386 ? 0.747 -10.636 13.946 1.00 80.88 386 GLN A O 1
ATOM 3048 N N . TRP A 1 387 ? 0.562 -9.271 15.726 1.00 83.62 387 TRP A N 1
ATOM 3049 C CA . TRP A 1 387 ? -0.541 -8.487 15.193 1.00 83.62 387 TRP A CA 1
ATOM 3050 C C . TRP A 1 387 ? -0.000 -7.295 14.421 1.00 83.62 387 TRP A C 1
ATOM 3052 O O . TRP A 1 387 ? 0.785 -6.507 14.948 1.00 83.62 387 TRP A O 1
ATOM 3062 N N . ASN A 1 388 ? -0.462 -7.161 13.189 1.00 81.88 388 ASN A N 1
ATOM 3063 C CA . ASN A 1 388 ? -0.028 -6.134 12.263 1.00 81.88 388 ASN A CA 1
ATOM 3064 C C . ASN A 1 388 ? -1.236 -5.392 11.700 1.00 81.88 388 ASN A C 1
ATOM 3066 O O . ASN A 1 388 ? -2.352 -5.918 11.663 1.00 81.88 388 ASN A O 1
ATOM 3070 N N . VAL A 1 389 ? -0.998 -4.163 11.268 1.00 80.31 389 VAL A N 1
ATOM 3071 C CA . VAL A 1 389 ? -1.920 -3.400 10.434 1.00 80.31 389 VAL A CA 1
ATOM 3072 C C . VAL A 1 389 ? -1.681 -3.808 8.992 1.00 80.31 389 VAL A C 1
ATOM 3074 O O . VAL A 1 389 ? -0.538 -4.001 8.578 1.00 80.31 389 VAL A O 1
ATOM 3077 N N . PHE A 1 390 ? -2.760 -3.943 8.233 1.00 66.31 390 PHE A N 1
ATOM 3078 C CA . PHE A 1 390 ? -2.705 -4.404 6.859 1.00 66.31 390 PHE A CA 1
ATOM 3079 C C . PHE A 1 390 ? -3.356 -3.401 5.925 1.00 66.31 390 PHE A C 1
ATOM 3081 O O . PHE A 1 390 ? -4.414 -2.855 6.210 1.00 66.31 390 PHE A O 1
ATOM 3088 N N . ASN A 1 391 ? -2.764 -3.187 4.768 1.00 59.91 391 ASN A N 1
ATOM 3089 C CA . ASN A 1 391 ? -3.431 -2.472 3.684 1.00 59.91 391 ASN A CA 1
ATOM 3090 C C . ASN A 1 391 ? -4.429 -3.398 2.943 1.00 59.91 391 ASN A C 1
ATOM 3092 O O . ASN A 1 391 ? -4.655 -4.554 3.320 1.00 59.91 391 ASN A O 1
ATOM 3096 N N . GLY A 1 392 ? -5.059 -2.869 1.888 1.00 50.25 392 GLY A N 1
ATOM 3097 C CA . GLY A 1 392 ? -6.129 -3.524 1.118 1.00 50.25 392 GLY A CA 1
ATOM 3098 C C . GLY A 1 392 ? -5.840 -4.960 0.656 1.00 50.25 392 GLY A C 1
ATOM 3099 O O . GLY A 1 392 ? -6.769 -5.771 0.584 1.00 50.25 392 GLY A O 1
ATOM 3100 N N . ASN A 1 393 ? -4.562 -5.294 0.451 1.00 48.56 393 ASN A N 1
ATOM 3101 C CA . ASN A 1 393 ? -4.089 -6.566 -0.093 1.00 48.56 393 ASN A CA 1
ATOM 3102 C C . ASN A 1 393 ? -3.458 -7.514 0.949 1.00 48.56 393 ASN A C 1
ATOM 3104 O O . ASN A 1 393 ? -2.895 -8.540 0.568 1.00 48.56 393 ASN A O 1
ATOM 3108 N N . ARG A 1 394 ? -3.561 -7.212 2.252 1.00 55.44 394 ARG A N 1
ATOM 3109 C CA . ARG A 1 394 ? -2.921 -7.975 3.342 1.00 55.44 394 ARG A CA 1
ATOM 3110 C C . ARG A 1 394 ? -1.382 -7.933 3.352 1.00 55.44 394 ARG A C 1
ATOM 3112 O O . ARG A 1 394 ? -0.765 -8.841 3.914 1.00 55.44 394 ARG A O 1
ATOM 3119 N N . THR A 1 395 ? -0.759 -6.868 2.856 1.00 56.62 395 THR A N 1
ATOM 3120 C CA . THR A 1 395 ? 0.640 -6.558 3.190 1.00 56.62 395 THR A CA 1
ATOM 3121 C C . THR A 1 395 ? 0.714 -5.863 4.552 1.00 56.62 395 THR A C 1
ATOM 3123 O O . THR A 1 395 ? -0.123 -5.019 4.879 1.00 56.62 395 THR A O 1
ATOM 3126 N N . ILE A 1 396 ? 1.706 -6.234 5.366 1.00 59.50 396 ILE A N 1
ATOM 3127 C CA . ILE A 1 396 ? 1.958 -5.609 6.670 1.00 59.50 396 ILE A CA 1
ATOM 3128 C C . ILE A 1 396 ? 2.376 -4.154 6.429 1.00 59.50 396 ILE A C 1
ATOM 3130 O O . ILE A 1 396 ? 3.440 -3.901 5.882 1.00 59.50 396 ILE A O 1
ATOM 3134 N N . GLN A 1 397 ? 1.538 -3.206 6.842 1.00 55.41 397 GLN A N 1
ATOM 3135 C CA . GLN A 1 397 ? 1.830 -1.768 6.796 1.00 55.41 397 GLN A CA 1
ATOM 3136 C C . GLN A 1 397 ? 2.625 -1.314 8.032 1.00 55.41 397 GLN A C 1
ATOM 3138 O O . GLN A 1 397 ? 3.266 -0.269 8.036 1.00 55.41 397 GLN A O 1
ATOM 3143 N N . GLY A 1 398 ? 2.563 -2.098 9.106 1.00 64.06 398 GLY A N 1
ATOM 3144 C CA . GLY A 1 398 ? 3.253 -1.829 10.356 1.00 64.06 398 GLY A CA 1
ATOM 3145 C C . GLY A 1 398 ? 2.718 -2.708 11.475 1.00 64.06 398 GLY A C 1
ATOM 3146 O O . GLY A 1 398 ? 1.727 -3.426 11.311 1.00 64.06 398 GLY A O 1
ATOM 3147 N N . GLN A 1 399 ? 3.369 -2.649 12.631 1.00 73.81 399 GLN A N 1
ATOM 3148 C CA . GLN A 1 399 ? 2.890 -3.361 13.808 1.00 73.81 399 GLN A CA 1
ATOM 3149 C C . GLN A 1 399 ? 1.600 -2.711 14.323 1.00 73.81 399 GLN A C 1
ATOM 3151 O O . GLN A 1 399 ? 1.477 -1.486 14.351 1.00 73.81 399 GLN A O 1
ATOM 3156 N N . LEU A 1 400 ? 0.633 -3.530 14.745 1.00 79.94 400 LEU A N 1
ATOM 3157 C CA . LEU A 1 400 ? -0.563 -3.024 15.415 1.00 79.94 400 LEU A CA 1
ATOM 3158 C C . LEU A 1 400 ? -0.160 -2.257 16.679 1.00 79.94 400 LEU A C 1
ATOM 3160 O O . LEU A 1 400 ? 0.759 -2.674 17.389 1.00 79.94 400 LEU A O 1
ATOM 3164 N N . TYR A 1 401 ? -0.880 -1.171 16.975 1.00 78.94 401 TYR A N 1
ATOM 3165 C CA . TYR A 1 401 ? -0.727 -0.397 18.203 1.00 78.94 401 TYR A CA 1
ATOM 3166 C C . TYR A 1 401 ? -0.576 -1.314 19.431 1.00 78.94 401 TYR A C 1
ATOM 3168 O O . TYR A 1 401 ? -1.490 -2.046 19.815 1.00 78.94 401 TYR A O 1
ATOM 3176 N N . LYS A 1 402 ? 0.625 -1.291 20.023 1.00 77.06 402 LYS A N 1
ATOM 3177 C CA . LYS A 1 402 ? 1.086 -2.283 21.009 1.00 77.06 402 LYS A CA 1
ATOM 3178 C C . LYS A 1 402 ? 0.294 -2.282 22.320 1.00 77.06 402 LYS A C 1
ATOM 3180 O O . LYS A 1 402 ? 0.241 -3.311 22.990 1.00 77.06 402 LYS A O 1
ATOM 3185 N N . ASP A 1 403 ? -0.307 -1.145 22.664 1.00 81.19 403 ASP A N 1
ATOM 3186 C CA . ASP A 1 403 ? -1.002 -0.931 23.936 1.00 81.19 403 ASP A CA 1
ATOM 3187 C C . ASP A 1 403 ? -2.534 -0.947 23.783 1.00 81.19 403 ASP A C 1
ATOM 3189 O O . ASP A 1 403 ? -3.233 -0.567 24.718 1.00 81.19 403 ASP A O 1
ATOM 3193 N N . ILE A 1 404 ? -3.053 -1.406 22.633 1.00 82.19 404 ILE A N 1
ATOM 3194 C CA . ILE A 1 404 ? -4.498 -1.556 22.406 1.00 82.19 404 ILE A CA 1
ATOM 3195 C C . ILE A 1 404 ? -5.136 -2.416 23.504 1.00 82.19 404 ILE A C 1
ATOM 3197 O O . ILE A 1 404 ? -4.580 -3.443 23.912 1.00 82.19 404 ILE A O 1
ATOM 3201 N N . GLU A 1 405 ? -6.313 -2.027 23.996 1.00 82.25 405 GLU A N 1
ATOM 3202 C CA . GLU A 1 405 ? -6.977 -2.772 25.065 1.00 82.25 405 GLU A CA 1
ATOM 3203 C C . GLU A 1 405 ? -7.555 -4.097 24.539 1.00 82.25 405 GLU A C 1
ATOM 3205 O O . GLU A 1 405 ? -8.424 -4.112 23.673 1.00 82.25 405 GLU A O 1
ATOM 3210 N N . TRP A 1 406 ? -7.105 -5.241 25.067 1.00 82.94 406 TRP A N 1
ATOM 3211 C CA . TRP A 1 406 ? -7.561 -6.580 24.650 1.00 82.94 406 TRP A CA 1
ATOM 3212 C C . TRP A 1 406 ? -8.564 -7.195 25.629 1.00 82.94 406 TRP A C 1
ATOM 3214 O O . TRP A 1 406 ? -8.398 -7.073 26.842 1.00 82.94 406 TRP A O 1
ATOM 3224 N N . VAL A 1 407 ? -9.523 -7.986 25.122 1.00 75.25 407 VAL A N 1
ATOM 3225 C CA . VAL A 1 407 ? -10.470 -8.745 25.975 1.00 75.25 407 VAL A CA 1
ATOM 3226 C C . VAL A 1 407 ? -9.768 -9.783 26.859 1.00 75.25 407 VAL A C 1
ATOM 3228 O O . VAL A 1 407 ? -10.183 -10.031 27.990 1.00 75.25 407 VAL A O 1
ATOM 3231 N N . ASN A 1 408 ? -8.685 -10.396 26.374 1.00 71.44 408 ASN A N 1
ATOM 3232 C CA . ASN A 1 408 ? -7.838 -11.298 27.158 1.00 71.44 408 ASN A CA 1
ATOM 3233 C C . ASN A 1 408 ? -6.370 -11.156 26.720 1.00 71.44 408 ASN A C 1
ATOM 3235 O O . ASN A 1 408 ? -6.074 -11.037 25.533 1.00 71.44 408 ASN A O 1
ATOM 3239 N N . LYS A 1 409 ? -5.435 -11.255 27.673 1.00 68.25 409 LYS A N 1
ATOM 3240 C CA . LYS A 1 409 ? -3.982 -11.268 27.442 1.00 68.25 409 LYS A CA 1
ATOM 3241 C C . LYS A 1 409 ? -3.515 -12.399 26.519 1.00 68.25 409 LYS A C 1
ATOM 3243 O O . LYS A 1 409 ? -2.482 -12.264 25.869 1.00 68.25 409 LYS A O 1
ATOM 3248 N N . ASP A 1 410 ? -4.263 -13.496 26.425 1.00 65.81 410 ASP A N 1
ATOM 3249 C CA . ASP A 1 410 ? -3.963 -14.573 25.472 1.00 65.81 410 ASP A CA 1
ATOM 3250 C C . ASP A 1 410 ? -4.201 -14.162 24.008 1.00 65.81 410 ASP A C 1
ATOM 3252 O O . ASP A 1 410 ? -3.534 -14.691 23.115 1.00 65.81 410 ASP A O 1
ATOM 3256 N N . ALA A 1 411 ? -5.076 -13.181 23.754 1.00 64.88 411 ALA A N 1
ATOM 3257 C CA . ALA A 1 411 ? -5.308 -12.629 22.418 1.00 64.88 411 ALA A CA 1
ATOM 3258 C C . ALA A 1 411 ? -4.087 -11.856 21.898 1.00 64.88 411 ALA A C 1
ATOM 3260 O O . ALA A 1 411 ? -3.749 -11.975 20.720 1.00 64.88 411 ALA A O 1
ATOM 3261 N N . ILE A 1 412 ? -3.350 -11.190 22.798 1.00 64.81 412 ILE A N 1
ATOM 3262 C CA . ILE A 1 412 ? -2.080 -10.498 22.502 1.00 64.81 412 ILE A CA 1
ATOM 3263 C C . ILE A 1 412 ? -1.079 -11.463 21.863 1.00 64.81 412 ILE A C 1
ATOM 3265 O O . ILE A 1 412 ? -0.382 -11.125 20.914 1.00 64.81 412 ILE A O 1
ATOM 3269 N N . ARG A 1 413 ? -1.021 -12.693 22.387 1.00 62.38 413 ARG A N 1
ATOM 3270 C CA . ARG A 1 413 ? -0.096 -13.744 21.941 1.00 62.38 413 ARG A CA 1
ATOM 3271 C C . ARG A 1 413 ? -0.705 -14.657 20.878 1.00 62.38 413 ARG A C 1
ATOM 3273 O O . ARG A 1 413 ? -0.200 -15.761 20.696 1.00 62.38 413 ARG A O 1
ATOM 3280 N N . GLY A 1 414 ? -1.827 -14.281 20.265 1.00 58.00 414 GLY A N 1
ATOM 3281 C CA . GLY A 1 414 ? -2.486 -15.095 19.241 1.00 58.00 414 GLY A CA 1
ATOM 3282 C C . GLY A 1 414 ? -3.006 -16.456 19.729 1.00 58.00 414 GLY A C 1
ATOM 3283 O O . GLY A 1 414 ? -3.276 -17.339 18.919 1.00 58.00 414 GLY A O 1
ATOM 3284 N N . LYS A 1 415 ? -3.151 -16.661 21.044 1.00 57.81 415 LYS A N 1
ATOM 3285 C CA . LYS A 1 415 ? -3.546 -17.959 21.622 1.00 57.81 415 LYS A CA 1
ATOM 3286 C C . LYS A 1 415 ? -5.057 -18.177 21.680 1.00 57.81 415 LYS A C 1
ATOM 3288 O O . LYS A 1 415 ? -5.492 -19.310 21.853 1.00 57.81 415 LYS A O 1
ATOM 3293 N N . THR A 1 416 ? -5.859 -17.125 21.525 1.00 54.75 416 THR A N 1
ATOM 3294 C CA . THR A 1 416 ? -7.318 -17.225 21.364 1.00 54.75 416 THR A CA 1
ATOM 3295 C C . THR A 1 416 ? -7.701 -17.127 19.886 1.00 54.75 416 THR A C 1
ATOM 3297 O O . THR A 1 416 ? -7.089 -16.379 19.127 1.00 54.75 416 THR A O 1
ATOM 3300 N N . ASN A 1 417 ? -8.680 -17.939 19.486 1.00 61.00 417 ASN A N 1
ATOM 3301 C CA . ASN A 1 417 ? -8.993 -18.325 18.107 1.00 61.00 417 ASN A CA 1
ATOM 3302 C C . ASN A 1 417 ? -9.377 -17.152 17.191 1.00 61.00 417 ASN A C 1
ATOM 3304 O O . ASN A 1 417 ? -10.555 -16.821 17.070 1.00 61.00 417 ASN A O 1
ATOM 3308 N N . GLY A 1 418 ? -8.404 -16.575 16.486 1.00 69.50 418 GLY A N 1
ATOM 3309 C CA . GLY A 1 418 ? -8.712 -15.633 15.424 1.00 69.50 418 GLY A CA 1
ATOM 3310 C C . GLY A 1 418 ? -7.534 -14.944 14.765 1.00 69.50 418 GLY A C 1
ATOM 3311 O O . GLY A 1 418 ? -6.555 -14.608 15.423 1.00 69.50 418 GLY A O 1
ATOM 3312 N N . GLU A 1 419 ? -7.658 -14.728 13.462 1.00 84.50 419 GLU A N 1
ATOM 3313 C CA . GLU A 1 419 ? -6.625 -14.148 12.599 1.00 84.50 419 GLU A CA 1
ATOM 3314 C C . GLU A 1 419 ? -6.922 -12.689 12.247 1.00 84.50 419 GLU A C 1
ATOM 3316 O O . GLU A 1 419 ? -6.028 -11.992 11.790 1.00 84.50 419 GLU A O 1
ATOM 3321 N N . CYS A 1 420 ? -8.152 -12.224 12.475 1.00 87.25 420 CYS A N 1
ATOM 3322 C CA . CYS A 1 420 ? -8.613 -10.884 12.141 1.00 87.25 420 CYS A CA 1
ATOM 3323 C C . CYS A 1 420 ? -9.129 -10.153 13.381 1.00 87.25 420 CYS A C 1
ATOM 3325 O O . CYS A 1 420 ? -9.711 -10.756 14.287 1.00 87.25 420 CYS A O 1
ATOM 3327 N N . LEU A 1 421 ? -8.913 -8.842 13.418 1.00 89.00 421 LEU A N 1
ATOM 3328 C CA . LEU A 1 421 ? -9.196 -8.001 14.569 1.00 89.00 421 LEU A CA 1
ATOM 3329 C C . LEU A 1 421 ? -10.563 -7.337 14.441 1.00 89.00 421 LEU A C 1
ATOM 3331 O O . LEU A 1 421 ? -10.844 -6.633 13.476 1.00 89.00 421 LEU A O 1
ATOM 3335 N N . ARG A 1 422 ? -11.405 -7.498 15.456 1.00 88.38 422 ARG A N 1
ATOM 3336 C CA . ARG A 1 422 ? -12.611 -6.682 15.621 1.00 88.38 422 ARG A CA 1
ATOM 3337 C C . ARG A 1 422 ? -12.632 -6.030 16.985 1.00 88.38 422 ARG A C 1
ATOM 3339 O O . ARG A 1 422 ? -12.033 -6.527 17.935 1.00 88.38 422 ARG A O 1
ATOM 3346 N N . TYR A 1 423 ? -13.370 -4.941 17.078 1.00 87.00 423 TYR A N 1
ATOM 3347 C CA . TYR A 1 423 ? -13.543 -4.172 18.295 1.00 87.00 423 TYR A CA 1
ATOM 3348 C C . TYR A 1 423 ? -14.940 -4.385 18.871 1.00 87.00 423 TYR A C 1
ATOM 3350 O O . TYR A 1 423 ? -15.910 -4.423 18.108 1.00 87.00 423 TYR A O 1
ATOM 3358 N N . SER A 1 424 ? -15.055 -4.546 20.193 1.00 78.94 424 SER A N 1
ATOM 3359 C CA . SER A 1 424 ? -16.337 -4.773 20.869 1.00 78.94 424 SER A CA 1
ATOM 3360 C C . SER A 1 424 ? -16.623 -3.789 21.993 1.00 78.94 424 SER A C 1
ATOM 3362 O O . SER A 1 424 ? -15.716 -3.395 22.719 1.00 78.94 424 SER A O 1
ATOM 3364 N N . GLY A 1 425 ? -17.910 -3.472 22.173 1.00 69.00 425 GLY A N 1
ATOM 3365 C CA . GLY A 1 425 ? -18.446 -2.769 23.346 1.00 69.00 425 GLY A CA 1
ATOM 3366 C C . GLY A 1 425 ? -19.488 -3.568 24.145 1.00 69.00 425 GLY A C 1
ATOM 3367 O O . GLY A 1 425 ? -20.160 -2.998 24.997 1.00 69.00 425 GLY A O 1
ATOM 3368 N N . GLN A 1 426 ? -19.683 -4.866 23.863 1.00 61.53 426 GLN A N 1
ATOM 3369 C CA . GLN A 1 426 ? -20.810 -5.647 24.407 1.00 61.53 426 GLN A CA 1
ATOM 3370 C C . GLN A 1 426 ? -20.577 -6.214 25.825 1.00 61.53 426 GLN A C 1
ATOM 3372 O O . GLN A 1 426 ? -21.549 -6.468 26.536 1.00 61.53 426 GLN A O 1
ATOM 3377 N N . TYR A 1 427 ? -19.326 -6.428 26.252 1.00 54.00 427 TYR A N 1
ATOM 3378 C CA . TYR A 1 427 ? -19.004 -7.210 27.466 1.00 54.00 427 TYR A CA 1
ATOM 3379 C C . TYR A 1 427 ? -18.270 -6.438 28.573 1.00 54.00 427 TYR A C 1
ATOM 3381 O O . TYR A 1 427 ? -17.834 -7.052 29.545 1.00 54.00 427 TYR A O 1
ATOM 3389 N N . GLY A 1 428 ? -18.121 -5.117 28.463 1.00 57.75 428 GLY A N 1
ATOM 3390 C CA . GLY A 1 428 ? -17.345 -4.325 29.421 1.00 57.75 428 GLY A CA 1
ATOM 3391 C C . GLY A 1 428 ? -16.606 -3.167 28.745 1.00 57.75 428 GLY A C 1
ATOM 3392 O O . GLY A 1 428 ? -17.156 -2.618 27.787 1.00 57.75 428 GLY A O 1
ATOM 3393 N N . PRO A 1 429 ? -15.408 -2.762 29.229 1.00 59.38 429 PRO A N 1
ATOM 3394 C CA . PRO A 1 429 ? -14.618 -1.726 28.566 1.00 59.38 429 PRO A CA 1
ATOM 3395 C C . PRO A 1 429 ? -14.317 -2.129 27.118 1.00 59.38 429 PRO A C 1
ATOM 3397 O O . PRO A 1 429 ? -14.255 -3.315 26.790 1.00 59.38 429 PRO A O 1
ATOM 3400 N N . TYR A 1 430 ? -14.206 -1.132 26.247 1.00 70.31 430 TYR A N 1
ATOM 3401 C CA . TYR A 1 430 ? -14.060 -1.331 24.813 1.00 70.31 430 TYR A CA 1
ATOM 3402 C C . TYR A 1 430 ? -12.752 -2.036 24.491 1.00 70.31 430 TYR A C 1
ATOM 3404 O O . TYR A 1 430 ? -11.690 -1.576 24.892 1.00 70.31 430 TYR A O 1
ATOM 3412 N N . GLN A 1 431 ? -12.832 -3.167 23.797 1.00 77.31 431 GLN A N 1
ATOM 3413 C CA . GLN A 1 431 ? -11.683 -4.053 23.687 1.00 77.31 431 GLN A CA 1
ATOM 3414 C C . GLN A 1 431 ? -11.587 -4.728 22.321 1.00 77.31 431 GLN A C 1
ATOM 3416 O O . GLN A 1 431 ? -12.584 -5.095 21.686 1.00 77.31 431 GLN A O 1
ATOM 3421 N N . ALA A 1 432 ? -10.346 -4.930 21.898 1.00 83.75 432 ALA A N 1
ATOM 3422 C CA . ALA A 1 432 ? -9.956 -5.650 20.711 1.00 83.75 432 ALA A CA 1
ATOM 3423 C C . ALA A 1 432 ? -10.025 -7.167 20.933 1.00 83.75 432 ALA A C 1
ATOM 3425 O O . ALA A 1 432 ? -9.686 -7.702 21.999 1.00 83.75 432 ALA A O 1
ATOM 3426 N N . ILE A 1 433 ? -10.491 -7.868 19.901 1.00 84.88 433 ILE A N 1
ATOM 3427 C CA . ILE A 1 433 ? -10.712 -9.311 19.896 1.00 84.88 433 ILE A CA 1
ATOM 3428 C C . ILE A 1 433 ? -10.180 -9.874 18.587 1.00 84.88 433 ILE A C 1
ATOM 3430 O O . ILE A 1 433 ? -10.634 -9.490 17.509 1.00 84.88 433 ILE A O 1
ATOM 3434 N N . GLY A 1 434 ? -9.266 -10.837 18.687 1.00 84.31 434 GLY A N 1
ATOM 3435 C CA . GLY A 1 434 ? -8.916 -11.684 17.556 1.00 84.31 434 GLY A CA 1
ATOM 3436 C C . GLY A 1 434 ? -10.001 -12.730 17.319 1.00 84.31 434 GLY A C 1
ATOM 3437 O O . GLY A 1 434 ? -10.306 -13.507 18.225 1.00 84.31 434 GLY A O 1
ATOM 3438 N N . ILE A 1 435 ? -10.573 -12.760 16.114 1.00 86.31 435 ILE A N 1
ATOM 3439 C CA . ILE A 1 435 ? -11.538 -13.780 15.684 1.00 86.31 435 ILE A CA 1
ATOM 3440 C C . ILE A 1 435 ? -11.272 -14.253 14.241 1.00 86.31 435 ILE A C 1
ATOM 3442 O O . ILE A 1 435 ? -10.469 -13.667 13.517 1.00 86.31 435 ILE A O 1
ATOM 3446 N N . GLY A 1 436 ? -11.881 -15.363 13.820 1.00 87.12 436 GLY A N 1
ATOM 3447 C CA . GLY A 1 436 ? -11.785 -15.844 12.440 1.00 87.12 436 GLY A CA 1
ATOM 3448 C C . GLY A 1 436 ? -12.297 -14.808 11.432 1.00 87.12 436 GLY A C 1
ATOM 3449 O O . GLY A 1 436 ? -13.355 -14.216 11.625 1.00 87.12 436 GLY A O 1
ATOM 3450 N N . CYS A 1 437 ? -11.570 -14.614 10.331 1.00 86.62 437 CYS A N 1
ATOM 3451 C CA . CYS A 1 437 ? -11.882 -13.597 9.316 1.00 86.62 437 CYS A CA 1
ATOM 3452 C C . CYS A 1 437 ? -13.228 -13.821 8.594 1.00 86.62 437 CYS A C 1
ATOM 3454 O O . CYS A 1 437 ? -13.817 -12.873 8.078 1.00 86.62 437 CYS A O 1
ATOM 3456 N N . ASN A 1 438 ? -13.736 -15.061 8.611 1.00 87.88 438 ASN A N 1
ATOM 3457 C CA . ASN A 1 438 ? -15.022 -15.452 8.018 1.00 87.88 438 ASN A CA 1
ATOM 3458 C C . ASN A 1 438 ? -16.244 -15.073 8.872 1.00 87.88 438 ASN A C 1
ATOM 3460 O O . ASN A 1 438 ? -17.379 -15.219 8.414 1.00 87.88 438 ASN A O 1
ATOM 3464 N N . GLU A 1 439 ? -16.036 -14.628 10.112 1.00 89.75 439 GLU A N 1
ATOM 3465 C CA . GLU A 1 439 ? -17.119 -14.116 10.949 1.00 89.75 439 GLU A CA 1
ATOM 3466 C C . GLU A 1 439 ? -17.749 -12.870 10.332 1.00 89.75 439 GLU A C 1
ATOM 3468 O O . GLU A 1 439 ? -17.139 -12.180 9.518 1.00 89.75 439 GLU A O 1
ATOM 3473 N N . LYS A 1 440 ? -18.981 -12.549 10.731 1.00 90.69 440 LYS A N 1
ATOM 3474 C CA . LYS A 1 440 ? -19.667 -11.351 10.238 1.00 90.69 440 LYS A CA 1
ATOM 3475 C C . LYS A 1 440 ? -19.776 -10.290 11.321 1.00 90.69 440 LYS A C 1
ATOM 3477 O O . LYS A 1 440 ? -20.289 -10.561 12.403 1.00 90.69 440 LYS A O 1
ATOM 3482 N N . SER A 1 441 ? -19.320 -9.080 11.010 1.00 90.19 441 SER A N 1
ATOM 3483 C CA . SER A 1 441 ? -19.398 -7.909 11.894 1.00 90.19 441 SER A CA 1
ATOM 3484 C C . SER A 1 441 ? -19.711 -6.653 11.076 1.00 90.19 441 SER A C 1
ATOM 3486 O O . SER A 1 441 ? -19.574 -6.663 9.849 1.00 90.19 441 SER A O 1
ATOM 3488 N N . GLY A 1 442 ? -20.150 -5.575 11.735 1.00 90.69 442 GLY A N 1
ATOM 3489 C CA . GLY A 1 442 ? -20.217 -4.261 11.086 1.00 90.69 442 GLY A CA 1
ATOM 3490 C C . GLY A 1 442 ? -18.814 -3.744 10.759 1.00 90.69 442 GLY A C 1
ATOM 3491 O O . GLY A 1 442 ? -17.824 -4.357 11.147 1.00 90.69 442 GLY A O 1
ATOM 3492 N N . ILE A 1 443 ? -18.709 -2.625 10.051 1.00 91.62 443 ILE A N 1
ATOM 3493 C CA . ILE A 1 443 ? -17.427 -2.091 9.571 1.00 91.62 443 ILE A CA 1
ATOM 3494 C C . ILE A 1 443 ? -17.231 -0.678 10.105 1.00 91.62 443 ILE A C 1
ATOM 3496 O O . ILE A 1 443 ? -18.183 0.105 10.115 1.00 91.62 443 ILE A O 1
ATOM 3500 N N . VAL A 1 444 ? -16.004 -0.335 10.493 1.00 92.56 444 VAL A N 1
ATOM 3501 C CA . VAL A 1 444 ? -15.593 1.059 10.691 1.00 92.56 444 VAL A CA 1
ATOM 3502 C C . VAL A 1 444 ? -14.580 1.407 9.615 1.00 92.56 444 VAL A C 1
ATOM 3504 O O . VAL A 1 444 ? -13.492 0.839 9.568 1.00 92.56 444 VAL A O 1
ATOM 3507 N N . CYS A 1 445 ? -14.936 2.366 8.771 1.00 90.06 445 CYS A N 1
ATOM 3508 C CA . CYS A 1 445 ? -14.019 2.980 7.830 1.00 90.06 445 CYS A CA 1
ATOM 3509 C C . CYS A 1 445 ? -13.541 4.340 8.360 1.00 90.06 445 CYS A C 1
ATOM 3511 O O . CYS A 1 445 ? -14.293 5.038 9.038 1.00 90.06 445 CYS A O 1
ATOM 3513 N N . GLU A 1 446 ? -12.323 4.742 8.020 1.00 86.75 446 GLU A N 1
ATOM 3514 C CA . GLU A 1 446 ? -11.746 6.052 8.311 1.00 86.75 446 GLU A CA 1
ATOM 3515 C C . GLU A 1 446 ? -11.546 6.876 7.038 1.00 86.75 446 GLU A C 1
ATOM 3517 O O . GLU A 1 446 ? -11.271 6.336 5.962 1.00 86.75 446 GLU A O 1
ATOM 3522 N N . TYR A 1 447 ? -11.678 8.194 7.178 1.00 77.81 447 TYR A N 1
ATOM 3523 C CA . TYR A 1 447 ? -11.374 9.169 6.138 1.00 77.81 447 TYR A CA 1
ATOM 3524 C C . TYR A 1 447 ? -11.050 10.538 6.746 1.00 77.81 447 TYR A C 1
ATOM 3526 O O . TYR A 1 447 ? -11.426 10.845 7.879 1.00 77.81 447 TYR A O 1
ATOM 3534 N N . PHE A 1 448 ? -10.377 11.385 5.971 1.00 65.50 448 PHE A N 1
ATOM 3535 C CA . PHE A 1 448 ? -10.135 12.776 6.341 1.00 65.50 448 PHE A CA 1
ATOM 3536 C C . PHE A 1 448 ? -11.137 13.684 5.631 1.00 65.50 448 PHE A C 1
ATOM 3538 O O . PHE A 1 448 ? -11.193 13.729 4.403 1.00 65.50 448 PHE A O 1
ATOM 3545 N N . ASP A 1 449 ? -11.948 14.381 6.419 1.00 62.41 449 ASP A N 1
ATOM 3546 C CA . ASP A 1 449 ? -12.770 15.498 5.964 1.00 62.41 449 ASP A CA 1
ATOM 3547 C C . ASP A 1 449 ? -11.893 16.754 5.871 1.00 62.41 449 ASP A C 1
ATOM 3549 O O . ASP A 1 449 ? -11.367 17.205 6.882 1.00 62.41 449 ASP A O 1
ATOM 3553 N N . ILE A 1 450 ? -11.680 17.262 4.654 1.00 47.06 450 ILE A N 1
ATOM 3554 C CA . ILE A 1 450 ? -10.760 18.379 4.361 1.00 47.06 450 ILE A CA 1
ATOM 3555 C C . ILE A 1 450 ? -11.362 19.726 4.812 1.00 47.06 450 ILE A C 1
ATOM 3557 O O . ILE A 1 450 ? -10.661 20.730 4.894 1.00 47.06 450 ILE A O 1
ATOM 3561 N N . GLU A 1 451 ? -12.664 19.763 5.108 1.00 51.81 451 GLU A N 1
ATOM 3562 C CA . GLU A 1 451 ? -13.382 20.981 5.504 1.00 51.81 451 GLU A CA 1
ATOM 3563 C C . GLU A 1 451 ? -13.390 21.233 7.028 1.00 51.81 451 GLU A C 1
ATOM 3565 O O . GLU A 1 451 ? -14.000 22.207 7.478 1.00 51.81 451 GLU A O 1
ATOM 3570 N N . LYS A 1 452 ? -12.741 20.376 7.830 1.00 45.66 452 LYS A N 1
ATOM 3571 C CA . LYS A 1 452 ? -12.722 20.418 9.304 1.00 45.66 452 LYS A CA 1
ATOM 3572 C C . LYS A 1 452 ? -11.306 20.434 9.849 1.00 45.66 452 LYS A C 1
ATOM 3574 O O . LYS A 1 452 ? -11.134 21.071 10.914 1.00 45.66 452 LYS A O 1
#

Secondary structure (DSSP, 8-state):
----------------------EEE-TT-TTEEEETTEEEEEEEPSTT-EE-TTT-SEE-HHHHT--GGGS--SS--TTS--EEE-SS-TTEEEEEETTEEEEEEPPTTEEEETTTTEEEEGGG---TTHHHHHHHHHHHHTTTS--SS---GGG-SEEEEEEETTEEEEEEEE------HHHHHHHHHHTT-EE----SHHHHHHHHHHHHHHHTTT-TT-EEEEEEEEETTTTEEEEE-TTS-EEEEPPTT-----TT---SEEEEE-TTSS-EEEEE-TT--PEEEEEE----SS-----GGG-SEEEEEEETTEEEEEEEEEEEEE-HHHHHHHHHHTT-EE----SHHHHHHHHHHHHHHHHHSTT-EEEEEEEE-TTT--EEEE-TTS-EEEE--TTPPBS-HHHHTT-SS-SEEEEE-SSSS-EEEEE-TTS-EEEEEEE--TT-

pLDDT: mean 71.67, std 16.24, range [30.09, 94.5]

Organism: NCBI:txid315576

Sequence (452 aa):
MKTSVLYLFLIIASASTSDNKERIPHPYDCESFMYSYNPEQVWSCAEGLHFSPTTFKCEAPAEAKCHPDYWCPTKDDPENPVYVADVVDCRSYYTCTNGTPNKSTCDFNLYWDSINHECVSQDSVTCDKRTQLNLELNNQVEVITTATKTPKLEVCNIKKDLFDGPNYLKSVCIVSAGMINDAALKKCADNNMNLFIIDDETVEAQFHDAIMALVAVNHARGTVWINGRREGQGKKWKVLNSDGTARGPLHAGVDFYSKYASGDCLKYTGQYGVYQALPGLCTEAPWPICEYHQKSENPPKLDTSACTHKRDLKLNSSYIKSICVISTAHTYEEATRQCSKFGMNLFIFRDKIDEQSFHKSCEDLLKTISGGYLWINGMRDLVTNQWNVFNGNRTIQGQLYKDIEWVNKDAIRGKTNGECLRYSGQYGPYQAIGIGCNEKSGIVCEYFDIEK

Foldseek 3Di:
DDDDDDDDDDDPPPPPPPDDFQWAFLQQDQQWIDTPVCNVDIDGHPPQFGQARQPRDTHHPVPSCPDQLRFADLDDDPVDWHKHQDSQAQQKIFTHDNRDTDIDGHDPQFGQASVVRDTHHPVPHDSDCSVVNVVVVVVVVVVPQDDPDDFQLVQAPDKDFFDPQLHTDWMKGWRQWWFFQLVLLLVQVVRRWGQAADQDPSSVQSVQVVQCVPQVVPPVKSKEFHAWFQDDPPRFIFGADSNRDGDGGHDPPQDEPDPPADAGGWMWICNPVDTGIYHDHSGGTHITMTIDPDDPPDDLAQALVQAPDKWFQDDPNDTDFIKGWHLFWDFLLVQQVVQVNNSWGFAADPEPSSVVSCCVTCVVVQVPRDVFKAFHFWFADPVVRFIAGAHSRRDGPGGGHLPFAAPDPCVRSVNPEAGGWMWGDPPHPIHIDHYHRRGIGITMTIHHDPVD

InterPro domains:
  IPR002557 Chitin binding domain [PF01607] (83-127)
  IPR002557 Chitin binding domain [PS50940] (13-68)
  IPR002557 Chitin binding domain [PS50940] (69-129)
  IPR002557 Chitin binding domain [SM00494] (14-68)
  IPR002557 Chitin binding domain [SM00494] (70-129)
  IPR016186 C-type lectin-like/link domain superfamily [G3DSA:3.10.100.10] (162-313)
  IPR016186 C-type lectin-like/link domain superfamily [G3DSA:3.10.100.10] (314-448)
  IPR016187 C-type lectin fold [SSF56436] (182-292)
  IPR016187 C-type lectin fold [SSF56436] (325-447)
  IPR036508 Chitin binding domain superfamily [SSF57625] (23-73)
  IPR036508 Chitin binding domain superfamily [SSF57625] (70-131)
  IPR051940 Chitin-binding developmental regulator [PTHR23301] (73-322)